Protein AF-A0A8J6CBW8-F1 (afdb_monomer_lite)

InterPro domains:
  IPR011989 Armadillo-like helical [G3DSA:1.25.10.10] (82-266)
  IPR011989 Armadillo-like helical [G3DSA:1.25.10.10] (419-549)
  IPR016024 Armadillo-type fold [SSF48371] (90-242)
  IPR016024 Armadillo-type fold [SSF48371] (313-541)

Organism: Diacronema lutheri (NCBI:txid2081491)

Foldseek 3Di:
DVLLVVQVDPPDDPPPDPDDDDPVVVVVVVVPDDPVSVVSSVVSVVVVPDPDDDDPQPDDDPPQDLVNLLVSLVVPVDDLVNLVVLLVVVVVPDVSSLVSSLQNCLVQVLSLQQHPRSLVVSLCSLQPPDDPVSNVSSLLNCLVCVLVLLLHQRSLVSLLSCLPRPDLVSSQVSLLSNQVSCLVCVLPLQLRLSSLSNLLSSCVSHLPNNLLSRLQSCLVCVLVLLQRLSSLSSLLSSLVSQDPPDDPVSNVSSLVSCLVCVLVLVCSLQVVCPVCVPPPDPDDCQSSSQSSLSSLLSSLLSCLVPQVSLQSSLVSCLVCLQVLQLGHSSLSNLLSSLVRHPLVSNQSSLQSLLVCLLVLQQRQRNLSNLLSSLVSCVSHVPSVQSNLLSLLVLLVVLLVQQVVQQDQPPPRGGHGDFSCVSGPQSSLLSNLSSLQPPDDDSNVVSLVSLLVCLLVLQLHSSSLSNLLSSLNHPPQDPVSLLSSLLSLLVNLVVLLLGPRSLVSLLSNVVSCPDDPSCLSSLVVLVVCVVVCVVRPRSVVSVVSCPPVNSVVNVVVNVVVVD

Secondary structure (DSSP, 8-state):
-HHHHHHTT--SPPPTT-----HHHHHHHHTTS-HHHHHHHHHHHHHHHS---PPPPPP--TT--HHHHHHHHHHSTT-HHHHHHHHHHHTTT-HHHHHHHHHHHHHSHHHHTTSTTHHHHHHHHHHHTS-HHHHHHHHHHHHHTHHHHHTSTTHHHHHHHHHHHS-HHHHHHHHHHHHHHHHTTHHHHHTSHHHHHHHHHHHHHSHHHHHHHHHHHHHHHHHHHHTSHHHHHHHHHHHH-PPTT---HHHHHHHHHHHHHHHHHHHHHHHHHHTTTT-----SSHHHHHHHHHHHHHHHHHHTT-HHHHHHHHHHHGGGHHHHHTSTTHHHHHHHHHHHS-HHHHHHHHHHHHTTHHHHHHSTTTHHHHHHHHHTTTT-HHHHHHHHHHHHHHHHHHHHHHHH--EEPTTS-EEPPPHHHHS-HHHHHHHHHHHTT--HHHHHHHHHHHHHTHHHHTTSHHHHHHHHHHHT-TT--HHHHHHHHHHHHTTHHHHHHSTTHHHHHHHHHHH-SS-GGGHHHHHHHHHTHHHHTTSHHHHHHHHHHHHHHHHHHHHHHHHH--

Structure (mmCIF, N/CA/C/O backbone):
data_AF-A0A8J6CBW8-F1
#
_entry.id   AF-A0A8J6CBW8-F1
#
loop_
_atom_site.group_PDB
_atom_site.id
_atom_site.type_symbol
_atom_site.label_atom_id
_atom_site.label_alt_id
_atom_site.label_comp_id
_atom_site.label_asym_id
_atom_site.label_entity_id
_atom_site.label_seq_id
_atom_site.pdbx_PDB_ins_code
_atom_site.Cartn_x
_atom_site.Cartn_y
_atom_site.Cartn_z
_atom_site.occupancy
_atom_site.B_iso_or_equiv
_atom_site.auth_seq_id
_atom_site.auth_comp_id
_atom_site.auth_asym_id
_atom_site.auth_atom_id
_atom_site.pdbx_PDB_model_num
ATOM 1 N N . MET A 1 1 ? 0.964 29.247 -41.256 1.00 51.69 1 MET A N 1
ATOM 2 C CA . MET A 1 1 ? 0.707 30.708 -41.201 1.00 51.69 1 MET A CA 1
ATOM 3 C C . MET A 1 1 ? -0.013 31.214 -42.440 1.00 51.69 1 MET A C 1
ATOM 5 O O . MET A 1 1 ? -1.122 31.681 -42.267 1.00 51.69 1 MET A O 1
ATOM 9 N N . LEU A 1 2 ? 0.513 31.042 -43.663 1.00 44.28 2 LEU A N 1
ATOM 10 C CA . LEU A 1 2 ? -0.270 31.247 -44.903 1.00 44.28 2 LEU A CA 1
ATOM 11 C C . LEU A 1 2 ? -1.581 30.437 -44.898 1.00 44.28 2 LEU A C 1
ATOM 13 O O . LEU A 1 2 ? -2.643 30.966 -45.197 1.00 44.28 2 LEU A O 1
ATOM 17 N N . LEU A 1 3 ? -1.516 29.188 -44.426 1.00 47.94 3 LEU A N 1
ATOM 18 C CA . LEU A 1 3 ? -2.691 28.339 -44.188 1.00 47.94 3 LEU A CA 1
ATOM 19 C C . LEU A 1 3 ? -3.608 28.841 -43.053 1.00 47.94 3 LEU A C 1
ATOM 21 O O . LEU A 1 3 ? -4.810 28.629 -43.110 1.00 47.94 3 LEU A O 1
ATOM 25 N N . LEU A 1 4 ? -3.057 29.530 -42.045 1.00 50.59 4 LEU A N 1
ATOM 26 C CA . LEU A 1 4 ? -3.823 30.093 -40.922 1.00 50.59 4 LEU A CA 1
ATOM 27 C C . LEU A 1 4 ? -4.565 31.371 -41.360 1.00 50.59 4 LEU A C 1
ATOM 29 O O . LEU A 1 4 ? -5.709 31.569 -40.985 1.00 50.59 4 LEU A O 1
ATOM 33 N N . ALA A 1 5 ? -3.926 32.202 -42.194 1.00 51.84 5 ALA A N 1
ATOM 34 C CA . ALA A 1 5 ? -4.519 33.390 -42.807 1.00 51.84 5 ALA A CA 1
ATOM 35 C C . ALA A 1 5 ? -5.626 33.022 -43.811 1.00 51.84 5 ALA A C 1
ATOM 37 O O . ALA A 1 5 ? -6.705 33.601 -43.764 1.00 51.84 5 ALA A O 1
ATOM 38 N N . ARG A 1 6 ? -5.407 31.985 -44.637 1.00 52.19 6 ARG A N 1
ATOM 39 C CA . ARG A 1 6 ? -6.453 31.406 -45.502 1.00 52.19 6 ARG A CA 1
ATOM 40 C C . ARG A 1 6 ? -7.634 30.843 -44.706 1.00 52.19 6 ARG A C 1
ATOM 42 O O . ARG A 1 6 ? -8.773 31.061 -45.091 1.00 52.19 6 ARG A O 1
ATOM 49 N N . ALA A 1 7 ? -7.378 30.146 -43.597 1.00 49.59 7 ALA A N 1
ATOM 50 C CA . ALA A 1 7 ? -8.429 29.545 -42.770 1.00 49.59 7 ALA A CA 1
ATOM 51 C C . ALA A 1 7 ? -9.280 30.565 -41.984 1.00 49.59 7 ALA A C 1
ATOM 53 O O . ALA A 1 7 ? -10.374 30.219 -41.549 1.00 49.59 7 ALA A O 1
ATOM 54 N N . LEU A 1 8 ? -8.791 31.797 -41.792 1.00 51.81 8 LEU A N 1
ATOM 55 C CA . LEU A 1 8 ? -9.489 32.877 -41.080 1.00 51.81 8 LEU A CA 1
ATOM 56 C C . LEU A 1 8 ? -10.251 33.841 -42.014 1.00 51.81 8 LEU A C 1
ATOM 58 O O . LEU A 1 8 ? -10.758 34.854 -41.544 1.00 51.81 8 LEU A O 1
ATOM 62 N N . GLY A 1 9 ? -10.363 33.530 -43.312 1.00 48.28 9 GLY A N 1
ATOM 63 C CA . GLY A 1 9 ? -11.300 34.209 -44.215 1.00 48.28 9 GLY A CA 1
ATOM 64 C C . GLY A 1 9 ? -10.848 35.555 -44.786 1.00 48.28 9 GLY A C 1
ATOM 65 O O . GLY A 1 9 ? -11.695 36.340 -45.196 1.00 48.28 9 GLY A O 1
ATOM 66 N N . SER A 1 10 ? -9.543 35.852 -44.869 1.00 46.41 10 SER A N 1
ATOM 67 C CA . SER A 1 10 ? -9.103 36.959 -45.731 1.00 46.41 10 SER A CA 1
ATOM 68 C C . SER A 1 10 ? -9.163 36.507 -47.197 1.00 46.41 10 SER A C 1
ATOM 70 O O . SER A 1 10 ? -8.179 35.989 -47.732 1.00 46.41 10 SER A O 1
ATOM 72 N N . GLU A 1 11 ? -10.324 36.649 -47.838 1.00 40.47 11 GLU A N 1
ATOM 73 C CA . GLU A 1 11 ? -10.510 36.453 -49.283 1.00 40.47 11 GLU A CA 1
ATOM 74 C C . GLU A 1 11 ? -9.840 37.585 -50.078 1.00 40.47 11 GLU A C 1
ATOM 76 O O . GLU A 1 11 ? -10.471 38.446 -50.678 1.00 40.47 11 GLU A O 1
ATOM 81 N N . GLY A 1 12 ? -8.514 37.600 -50.060 1.00 44.62 12 GLY A N 1
ATOM 82 C CA . GLY A 1 12 ? -7.697 38.414 -50.942 1.00 44.62 12 GLY A CA 1
ATOM 83 C C . GLY A 1 12 ? -6.477 37.601 -51.334 1.00 44.62 12 GLY A C 1
ATOM 84 O O . GLY A 1 12 ? -5.819 37.011 -50.471 1.00 44.62 12 GLY A O 1
ATOM 85 N N . ALA A 1 13 ? -6.184 37.534 -52.634 1.00 44.16 13 ALA A N 1
ATOM 86 C CA . ALA A 1 13 ? -4.918 36.992 -53.108 1.00 44.16 13 ALA A CA 1
ATOM 87 C C . ALA A 1 13 ? -3.770 37.667 -52.332 1.00 44.16 13 ALA A C 1
ATOM 89 O O . ALA A 1 13 ? -3.828 38.879 -52.103 1.00 44.16 13 ALA A O 1
ATOM 90 N N . PRO A 1 14 ? -2.748 36.916 -51.879 1.00 41.78 14 PRO A N 1
ATOM 91 C CA . PRO A 1 14 ? -1.650 37.527 -51.148 1.00 41.78 14 PRO A CA 1
ATOM 92 C C . PRO A 1 14 ? -1.020 38.602 -52.046 1.00 41.78 14 PRO A C 1
ATOM 94 O O . PRO A 1 14 ? -0.744 38.299 -53.211 1.00 41.78 14 PRO A O 1
ATOM 97 N N . PRO A 1 15 ? -0.789 39.838 -51.560 1.00 40.56 15 PRO A N 1
ATOM 98 C CA . PRO A 1 15 ? -0.080 40.826 -52.358 1.00 40.56 15 PRO A CA 1
ATOM 99 C C . PRO A 1 15 ? 1.275 40.229 -52.741 1.00 40.56 15 PRO A C 1
ATOM 101 O O . PRO A 1 15 ? 1.970 39.653 -51.893 1.00 40.56 15 PRO A O 1
ATOM 104 N N . ALA A 1 16 ? 1.615 40.307 -54.028 1.00 39.16 16 ALA A N 1
ATOM 105 C CA . ALA A 1 16 ? 2.895 39.854 -54.552 1.00 39.16 16 ALA A CA 1
ATOM 106 C C . ALA A 1 16 ? 4.013 40.561 -53.766 1.00 39.16 16 ALA A C 1
ATOM 108 O O . ALA A 1 16 ? 4.245 41.753 -53.940 1.00 39.16 16 ALA A O 1
ATOM 109 N N . GLY A 1 17 ? 4.633 39.846 -52.821 1.00 45.66 17 GLY A N 1
ATOM 110 C CA . GLY A 1 17 ? 5.591 40.423 -51.872 1.00 45.66 17 GLY A CA 1
ATOM 111 C C . GLY A 1 17 ? 5.309 40.193 -50.382 1.00 45.66 17 GLY A C 1
ATOM 112 O O . GLY A 1 17 ? 5.864 40.922 -49.560 1.00 45.66 17 GLY A O 1
ATOM 113 N N . ALA A 1 18 ? 4.496 39.202 -49.991 1.00 41.69 18 ALA A N 1
ATOM 114 C CA . ALA A 1 18 ? 4.315 38.823 -48.585 1.00 41.69 18 ALA A CA 1
ATOM 115 C C . ALA A 1 18 ? 5.642 38.366 -47.933 1.00 41.69 18 ALA A C 1
ATOM 117 O O . ALA A 1 18 ? 5.977 37.180 -47.905 1.00 41.69 18 ALA A O 1
ATOM 118 N N . ARG A 1 19 ? 6.414 39.323 -47.401 1.00 50.22 19 ARG A N 1
ATOM 119 C CA . ARG A 1 19 ? 7.607 39.067 -46.586 1.00 50.22 19 ARG A CA 1
ATOM 120 C C . ARG A 1 19 ? 7.228 38.194 -45.392 1.00 50.22 19 ARG A C 1
ATOM 122 O O . ARG A 1 19 ? 6.188 38.397 -44.763 1.00 50.22 19 ARG A O 1
ATOM 129 N N . ALA A 1 20 ? 8.096 37.235 -45.076 1.00 48.75 20 ALA A N 1
ATOM 130 C CA . ALA A 1 20 ? 7.951 36.348 -43.932 1.00 48.75 20 ALA A CA 1
ATOM 131 C C . ALA A 1 20 ? 7.636 37.153 -42.658 1.00 48.75 20 ALA A C 1
ATOM 133 O O . ALA A 1 20 ? 8.449 37.950 -42.190 1.00 48.75 20 ALA A O 1
ATOM 134 N N . LEU A 1 21 ? 6.441 36.948 -42.096 1.00 50.91 21 LEU A N 1
ATOM 135 C CA . LEU A 1 21 ? 6.080 37.486 -40.787 1.00 50.91 21 LEU A CA 1
ATOM 136 C C . LEU A 1 21 ? 7.110 37.012 -39.758 1.00 50.91 21 LEU A C 1
ATOM 138 O O . LEU A 1 21 ? 7.364 35.811 -39.636 1.00 50.91 21 LEU A O 1
ATOM 142 N N . SER A 1 22 ? 7.682 37.945 -38.995 1.00 62.44 22 SER A N 1
ATOM 143 C CA . SER A 1 22 ? 8.637 37.589 -37.949 1.00 62.44 22 SER A CA 1
ATOM 144 C C . SER A 1 22 ? 7.984 36.658 -36.916 1.00 62.44 22 SER A C 1
ATOM 146 O O . SER A 1 22 ? 6.791 36.754 -36.597 1.00 62.44 22 SER A O 1
ATOM 148 N N . LYS A 1 23 ? 8.784 35.745 -36.352 1.00 52.91 23 LYS A N 1
ATOM 149 C CA . LYS A 1 23 ? 8.356 34.764 -35.335 1.00 52.91 23 LYS A CA 1
ATOM 150 C C . LYS A 1 23 ? 7.653 35.427 -34.136 1.00 52.91 23 LYS A C 1
ATOM 152 O O . LYS A 1 23 ? 6.771 34.823 -33.525 1.00 52.91 23 LYS A O 1
ATOM 157 N N . ALA A 1 24 ? 8.014 36.672 -33.819 1.00 56.12 24 ALA A N 1
ATOM 158 C CA . ALA A 1 24 ? 7.413 37.465 -32.749 1.00 56.12 24 ALA A CA 1
ATOM 159 C C . ALA A 1 24 ? 5.966 37.883 -33.066 1.00 56.12 24 ALA A C 1
ATOM 161 O O . ALA A 1 24 ? 5.076 37.711 -32.230 1.00 56.12 24 ALA A O 1
ATOM 162 N N . THR A 1 25 ? 5.703 38.350 -34.288 1.00 54.62 25 THR A N 1
ATOM 163 C CA . THR A 1 25 ? 4.357 38.745 -34.726 1.00 54.62 25 THR A CA 1
ATOM 164 C C . THR A 1 25 ? 3.419 37.538 -34.786 1.00 54.62 25 THR A C 1
ATOM 166 O O . THR A 1 25 ? 2.286 37.613 -34.313 1.00 54.62 25 THR A O 1
ATOM 169 N N . ALA A 1 26 ? 3.914 36.382 -35.243 1.00 54.25 26 ALA A N 1
ATOM 170 C CA . ALA A 1 26 ? 3.143 35.137 -35.265 1.00 54.25 26 ALA A CA 1
ATOM 171 C C . ALA A 1 26 ? 2.704 34.684 -33.859 1.00 54.25 26 ALA A C 1
ATOM 173 O O . ALA A 1 26 ? 1.547 34.317 -33.654 1.00 54.25 26 ALA A O 1
ATOM 174 N N . ARG A 1 27 ? 3.592 34.777 -32.858 1.00 57.50 27 ARG A N 1
ATOM 175 C CA . ARG A 1 27 ? 3.255 34.461 -31.457 1.00 57.50 27 ARG A CA 1
ATOM 176 C C . ARG A 1 27 ? 2.186 35.398 -30.892 1.00 57.50 27 ARG A C 1
ATOM 178 O O . ARG A 1 27 ? 1.332 34.950 -30.131 1.00 57.50 27 ARG A O 1
ATOM 185 N N . ARG A 1 28 ? 2.211 36.680 -31.269 1.00 60.03 28 ARG A N 1
ATOM 186 C CA . ARG A 1 28 ? 1.231 37.678 -30.812 1.00 60.03 28 ARG A CA 1
ATOM 187 C C . ARG A 1 28 ? -0.164 37.428 -31.403 1.00 60.03 28 ARG A C 1
ATOM 189 O O . ARG A 1 28 ? -1.143 37.606 -30.690 1.00 60.03 28 ARG A O 1
ATOM 196 N N . VAL A 1 29 ? -0.253 36.957 -32.651 1.00 58.78 29 VAL A N 1
ATOM 197 C CA . VAL A 1 29 ? -1.525 36.569 -33.295 1.00 58.78 29 VAL A CA 1
ATOM 198 C C . VAL A 1 29 ? -2.096 35.291 -32.677 1.00 58.78 29 VAL A C 1
ATOM 200 O O . VAL A 1 29 ? -3.265 35.267 -32.311 1.00 58.78 29 VAL A O 1
ATOM 203 N N . VAL A 1 30 ? -1.271 34.258 -32.466 1.00 60.34 30 VAL A N 1
ATOM 204 C CA . VAL A 1 30 ? -1.723 32.994 -31.848 1.00 60.34 30 VAL A CA 1
ATOM 205 C C . VAL A 1 30 ? -2.237 33.204 -30.420 1.00 60.34 30 VAL A C 1
ATOM 207 O O . VAL A 1 30 ? -3.216 32.576 -30.036 1.00 60.34 30 VAL A O 1
ATOM 210 N N . ARG A 1 31 ? -1.639 34.126 -29.651 1.00 66.50 31 ARG A N 1
ATOM 211 C CA . ARG A 1 31 ? -2.105 34.478 -28.295 1.00 66.50 31 ARG A CA 1
ATOM 212 C C . ARG A 1 31 ? -3.460 35.192 -28.256 1.00 66.50 31 ARG A C 1
ATOM 214 O O . ARG A 1 31 ? -4.075 35.216 -27.199 1.00 66.50 31 ARG A O 1
ATOM 221 N N . LYS A 1 32 ? -3.901 35.793 -29.366 1.00 65.38 32 LYS A N 1
ATOM 222 C CA . LYS A 1 32 ? -5.194 36.490 -29.462 1.00 65.38 32 LYS A CA 1
ATOM 223 C C . LYS A 1 32 ? -6.323 35.601 -29.992 1.00 65.38 32 LYS A C 1
ATOM 225 O O . LYS A 1 32 ? -7.470 36.033 -29.984 1.00 65.38 32 LYS A O 1
ATOM 230 N N . LEU A 1 33 ? -6.020 34.385 -30.452 1.00 68.06 33 LEU A N 1
ATOM 231 C CA . LEU A 1 33 ? -7.045 33.437 -30.881 1.00 68.06 33 LEU A CA 1
ATOM 232 C C . LEU A 1 33 ? -7.742 32.844 -29.657 1.00 68.06 33 LEU A C 1
ATOM 234 O O . LEU A 1 33 ? -7.088 32.324 -28.752 1.00 68.06 33 LEU A O 1
ATOM 238 N N . ASN A 1 34 ? -9.073 32.874 -29.652 1.00 74.69 34 ASN A N 1
ATOM 239 C CA . ASN A 1 34 ? -9.832 32.075 -28.701 1.00 74.69 34 ASN A CA 1
ATOM 240 C C . ASN A 1 34 ? -9.659 30.574 -29.025 1.00 74.69 34 ASN A C 1
ATOM 242 O O . ASN A 1 34 ? -9.217 30.172 -30.109 1.00 74.69 34 ASN A O 1
ATOM 246 N N . LYS A 1 35 ? -10.021 29.725 -28.060 1.00 62.72 35 LYS A N 1
ATOM 247 C CA . LYS A 1 35 ? -9.842 28.270 -28.147 1.00 62.72 35 LYS A CA 1
ATOM 248 C C . LYS A 1 35 ? -10.531 27.668 -29.381 1.00 62.72 35 LYS A C 1
ATOM 250 O O . LYS A 1 35 ? -9.958 26.788 -30.019 1.00 62.72 35 LYS A O 1
ATOM 255 N N . ALA A 1 36 ? -11.723 28.145 -29.740 1.00 64.62 36 ALA A N 1
ATOM 256 C CA . ALA A 1 36 ? -12.502 27.612 -30.858 1.00 64.62 36 ALA A CA 1
ATOM 257 C C . ALA A 1 36 ? -11.844 27.899 -32.218 1.00 64.62 36 ALA A C 1
ATOM 259 O O . ALA A 1 36 ? -11.761 27.014 -33.074 1.00 64.62 36 ALA A O 1
ATOM 260 N N . ASP A 1 37 ? -11.314 29.106 -32.398 1.00 62.84 37 ASP A N 1
ATOM 261 C CA . ASP A 1 37 ? -10.686 29.525 -33.652 1.00 62.84 37 ASP A CA 1
ATOM 262 C C . ASP A 1 37 ? -9.305 28.896 -33.835 1.00 62.84 37 ASP A C 1
ATOM 264 O O . ASP A 1 37 ? -8.935 28.517 -34.949 1.00 62.84 37 ASP A O 1
ATOM 268 N N . TRP A 1 38 ? -8.586 28.649 -32.735 1.00 69.81 38 TRP A N 1
ATOM 269 C CA . TRP A 1 38 ? -7.370 27.838 -32.767 1.00 69.81 38 TRP A CA 1
ATOM 270 C C . TRP A 1 38 ? -7.648 26.408 -33.254 1.00 69.81 38 TRP A C 1
ATOM 272 O O . TRP A 1 38 ? -6.939 25.905 -34.128 1.00 69.81 38 TRP A O 1
ATOM 282 N N . TYR A 1 39 ? -8.708 25.760 -32.751 1.00 63.59 39 TYR A N 1
ATOM 283 C CA . TYR A 1 39 ? -9.079 24.408 -33.187 1.00 63.59 39 TYR A CA 1
ATOM 284 C C . TYR A 1 39 ? -9.528 24.359 -34.651 1.00 63.59 39 TYR A C 1
ATOM 286 O O . TYR A 1 39 ? -9.166 23.417 -35.361 1.00 63.59 39 TYR A O 1
ATOM 294 N N . ARG A 1 40 ? -10.274 25.363 -35.128 1.00 66.50 40 ARG A N 1
ATOM 295 C CA . ARG A 1 40 ? -10.669 25.455 -36.543 1.00 66.50 40 ARG A CA 1
ATOM 296 C C . ARG A 1 40 ? -9.460 25.624 -37.458 1.00 66.50 40 ARG A C 1
ATOM 298 O O . ARG A 1 40 ? -9.316 24.868 -38.419 1.00 66.50 40 ARG A O 1
ATOM 305 N N . ALA A 1 41 ? -8.558 26.543 -37.122 1.00 59.06 41 ALA A N 1
ATOM 306 C CA . ALA A 1 41 ? -7.359 26.786 -37.912 1.00 59.06 41 ALA A CA 1
ATOM 307 C C . ALA A 1 41 ? -6.412 25.572 -37.917 1.00 59.06 41 ALA A C 1
ATOM 309 O O . ALA A 1 41 ? -5.841 25.23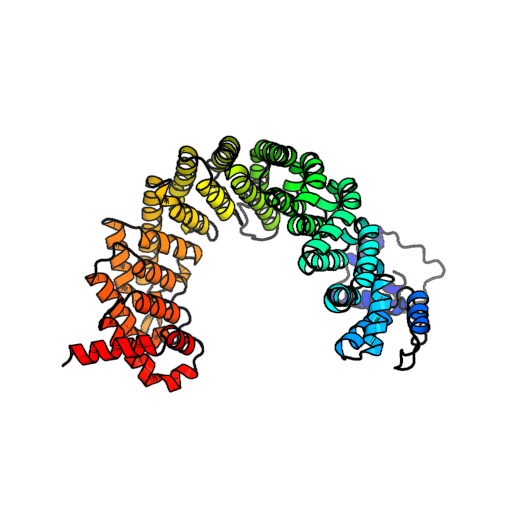5 -38.954 1.00 59.06 41 ALA A O 1
ATOM 310 N N . ARG A 1 42 ? -6.297 24.864 -36.786 1.00 65.62 42 ARG A N 1
ATOM 311 C CA . ARG A 1 42 ? -5.541 23.612 -36.690 1.00 65.62 42 ARG A CA 1
ATOM 312 C C . ARG A 1 42 ? -6.112 22.520 -37.599 1.00 65.62 42 ARG A C 1
ATOM 314 O O . ARG A 1 42 ? -5.350 21.957 -38.374 1.00 65.62 42 ARG A O 1
ATOM 321 N N . ARG A 1 43 ? -7.429 22.271 -37.575 1.00 64.06 43 ARG A N 1
ATOM 322 C CA . ARG A 1 43 ? -8.058 21.261 -38.452 1.00 64.06 43 ARG A CA 1
ATOM 323 C C . ARG A 1 43 ? -7.926 21.602 -39.935 1.00 64.06 43 ARG A C 1
ATOM 325 O O . ARG A 1 43 ? -7.751 20.707 -40.751 1.00 64.06 43 ARG A O 1
ATOM 332 N N . ALA A 1 44 ? -8.017 22.882 -40.294 1.00 61.09 44 ALA A N 1
ATOM 333 C CA . ALA A 1 44 ? -7.838 23.320 -41.676 1.00 61.09 44 ALA A CA 1
ATOM 334 C C . ALA A 1 44 ? -6.396 23.103 -42.162 1.00 61.09 44 ALA A C 1
ATOM 336 O O . ALA A 1 44 ? -6.189 22.659 -43.288 1.00 61.09 44 ALA A O 1
ATOM 337 N N . ILE A 1 45 ? -5.405 23.363 -41.300 1.00 60.28 45 ILE A N 1
ATOM 338 C CA . ILE A 1 45 ? -4.001 23.045 -41.580 1.00 60.28 45 ILE A CA 1
ATOM 339 C C . ILE A 1 45 ? -3.812 21.534 -41.699 1.00 60.28 45 ILE A C 1
ATOM 341 O O . ILE A 1 45 ? -3.186 21.105 -42.657 1.00 60.28 45 ILE A O 1
ATOM 345 N N . GLU A 1 46 ? -4.363 20.739 -40.780 1.00 59.84 46 GLU A N 1
ATOM 346 C CA . GLU A 1 46 ? -4.268 19.273 -40.815 1.00 59.84 46 GLU A CA 1
ATOM 347 C C . GLU A 1 46 ? -4.821 18.721 -42.142 1.00 59.84 46 GLU A C 1
ATOM 349 O O . GLU A 1 46 ? -4.087 18.036 -42.844 1.00 59.84 46 GLU A O 1
ATOM 354 N N . ARG A 1 47 ? -6.018 19.144 -42.578 1.00 63.56 47 ARG A N 1
ATOM 355 C CA . ARG A 1 47 ? -6.599 18.745 -43.878 1.00 63.56 47 ARG A CA 1
ATOM 356 C C . ARG A 1 47 ? -5.805 19.225 -45.091 1.00 63.56 47 ARG A C 1
ATOM 358 O O . ARG A 1 47 ? -5.694 18.512 -46.075 1.00 63.56 47 ARG A O 1
ATOM 365 N N . ALA A 1 48 ? -5.263 20.442 -45.052 1.00 56.41 48 ALA A N 1
ATOM 366 C CA . ALA A 1 48 ? -4.453 20.970 -46.153 1.00 56.41 48 ALA A CA 1
ATOM 367 C C . ALA A 1 48 ? -3.047 20.345 -46.216 1.00 56.41 48 ALA A C 1
ATOM 369 O O . ALA A 1 48 ? -2.359 20.490 -47.223 1.00 56.41 48 ALA A O 1
ATOM 370 N N . SER A 1 49 ? -2.615 19.696 -45.131 1.00 51.03 49 SER A N 1
ATOM 371 C CA . SER A 1 49 ? -1.336 18.985 -45.026 1.00 51.03 49 SER A CA 1
ATOM 372 C C . SER A 1 49 ? -1.489 17.482 -45.263 1.00 51.03 49 SER A C 1
ATOM 374 O O . SER A 1 49 ? -0.477 16.783 -45.314 1.00 51.03 49 SER A O 1
ATOM 376 N N . GLU A 1 50 ? -2.722 16.976 -45.381 1.00 46.50 50 GLU A N 1
ATOM 377 C CA . GLU A 1 50 ? -2.976 15.589 -45.752 1.00 46.50 50 GLU A CA 1
ATOM 378 C C . GLU A 1 50 ? -2.476 15.375 -47.190 1.00 46.50 50 GLU A C 1
ATOM 380 O O . GLU A 1 50 ? -2.919 16.067 -48.112 1.00 46.50 50 GLU A O 1
ATOM 385 N N . PRO A 1 51 ? -1.513 14.460 -47.411 1.00 45.09 51 PRO A N 1
ATOM 386 C CA . PRO A 1 51 ? -1.107 14.107 -48.761 1.00 45.09 51 PRO A CA 1
ATOM 387 C C . PRO A 1 51 ? -2.315 13.539 -49.514 1.00 45.09 51 PRO A C 1
ATOM 389 O O . PRO A 1 51 ? -3.167 12.884 -48.910 1.00 45.09 51 PRO A O 1
ATOM 392 N N . ALA A 1 52 ? -2.376 13.780 -50.829 1.00 45.94 52 ALA A N 1
ATOM 393 C CA . ALA A 1 52 ? -3.421 13.235 -51.693 1.00 45.94 52 ALA A CA 1
ATOM 394 C C . ALA A 1 52 ? -3.653 11.742 -51.386 1.00 45.94 52 ALA A C 1
ATOM 396 O O . ALA A 1 52 ? -2.669 11.030 -51.138 1.00 45.94 52 ALA A O 1
ATOM 397 N N . PRO A 1 53 ? -4.916 11.269 -51.376 1.00 43.59 53 PRO A N 1
ATOM 398 C CA . PRO A 1 53 ? -5.235 9.902 -51.001 1.00 43.59 53 PRO A CA 1
ATOM 399 C C . PRO A 1 53 ? -4.426 8.956 -51.879 1.00 43.59 53 PRO A C 1
ATOM 401 O O . PRO A 1 53 ? -4.609 8.893 -53.096 1.00 43.59 53 PRO A O 1
ATOM 404 N N . ARG A 1 54 ? -3.478 8.253 -51.253 1.00 47.00 54 ARG A N 1
ATOM 405 C CA . ARG A 1 54 ? -2.782 7.161 -51.921 1.00 47.00 54 ARG A CA 1
ATOM 406 C C . ARG A 1 54 ? -3.826 6.101 -52.271 1.00 47.00 54 ARG A C 1
ATOM 408 O O . ARG A 1 54 ? -4.770 5.921 -51.494 1.00 47.00 54 ARG A O 1
ATOM 415 N N . PRO A 1 55 ? -3.680 5.417 -53.418 1.00 44.34 55 PRO A N 1
ATOM 416 C CA . PRO A 1 55 ? -4.533 4.279 -53.727 1.00 44.34 55 PRO A CA 1
ATOM 417 C C . PRO A 1 55 ? -4.539 3.322 -52.525 1.00 44.34 55 PRO A C 1
ATOM 419 O O . PRO A 1 55 ? -3.498 3.175 -51.874 1.00 44.34 55 PRO A O 1
ATOM 422 N N . PRO A 1 56 ? -5.697 2.732 -52.176 1.00 44.69 56 PRO A N 1
ATOM 423 C CA . PRO A 1 56 ? -5.773 1.823 -51.044 1.00 44.69 56 PRO A CA 1
ATOM 424 C C . PRO A 1 56 ? -4.728 0.717 -51.230 1.00 44.69 56 PRO A C 1
ATOM 426 O O . PRO A 1 56 ? -4.599 0.200 -52.346 1.00 44.69 56 PRO A O 1
ATOM 429 N N . PRO A 1 57 ? -3.964 0.363 -50.179 1.00 49.19 57 PRO A N 1
ATOM 430 C CA . PRO A 1 57 ? -3.040 -0.752 -50.277 1.00 49.19 57 PRO A CA 1
ATOM 431 C C . PRO A 1 57 ? -3.830 -2.007 -50.679 1.00 49.19 57 PRO A C 1
ATOM 433 O O . PRO A 1 57 ? -5.001 -2.135 -50.294 1.00 49.19 57 PRO A O 1
ATOM 436 N N . PRO A 1 58 ? -3.231 -2.918 -51.463 1.00 52.22 58 PRO A N 1
ATOM 437 C CA . PRO A 1 58 ? -3.898 -4.145 -51.872 1.00 52.22 58 PRO A CA 1
ATOM 438 C C . PRO A 1 58 ? -4.448 -4.869 -50.638 1.00 52.22 58 PRO A C 1
ATOM 440 O O . PRO A 1 58 ? -3.754 -5.040 -49.633 1.00 52.22 58 PRO A O 1
ATOM 443 N N . LEU A 1 59 ? -5.728 -5.244 -50.698 1.00 50.34 59 LEU A N 1
ATOM 444 C CA . LEU A 1 59 ? -6.389 -5.983 -49.628 1.00 50.34 59 LEU A CA 1
ATOM 445 C C . LEU A 1 59 ? -5.668 -7.321 -49.440 1.00 50.34 59 LEU A C 1
ATOM 447 O O . LEU A 1 59 ? -5.584 -8.116 -50.374 1.00 50.34 59 LEU A O 1
ATOM 451 N N . ILE A 1 60 ? -5.171 -7.571 -48.225 1.00 52.94 60 ILE A N 1
ATOM 452 C CA . ILE A 1 60 ? -4.698 -8.901 -47.832 1.00 52.94 60 ILE A CA 1
ATOM 453 C C . ILE A 1 60 ? -5.922 -9.817 -47.858 1.00 52.94 60 ILE A C 1
ATOM 455 O O . ILE A 1 60 ? -6.879 -9.615 -47.107 1.00 52.94 60 ILE A O 1
ATOM 459 N N . THR A 1 61 ? -5.906 -10.790 -48.758 1.00 56.59 61 THR A N 1
ATOM 460 C CA . THR A 1 61 ? -6.963 -11.795 -48.906 1.00 56.59 61 THR A CA 1
ATOM 461 C C . THR A 1 61 ? -6.473 -13.122 -48.336 1.00 56.59 61 THR A C 1
ATOM 463 O O . THR A 1 61 ? -5.288 -13.287 -48.051 1.00 56.59 61 THR A O 1
ATOM 466 N N . SER A 1 62 ? -7.366 -14.098 -48.174 1.00 45.22 62 SER A N 1
ATOM 467 C CA . SER A 1 62 ? -7.001 -15.448 -47.718 1.00 45.22 62 SER A CA 1
ATOM 468 C C . SER A 1 62 ? -6.037 -16.189 -48.658 1.00 45.22 62 SER A C 1
ATOM 470 O O . SER A 1 62 ? -5.568 -17.263 -48.301 1.00 45.22 62 SER A O 1
ATOM 472 N N . SER A 1 63 ? -5.747 -15.638 -49.842 1.00 54.03 63 SER A N 1
ATOM 473 C CA . SER A 1 63 ? -4.809 -16.175 -50.833 1.00 54.03 63 SER A CA 1
ATOM 474 C C . SER A 1 63 ? -3.478 -15.416 -50.918 1.00 54.03 63 SER A C 1
ATOM 476 O O . SER A 1 63 ? -2.649 -15.762 -51.753 1.00 54.03 63 SER A O 1
ATOM 478 N N . SER A 1 64 ? -3.262 -14.370 -50.114 1.00 58.28 64 SER A N 1
ATOM 479 C CA . SER A 1 64 ? -1.989 -13.634 -50.099 1.00 58.28 64 SER A CA 1
ATOM 480 C C . SER A 1 64 ? -0.874 -14.490 -49.486 1.00 58.28 64 SER A C 1
ATOM 482 O O . SER A 1 64 ? -1.048 -15.029 -48.392 1.00 58.28 64 SER A O 1
ATOM 484 N N . SER A 1 65 ? 0.272 -14.613 -50.167 1.00 60.88 65 SER A N 1
ATOM 485 C CA . SER A 1 65 ? 1.401 -15.405 -49.666 1.00 60.88 65 SER A CA 1
ATOM 486 C C . SER A 1 65 ? 2.161 -14.689 -48.538 1.00 60.88 65 SER A C 1
ATOM 488 O O . SER A 1 65 ? 2.052 -13.472 -48.353 1.00 60.88 65 SER A O 1
ATOM 490 N N . ALA A 1 66 ? 2.973 -15.439 -47.784 1.00 50.81 66 ALA A N 1
ATOM 491 C CA . ALA A 1 66 ? 3.854 -14.870 -46.760 1.00 50.81 66 ALA A CA 1
ATOM 492 C C . ALA A 1 66 ? 4.864 -13.871 -47.328 1.00 50.81 66 ALA A C 1
ATOM 494 O O . ALA A 1 66 ? 5.131 -12.842 -46.704 1.00 50.81 66 ALA A O 1
ATOM 495 N N . GLU A 1 67 ? 5.357 -14.123 -48.540 1.00 51.69 67 GLU A N 1
ATOM 496 C CA . GLU A 1 67 ? 6.236 -13.192 -49.236 1.00 51.69 67 GLU A CA 1
ATOM 497 C C . GLU A 1 67 ? 5.509 -11.916 -49.659 1.00 51.69 67 GLU A C 1
ATOM 499 O O . GLU A 1 67 ? 6.089 -10.845 -49.501 1.00 51.69 67 GLU A O 1
ATOM 504 N N . ASP A 1 68 ? 4.242 -11.987 -50.082 1.00 56.38 68 ASP A N 1
ATOM 505 C CA . ASP A 1 68 ? 3.455 -10.809 -50.478 1.00 56.38 68 ASP A CA 1
ATOM 506 C C . ASP A 1 68 ? 3.170 -9.886 -49.292 1.00 56.38 68 ASP A C 1
ATOM 508 O O . ASP A 1 68 ? 3.302 -8.667 -49.396 1.00 56.38 68 ASP A O 1
ATOM 512 N N . VAL A 1 69 ? 2.825 -10.453 -48.132 1.00 55.06 69 VAL A N 1
ATOM 513 C CA . VAL A 1 69 ? 2.574 -9.674 -46.910 1.00 55.06 69 VAL A CA 1
ATOM 514 C C . VAL A 1 69 ? 3.878 -9.114 -46.345 1.00 55.06 69 VAL A C 1
ATOM 516 O O . VAL A 1 69 ? 3.921 -7.948 -45.948 1.00 55.06 69 VAL A O 1
ATOM 519 N N . ALA A 1 70 ? 4.966 -9.891 -46.359 1.00 53.09 70 ALA A N 1
ATOM 520 C CA . ALA A 1 70 ? 6.283 -9.410 -45.954 1.00 53.09 70 ALA A CA 1
ATOM 521 C C . ALA A 1 70 ? 6.820 -8.339 -46.917 1.00 53.09 70 ALA A C 1
ATOM 523 O O . ALA A 1 70 ? 7.469 -7.390 -46.479 1.00 53.09 70 ALA A O 1
ATOM 524 N N . ALA A 1 71 ? 6.572 -8.463 -48.222 1.00 60.00 71 ALA A N 1
ATOM 525 C CA . ALA A 1 71 ? 6.920 -7.462 -49.225 1.00 60.00 71 ALA A CA 1
ATOM 526 C C . ALA A 1 71 ? 6.068 -6.199 -49.059 1.00 60.00 71 ALA A C 1
ATOM 528 O O . ALA A 1 71 ? 6.622 -5.104 -49.080 1.00 60.00 71 ALA A O 1
ATOM 529 N N . LEU A 1 72 ? 4.765 -6.331 -48.787 1.00 58.78 72 LEU A N 1
ATOM 530 C CA . LEU A 1 72 ? 3.870 -5.211 -48.496 1.00 58.78 72 LEU A CA 1
ATOM 531 C C . LEU A 1 72 ? 4.279 -4.485 -47.207 1.00 58.78 72 LEU A C 1
ATOM 533 O O . LEU A 1 72 ? 4.379 -3.264 -47.206 1.00 58.78 72 LEU A O 1
ATOM 537 N N . ALA A 1 73 ? 4.610 -5.207 -46.133 1.00 53.81 73 ALA A N 1
ATOM 538 C CA . ALA A 1 73 ? 5.112 -4.625 -44.884 1.00 53.81 73 ALA A CA 1
ATOM 539 C C . ALA A 1 73 ? 6.478 -3.928 -45.061 1.00 53.81 73 ALA A C 1
ATOM 541 O O . ALA A 1 73 ? 6.736 -2.886 -44.445 1.00 53.81 73 ALA A O 1
ATOM 542 N N . ARG A 1 74 ? 7.346 -4.472 -45.930 1.00 57.81 74 ARG A N 1
ATOM 543 C CA . ARG A 1 74 ? 8.639 -3.871 -46.310 1.00 57.81 74 ARG A CA 1
ATOM 544 C C . ARG A 1 74 ? 8.476 -2.642 -47.218 1.00 57.81 74 ARG A C 1
ATOM 546 O O . ARG A 1 74 ? 9.238 -1.682 -47.066 1.00 57.81 74 ARG A O 1
ATOM 553 N N . ALA A 1 75 ? 7.500 -2.656 -48.128 1.00 55.88 75 ALA A N 1
ATOM 554 C CA . ALA A 1 75 ? 7.221 -1.602 -49.105 1.00 55.88 75 ALA A CA 1
ATOM 555 C C . ALA A 1 75 ? 6.432 -0.427 -48.499 1.00 55.88 75 ALA A C 1
ATOM 557 O O . ALA A 1 75 ? 6.782 0.736 -48.706 1.00 55.88 75 ALA A O 1
ATOM 558 N N . GLU A 1 76 ? 5.425 -0.705 -47.671 1.00 56.50 76 GLU A N 1
ATOM 559 C CA . GLU A 1 76 ? 4.602 0.282 -46.962 1.00 56.50 76 GLU A CA 1
ATOM 560 C C . GLU A 1 76 ? 5.298 0.734 -45.670 1.00 56.50 76 GLU A C 1
ATOM 562 O O . GLU A 1 76 ? 4.825 0.522 -44.546 1.00 56.50 76 GLU A O 1
ATOM 567 N N . ARG A 1 77 ? 6.466 1.378 -45.800 1.00 46.97 77 ARG A N 1
ATOM 568 C CA . ARG A 1 77 ? 7.186 1.943 -44.651 1.00 46.97 77 ARG A CA 1
ATOM 569 C C . ARG A 1 77 ? 6.356 3.053 -43.975 1.00 46.97 77 ARG A C 1
ATOM 571 O O . ARG A 1 77 ? 6.569 4.226 -44.242 1.00 46.97 77 ARG A O 1
ATOM 578 N N . GLY A 1 78 ? 5.470 2.683 -43.042 1.00 51.53 78 GLY A N 1
ATOM 579 C CA . GLY A 1 78 ? 4.814 3.614 -42.109 1.00 51.53 78 GLY A CA 1
ATOM 580 C C . GLY A 1 78 ? 3.309 3.853 -42.288 1.00 51.53 78 GLY A C 1
ATOM 581 O O . GLY A 1 78 ? 2.820 4.868 -41.806 1.00 51.53 78 GLY A O 1
ATOM 582 N N . SER A 1 79 ? 2.565 2.965 -42.951 1.00 56.19 79 SER A N 1
ATOM 583 C CA . SER A 1 79 ? 1.115 3.144 -43.109 1.00 56.19 79 SER A CA 1
ATOM 584 C C . SER A 1 79 ? 0.344 2.671 -41.868 1.00 56.19 79 SER A C 1
ATOM 586 O O . SER A 1 79 ? 0.207 1.473 -41.616 1.00 56.19 79 SER A O 1
ATOM 588 N N . GLU A 1 80 ? -0.192 3.623 -41.098 1.00 54.47 80 GLU A N 1
ATOM 589 C CA . GLU A 1 80 ? -1.097 3.404 -39.952 1.00 54.47 80 GLU A CA 1
ATOM 590 C C . GLU A 1 80 ? -2.292 2.495 -40.323 1.00 54.47 80 GLU A C 1
ATOM 592 O O . GLU A 1 80 ? -2.792 1.729 -39.496 1.00 54.47 80 GLU A O 1
ATOM 597 N N . ALA A 1 81 ? -2.694 2.503 -41.601 1.00 57.28 81 ALA A N 1
ATOM 598 C CA . ALA A 1 81 ? -3.753 1.661 -42.147 1.00 57.28 81 ALA A CA 1
ATOM 599 C C . ALA A 1 81 ? -3.398 0.164 -42.157 1.00 57.28 81 ALA A C 1
ATOM 601 O O . ALA A 1 81 ? -4.272 -0.666 -41.894 1.00 57.28 81 ALA A O 1
ATOM 602 N N . VAL A 1 82 ? -2.133 -0.194 -42.400 1.00 60.25 82 VAL A N 1
ATOM 603 C CA . VAL A 1 82 ? -1.669 -1.591 -42.368 1.00 60.25 82 VAL A CA 1
ATOM 604 C C . VAL A 1 82 ? -1.672 -2.096 -40.924 1.00 60.25 82 VAL A C 1
ATOM 606 O O . VAL A 1 82 ? -2.299 -3.112 -40.642 1.00 60.25 82 VAL A O 1
ATOM 609 N N . CYS A 1 83 ? -1.110 -1.340 -39.975 1.00 56.06 83 CYS A N 1
ATOM 610 C CA . CYS A 1 83 ? -1.127 -1.688 -38.546 1.00 56.06 83 CYS A CA 1
ATOM 611 C C . CYS A 1 83 ? -2.555 -1.838 -37.985 1.00 56.06 83 CYS A C 1
ATOM 613 O O . CYS A 1 83 ? -2.841 -2.790 -37.257 1.00 56.06 83 CYS A O 1
ATOM 615 N N . ALA A 1 84 ? -3.476 -0.939 -38.352 1.00 58.66 84 ALA A N 1
ATOM 616 C CA . ALA A 1 84 ? -4.879 -1.020 -37.942 1.00 58.66 84 ALA A CA 1
ATOM 617 C C . ALA A 1 84 ? -5.615 -2.219 -38.568 1.00 58.66 84 ALA A C 1
ATOM 619 O O . ALA A 1 84 ? -6.495 -2.812 -37.942 1.00 58.66 84 ALA A O 1
ATOM 620 N N . THR A 1 85 ? -5.264 -2.590 -39.800 1.00 63.62 85 THR A N 1
ATOM 621 C CA . THR A 1 85 ? -5.848 -3.747 -40.492 1.00 63.62 85 THR A CA 1
ATOM 622 C C . THR A 1 85 ? -5.337 -5.061 -39.906 1.00 63.62 85 THR A C 1
ATOM 624 O O . THR A 1 85 ? -6.150 -5.941 -39.632 1.00 63.62 85 THR A O 1
ATOM 627 N N . LEU A 1 86 ? -4.043 -5.153 -39.583 1.00 60.88 86 LEU A N 1
ATOM 628 C CA . LEU A 1 86 ? -3.456 -6.306 -38.891 1.00 60.88 86 LEU A CA 1
ATOM 629 C C . LEU A 1 86 ? -4.037 -6.461 -37.471 1.00 60.88 86 LEU A C 1
ATOM 631 O O . LEU A 1 86 ? -4.443 -7.555 -37.087 1.00 60.88 86 LEU A O 1
ATOM 635 N N . GLY A 1 87 ? -4.199 -5.364 -36.719 1.00 60.53 87 GLY A N 1
ATOM 636 C CA . GLY A 1 87 ? -4.826 -5.409 -35.391 1.00 60.53 87 GLY A CA 1
ATOM 637 C C . GLY A 1 87 ? -6.289 -5.875 -35.406 1.00 60.53 87 GLY A C 1
ATOM 638 O O . GLY A 1 87 ? -6.708 -6.609 -34.516 1.00 60.53 87 GLY A O 1
ATOM 639 N N . ARG A 1 88 ? -7.063 -5.509 -36.438 1.00 62.91 88 ARG A N 1
ATOM 640 C CA . ARG A 1 88 ? -8.445 -5.995 -36.634 1.00 62.91 88 ARG A CA 1
ATOM 641 C C . ARG A 1 88 ? -8.522 -7.440 -37.122 1.00 62.91 88 ARG A C 1
ATOM 643 O O . ARG A 1 88 ? -9.534 -8.094 -36.895 1.00 62.91 88 ARG A O 1
ATOM 650 N N . ALA A 1 89 ? -7.506 -7.924 -37.827 1.00 61.62 89 ALA A N 1
ATOM 651 C CA . ALA A 1 89 ? -7.468 -9.303 -38.295 1.00 61.62 89 ALA A CA 1
ATOM 652 C C . ALA A 1 89 ? -7.181 -10.288 -37.149 1.00 61.62 89 ALA A C 1
ATOM 654 O O . ALA A 1 89 ? -7.780 -11.361 -37.104 1.00 61.62 89 ALA A O 1
ATOM 655 N N . LEU A 1 90 ? -6.356 -9.892 -36.173 1.00 56.47 90 LEU A N 1
ATOM 656 C CA . LEU A 1 90 ? -6.053 -10.707 -34.990 1.00 56.47 90 LEU A CA 1
ATOM 657 C C . LEU A 1 90 ? -7.252 -10.956 -34.075 1.00 56.47 90 LEU A C 1
ATOM 659 O O . LEU A 1 90 ? -7.329 -12.009 -33.453 1.00 56.47 90 LEU A O 1
ATOM 663 N N . THR A 1 91 ? -8.211 -10.031 -34.007 1.00 58.47 91 THR A N 1
ATOM 664 C CA . THR A 1 91 ? -9.426 -10.231 -33.202 1.00 58.47 91 THR A CA 1
ATOM 665 C C . THR A 1 91 ? -10.437 -11.172 -33.858 1.00 58.47 91 THR A C 1
ATOM 667 O O . THR A 1 91 ? -11.383 -11.592 -33.198 1.00 58.47 91 THR A O 1
ATOM 670 N N . LYS A 1 92 ? -10.260 -11.519 -35.142 1.00 60.12 92 LYS A N 1
ATOM 671 C CA . LYS A 1 92 ? -11.225 -12.305 -35.928 1.00 60.12 92 LYS A CA 1
ATOM 672 C C . LYS A 1 92 ? -10.881 -13.796 -36.080 1.00 60.12 92 LYS A C 1
ATOM 674 O O . LYS A 1 92 ? -11.522 -14.459 -36.885 1.00 60.12 92 LYS A O 1
ATOM 679 N N . ASN A 1 93 ? -9.930 -14.335 -35.309 1.00 58.31 93 ASN A N 1
ATOM 680 C CA . ASN A 1 93 ? -9.621 -15.778 -35.251 1.00 58.31 93 ASN A CA 1
ATOM 681 C C . ASN A 1 93 ? -9.384 -16.446 -36.631 1.00 58.31 93 ASN A C 1
ATOM 683 O O . ASN A 1 93 ? -9.799 -17.576 -36.875 1.00 58.31 93 ASN A O 1
ATOM 687 N N . ASN A 1 94 ? -8.725 -15.743 -37.558 1.00 69.44 94 ASN A N 1
ATOM 688 C CA . ASN A 1 94 ? -8.356 -16.288 -38.867 1.00 69.44 94 ASN A CA 1
ATOM 689 C C . ASN A 1 94 ? -6.906 -16.804 -38.821 1.00 69.44 94 ASN A C 1
ATOM 691 O O . ASN A 1 94 ? -5.966 -16.011 -38.861 1.00 69.44 94 ASN A O 1
ATOM 695 N N . GLU A 1 95 ? -6.738 -18.122 -38.699 1.00 65.69 95 GLU A N 1
ATOM 696 C CA . GLU A 1 95 ? -5.451 -18.771 -38.401 1.00 65.69 95 GLU A CA 1
ATOM 697 C C . GLU A 1 95 ? -4.344 -18.521 -39.458 1.00 65.69 95 GLU A C 1
ATOM 699 O O . GLU A 1 95 ? -3.239 -18.134 -39.068 1.00 65.69 95 GLU A O 1
ATOM 704 N N . PRO A 1 96 ? -4.607 -18.598 -40.782 1.00 68.25 96 PRO A N 1
ATOM 705 C CA . PRO A 1 96 ? -3.628 -18.205 -41.805 1.00 68.25 96 PRO A CA 1
ATOM 706 C C . PRO A 1 96 ? -3.156 -16.752 -41.679 1.00 68.25 96 PRO A C 1
ATOM 708 O O . PRO A 1 96 ? -1.965 -16.455 -41.760 1.00 68.25 96 PRO A O 1
ATOM 711 N N . VAL A 1 97 ? -4.090 -15.828 -41.434 1.00 64.94 97 VAL A N 1
ATOM 712 C CA . VAL A 1 97 ? -3.775 -14.401 -41.291 1.00 64.94 97 VAL A CA 1
ATOM 713 C C . VAL A 1 97 ? -3.015 -14.145 -39.988 1.00 64.94 97 VAL A C 1
ATOM 715 O O . VAL A 1 97 ? -2.122 -13.302 -39.947 1.00 64.94 97 VAL A O 1
ATOM 718 N N . ARG A 1 98 ? -3.311 -14.908 -38.933 1.00 65.81 98 ARG A N 1
ATOM 719 C CA . ARG A 1 98 ? -2.588 -14.860 -37.662 1.00 65.81 98 ARG A CA 1
ATOM 720 C C . ARG A 1 98 ? -1.132 -15.288 -37.828 1.00 65.81 98 ARG A C 1
ATOM 722 O O . ARG A 1 98 ? -0.263 -14.555 -37.371 1.00 65.81 98 ARG A O 1
ATOM 729 N N . SER A 1 99 ? -0.861 -16.397 -38.517 1.00 69.62 99 SER A N 1
ATOM 730 C CA . SER A 1 99 ? 0.509 -16.859 -38.799 1.00 69.62 99 SER A CA 1
ATOM 731 C C . SER A 1 99 ? 1.323 -15.811 -39.575 1.00 69.62 99 SER A C 1
ATOM 733 O O . SER A 1 99 ? 2.447 -15.483 -39.196 1.00 69.62 99 SER A O 1
ATOM 735 N N . LEU A 1 100 ? 0.716 -15.178 -40.584 1.00 67.31 100 LEU A N 1
ATOM 736 C CA . LEU A 1 100 ? 1.332 -14.088 -41.352 1.00 67.31 100 LEU A CA 1
ATOM 737 C C . LEU A 1 100 ? 1.639 -12.850 -40.497 1.00 67.31 100 LEU A C 1
ATOM 739 O O . LEU A 1 100 ? 2.687 -12.221 -40.649 1.00 67.31 100 LEU A O 1
ATOM 743 N N . ILE A 1 101 ? 0.732 -12.501 -39.583 1.00 68.44 101 ILE A N 1
ATOM 744 C CA . ILE A 1 101 ? 0.911 -11.374 -38.664 1.00 68.44 101 ILE A CA 1
ATOM 745 C C . ILE A 1 101 ? 2.004 -11.664 -37.638 1.00 68.44 101 ILE A C 1
ATOM 747 O O . ILE A 1 101 ? 2.794 -10.768 -37.354 1.00 68.44 101 ILE A O 1
ATOM 751 N N . VAL A 1 102 ? 2.071 -12.890 -37.112 1.00 72.88 102 VAL A N 1
ATOM 752 C CA . VAL A 1 102 ? 3.143 -13.329 -36.205 1.00 72.88 102 VAL A CA 1
ATOM 753 C C . VAL A 1 102 ? 4.492 -13.164 -36.900 1.00 72.88 102 VAL A C 1
ATOM 755 O O . VAL A 1 102 ? 5.359 -12.465 -36.380 1.00 72.88 102 VAL A O 1
ATOM 758 N N . HIS A 1 103 ? 4.627 -13.682 -38.123 1.00 74.31 103 HIS A N 1
ATOM 759 C CA . HIS A 1 103 ? 5.866 -13.578 -38.889 1.00 74.31 103 HIS A CA 1
ATOM 760 C C . HIS A 1 103 ? 6.269 -12.117 -39.165 1.00 74.31 103 HIS A C 1
ATOM 762 O O . HIS A 1 103 ? 7.408 -11.722 -38.919 1.00 74.31 103 HIS A O 1
ATOM 768 N N . ALA A 1 104 ? 5.327 -11.274 -39.604 1.00 70.44 104 ALA A N 1
ATOM 769 C CA . ALA A 1 104 ? 5.592 -9.858 -39.870 1.00 70.44 104 ALA A CA 1
ATOM 770 C C . ALA A 1 104 ? 5.935 -9.060 -38.597 1.00 70.44 104 ALA A C 1
ATOM 772 O O . ALA A 1 104 ? 6.820 -8.203 -38.623 1.00 70.44 104 ALA A O 1
ATOM 773 N N . ALA A 1 105 ? 5.252 -9.336 -37.482 1.00 70.56 105 ALA A N 1
ATOM 774 C CA . ALA A 1 105 ? 5.494 -8.682 -36.199 1.00 70.56 105 ALA A CA 1
ATOM 775 C C . ALA A 1 105 ? 6.855 -9.070 -35.602 1.00 70.56 105 ALA A C 1
ATOM 777 O O . ALA A 1 105 ? 7.530 -8.207 -35.042 1.00 70.56 105 ALA A O 1
ATOM 778 N N . CYS A 1 106 ? 7.273 -10.330 -35.766 1.00 74.25 106 CYS A N 1
ATOM 779 C CA . CYS A 1 106 ? 8.577 -10.834 -35.333 1.00 74.25 106 CYS A CA 1
ATOM 780 C C . CYS A 1 106 ? 9.740 -10.379 -36.229 1.00 74.25 106 CYS A C 1
ATOM 782 O O . CYS A 1 106 ? 10.869 -10.347 -35.754 1.00 74.25 106 CYS A O 1
ATOM 784 N N . ALA A 1 107 ? 9.481 -9.991 -37.483 1.00 72.94 107 ALA A N 1
ATOM 785 C CA . ALA A 1 107 ? 10.518 -9.550 -38.419 1.00 72.94 107 ALA A CA 1
ATOM 786 C C . ALA A 1 107 ? 10.949 -8.079 -38.260 1.00 72.94 107 ALA A C 1
ATOM 788 O O . ALA A 1 107 ? 12.009 -7.713 -38.762 1.00 72.94 107 ALA A O 1
ATOM 789 N N . ILE A 1 108 ? 10.104 -7.215 -37.671 1.00 79.06 108 ILE A N 1
ATOM 790 C CA . ILE A 1 108 ? 10.432 -5.794 -37.417 1.00 79.06 108 ILE A CA 1
ATOM 791 C C . ILE A 1 108 ? 9.820 -5.275 -36.085 1.00 79.06 108 ILE A C 1
ATOM 793 O O . ILE A 1 108 ? 9.169 -4.213 -36.058 1.00 79.06 108 ILE A O 1
ATOM 797 N N . PRO A 1 109 ? 9.948 -6.003 -34.958 1.00 77.31 109 PRO A N 1
ATOM 798 C CA . PRO A 1 109 ? 9.309 -5.674 -33.685 1.00 77.31 109 PRO A CA 1
ATOM 799 C C . PRO A 1 109 ? 9.660 -4.275 -33.169 1.00 77.31 109 PRO A C 1
ATOM 801 O O . PRO A 1 109 ? 8.795 -3.601 -32.607 1.00 77.31 109 PRO A O 1
ATOM 804 N N . ALA A 1 110 ? 10.875 -3.767 -33.411 1.00 81.00 110 ALA A N 1
ATOM 805 C CA . ALA A 1 110 ? 11.275 -2.447 -32.916 1.00 81.00 110 ALA A CA 1
ATOM 806 C C . ALA A 1 110 ? 10.444 -1.304 -33.530 1.00 81.00 110 ALA A C 1
ATOM 808 O O . ALA A 1 110 ? 10.188 -0.287 -32.881 1.00 81.00 110 ALA A O 1
ATOM 809 N N . LYS A 1 111 ? 9.996 -1.458 -34.781 1.00 81.56 111 LYS A N 1
ATOM 810 C CA . LYS A 1 111 ? 9.140 -0.471 -35.451 1.00 81.56 111 LYS A CA 1
ATOM 811 C C . LYS A 1 111 ? 7.704 -0.555 -34.942 1.00 81.56 111 LYS A C 1
ATOM 813 O O . LYS A 1 111 ? 7.099 0.475 -34.643 1.00 81.56 111 LYS A O 1
ATOM 818 N N . TYR A 1 112 ? 7.174 -1.770 -34.813 1.00 82.25 112 TYR A N 1
ATOM 819 C CA . TYR A 1 112 ? 5.811 -1.995 -34.336 1.00 82.25 112 TYR A CA 1
ATOM 820 C C . TYR A 1 112 ? 5.630 -1.629 -32.858 1.00 82.25 112 TYR A C 1
ATOM 822 O O . TYR A 1 112 ? 4.568 -1.136 -32.482 1.00 82.25 112 TYR A O 1
ATOM 830 N N . ALA A 1 113 ? 6.674 -1.753 -32.035 1.00 85.56 113 ALA A N 1
ATOM 831 C CA . ALA A 1 113 ? 6.644 -1.344 -30.632 1.00 85.56 113 ALA A CA 1
ATOM 832 C C . ALA A 1 113 ? 6.370 0.163 -30.443 1.00 85.56 113 ALA A C 1
ATOM 834 O O . ALA A 1 113 ? 5.797 0.576 -29.432 1.00 85.56 113 ALA A O 1
ATOM 835 N N . CYS A 1 114 ? 6.744 1.001 -31.414 1.00 87.31 114 CYS A N 1
ATOM 836 C CA . CYS A 1 114 ? 6.491 2.444 -31.373 1.00 87.31 114 CYS A CA 1
ATOM 837 C C . CYS A 1 114 ? 5.096 2.839 -31.898 1.00 87.31 114 CYS A C 1
ATOM 839 O O . CYS A 1 114 ? 4.612 3.944 -31.627 1.00 87.31 114 CYS A O 1
ATOM 841 N N . ASP A 1 115 ? 4.425 1.953 -32.630 1.00 88.19 115 ASP A N 1
ATOM 842 C CA . ASP A 1 115 ? 3.122 2.229 -33.232 1.00 88.19 115 ASP A CA 1
ATOM 843 C C . ASP A 1 115 ? 1.992 2.260 -32.186 1.00 88.19 115 ASP A C 1
ATOM 845 O O . ASP A 1 115 ? 2.081 1.651 -31.125 1.00 88.19 115 ASP A O 1
ATOM 849 N N . ARG A 1 116 ? 0.903 2.994 -32.449 1.00 82.44 116 ARG A N 1
ATOM 850 C CA . ARG A 1 116 ? -0.227 3.099 -31.504 1.00 82.44 116 ARG A CA 1
ATOM 851 C C . ARG A 1 116 ? -0.996 1.797 -31.345 1.00 82.44 116 ARG A C 1
ATOM 853 O O . ARG A 1 116 ? -1.480 1.501 -30.252 1.00 82.44 116 ARG A O 1
ATOM 860 N N . PHE A 1 117 ? -1.194 1.112 -32.457 1.00 77.88 117 PHE A N 1
ATOM 861 C CA . PHE A 1 117 ? -2.071 -0.038 -32.565 1.00 77.88 117 PHE A CA 1
ATOM 862 C C . PHE A 1 117 ? -1.247 -1.315 -32.537 1.00 77.88 117 PHE A C 1
ATOM 864 O O . PHE A 1 117 ? -1.577 -2.234 -31.787 1.00 77.88 117 PHE A O 1
ATOM 871 N N . ALA A 1 118 ? -0.132 -1.335 -33.269 1.00 79.25 118 ALA A N 1
ATOM 872 C CA . ALA A 1 118 ? 0.712 -2.512 -33.335 1.00 79.25 118 ALA A CA 1
ATOM 873 C C . ALA A 1 118 ? 1.433 -2.795 -32.013 1.00 79.25 118 ALA A C 1
ATOM 875 O O . ALA A 1 118 ? 1.659 -3.959 -31.727 1.00 79.25 118 ALA A O 1
ATOM 876 N N . SER A 1 119 ? 1.715 -1.804 -31.155 1.00 83.88 119 SER A N 1
ATOM 877 C CA . SER A 1 119 ? 2.386 -2.072 -29.873 1.00 83.88 119 SER A CA 1
ATOM 878 C C . SER A 1 119 ? 1.554 -2.960 -28.939 1.00 83.88 119 SER A C 1
ATOM 880 O O . SER A 1 119 ? 2.105 -3.784 -28.220 1.00 83.88 119 SER A O 1
ATOM 882 N N . ARG A 1 120 ? 0.221 -2.807 -28.946 1.00 79.31 120 ARG A N 1
ATOM 883 C CA . ARG A 1 120 ? -0.690 -3.631 -28.128 1.00 79.31 120 ARG A CA 1
ATOM 884 C C . ARG A 1 120 ? -0.717 -5.069 -28.625 1.00 79.31 120 ARG A C 1
ATOM 886 O O . ARG A 1 120 ? -0.594 -6.003 -27.851 1.00 79.31 120 ARG A O 1
ATOM 893 N N . VAL A 1 121 ? -0.826 -5.197 -29.940 1.00 78.81 121 VAL A N 1
ATOM 894 C CA . VAL A 1 121 ? -0.814 -6.465 -30.661 1.00 78.81 121 VAL A CA 1
ATOM 895 C C . VAL A 1 121 ? 0.518 -7.195 -30.502 1.00 78.81 121 VAL A C 1
ATOM 897 O O . VAL A 1 121 ? 0.533 -8.404 -30.310 1.00 78.81 121 VAL A O 1
ATOM 900 N N . LEU A 1 122 ? 1.631 -6.467 -30.585 1.00 80.00 122 LEU A N 1
ATOM 901 C CA . LEU A 1 122 ? 2.973 -7.031 -30.580 1.00 80.00 122 LEU A CA 1
ATOM 902 C C . LEU A 1 122 ? 3.256 -7.771 -29.272 1.00 80.00 122 LEU A C 1
ATOM 904 O O . LEU A 1 122 ? 3.782 -8.875 -29.321 1.00 80.00 122 LEU A O 1
ATOM 908 N N . ALA A 1 123 ? 2.865 -7.207 -28.124 1.00 78.12 123 ALA A N 1
ATOM 909 C CA . ALA A 1 123 ? 3.015 -7.886 -26.839 1.00 78.12 123 ALA A CA 1
ATOM 910 C C . ALA A 1 123 ? 2.241 -9.216 -26.820 1.00 78.12 123 ALA A C 1
ATOM 912 O O . ALA A 1 123 ? 2.834 -10.263 -26.581 1.00 78.12 123 ALA A O 1
ATOM 913 N N . ASP A 1 124 ? 0.952 -9.205 -27.173 1.00 79.69 124 ASP A N 1
ATOM 914 C CA . ASP A 1 124 ? 0.124 -10.419 -27.182 1.00 79.69 124 ASP A CA 1
ATOM 915 C C . ASP A 1 124 ? 0.642 -11.483 -28.162 1.00 79.69 124 ASP A C 1
ATOM 917 O O . ASP A 1 124 ? 0.653 -12.675 -27.846 1.00 79.69 124 ASP A O 1
ATOM 921 N N . VAL A 1 125 ? 1.097 -11.061 -29.344 1.00 76.69 125 VAL A N 1
ATOM 922 C CA . VAL A 1 125 ? 1.666 -11.945 -30.369 1.00 76.69 125 VAL A CA 1
ATOM 923 C C . VAL A 1 125 ? 2.950 -12.605 -29.867 1.00 76.69 125 VAL A C 1
ATOM 925 O O . VAL A 1 125 ? 3.055 -13.831 -29.917 1.00 76.69 125 VAL A O 1
ATOM 928 N N . LEU A 1 126 ? 3.895 -11.824 -29.336 1.00 75.88 126 LEU A N 1
ATOM 929 C CA . LEU A 1 126 ? 5.170 -12.340 -28.827 1.00 75.88 126 LEU A CA 1
ATOM 930 C C . LEU A 1 126 ? 4.978 -13.282 -27.637 1.00 75.88 126 LEU A C 1
ATOM 932 O O . LEU A 1 126 ? 5.642 -14.317 -27.543 1.00 75.88 126 LEU A O 1
ATOM 936 N N . LEU A 1 127 ? 4.052 -12.945 -26.740 1.00 76.69 127 LEU A N 1
ATOM 937 C CA . LEU A 1 127 ? 3.802 -13.713 -25.527 1.00 76.69 127 LEU A CA 1
ATOM 938 C C . LEU A 1 127 ? 3.047 -15.011 -25.822 1.00 76.69 127 LEU A C 1
ATOM 940 O O . LEU A 1 127 ? 3.452 -16.072 -25.355 1.00 76.69 127 LEU A O 1
ATOM 944 N N . ARG A 1 128 ? 1.975 -14.955 -26.622 1.00 79.06 128 ARG A N 1
ATOM 945 C CA . ARG A 1 128 ? 0.990 -16.050 -26.703 1.00 79.06 128 ARG A CA 1
ATOM 946 C C . ARG A 1 128 ? 0.956 -16.803 -28.028 1.00 79.06 128 ARG A C 1
ATOM 948 O O . ARG A 1 128 ? 0.400 -17.895 -28.061 1.00 79.06 128 ARG A O 1
ATOM 955 N N . ALA A 1 129 ? 1.465 -16.226 -29.116 1.00 79.75 129 ALA A N 1
ATOM 956 C CA . ALA A 1 129 ? 1.299 -16.788 -30.460 1.00 79.75 129 ALA A CA 1
ATOM 957 C C . ALA A 1 129 ? 2.620 -17.175 -31.140 1.00 79.75 129 ALA A C 1
ATOM 959 O O . ALA A 1 129 ? 2.624 -18.096 -31.949 1.00 79.75 129 ALA A O 1
ATOM 960 N N . ALA A 1 130 ? 3.724 -16.497 -30.820 1.00 83.62 130 ALA A N 1
ATOM 961 C CA . ALA A 1 130 ? 5.028 -16.779 -31.409 1.00 83.62 130 ALA A CA 1
ATOM 962 C C . ALA A 1 130 ? 5.606 -18.121 -30.929 1.00 83.62 130 ALA A C 1
ATOM 964 O O . ALA A 1 130 ? 5.543 -18.463 -29.738 1.00 83.62 130 ALA A O 1
ATOM 965 N N . THR A 1 131 ? 6.232 -18.851 -31.854 1.00 86.62 131 THR A N 1
ATOM 966 C CA . THR A 1 131 ? 7.067 -20.011 -31.513 1.00 86.62 131 THR A CA 1
ATOM 967 C C . THR A 1 131 ? 8.277 -19.572 -30.672 1.00 86.62 131 THR A C 1
ATOM 969 O O . THR A 1 131 ? 8.662 -18.399 -30.710 1.00 86.62 131 THR A O 1
ATOM 972 N N . PRO A 1 132 ? 8.925 -20.474 -29.908 1.00 87.50 132 PRO A N 1
ATOM 973 C CA . PRO A 1 132 ? 10.106 -20.119 -29.116 1.00 87.50 132 PRO A CA 1
ATOM 974 C C . PRO A 1 132 ? 11.227 -19.463 -29.939 1.00 87.50 132 PRO A C 1
ATOM 976 O O . PRO A 1 132 ? 11.840 -18.499 -29.482 1.00 87.50 132 PRO A O 1
ATOM 979 N N . THR A 1 133 ? 11.453 -19.932 -31.170 1.00 87.94 133 THR A N 1
ATOM 980 C CA . THR A 1 133 ? 12.478 -19.397 -32.077 1.00 87.94 133 THR A CA 1
ATOM 981 C C . THR A 1 133 ? 12.134 -17.992 -32.571 1.00 87.94 133 THR A C 1
ATOM 983 O O . THR A 1 133 ? 12.966 -17.092 -32.472 1.00 87.94 133 THR A O 1
ATOM 986 N N . GLU A 1 134 ? 10.903 -17.773 -33.047 1.00 86.44 134 GLU A N 1
ATOM 987 C CA . GLU A 1 134 ? 10.433 -16.449 -33.492 1.00 86.44 134 GLU A CA 1
ATOM 988 C C . GLU A 1 134 ? 10.429 -15.441 -32.345 1.00 86.44 134 GLU A C 1
ATOM 990 O O . GLU A 1 134 ? 10.819 -14.286 -32.517 1.00 86.44 134 GLU A O 1
ATOM 995 N N . ARG A 1 135 ? 10.019 -15.891 -31.154 1.00 90.69 135 ARG A N 1
ATOM 996 C CA . ARG A 1 135 ? 10.054 -15.085 -29.940 1.00 90.69 135 ARG A CA 1
ATOM 997 C C . ARG A 1 135 ? 11.486 -14.685 -29.603 1.00 90.69 135 ARG A C 1
ATOM 999 O O . ARG A 1 135 ? 11.716 -13.504 -29.378 1.00 90.69 135 ARG A O 1
ATOM 1006 N N . SER A 1 136 ? 12.441 -15.620 -29.595 1.00 89.38 136 SER A N 1
ATOM 1007 C CA . SER A 1 136 ? 13.843 -15.290 -29.304 1.00 89.38 136 SER A CA 1
ATOM 1008 C C . SER A 1 136 ? 14.402 -14.280 -30.304 1.00 89.38 136 SER A C 1
ATOM 1010 O O . SER A 1 136 ? 14.960 -13.277 -29.875 1.00 89.38 136 SER A O 1
ATOM 1012 N N . ALA A 1 137 ? 14.187 -14.489 -31.608 1.00 88.50 137 ALA A N 1
ATOM 1013 C CA . ALA A 1 137 ? 14.652 -13.564 -32.644 1.00 88.50 137 ALA A CA 1
ATOM 1014 C C . ALA A 1 137 ? 14.041 -12.160 -32.488 1.00 88.50 137 ALA A C 1
ATOM 1016 O O . ALA A 1 137 ? 14.730 -11.148 -32.617 1.00 88.50 137 ALA A O 1
ATOM 1017 N N . ALA A 1 138 ? 12.753 -12.084 -32.145 1.00 88.88 138 ALA A N 1
ATOM 1018 C CA . ALA A 1 138 ? 12.100 -10.809 -31.894 1.00 88.88 138 ALA A CA 1
ATOM 1019 C C . ALA A 1 138 ? 12.616 -10.121 -30.617 1.00 88.88 138 ALA A C 1
ATOM 1021 O O . ALA A 1 138 ? 12.767 -8.898 -30.598 1.00 88.88 138 ALA A O 1
ATOM 1022 N N . LEU A 1 139 ? 12.907 -10.885 -29.558 1.00 93.38 139 LEU A N 1
ATOM 1023 C CA . LEU A 1 139 ? 13.530 -10.364 -28.338 1.00 93.38 139 LEU A CA 1
ATOM 1024 C C . LEU A 1 139 ? 14.957 -9.867 -28.605 1.00 93.38 139 LEU A C 1
ATOM 1026 O O . LEU A 1 139 ? 15.321 -8.822 -28.073 1.00 93.38 139 LEU A O 1
ATOM 1030 N N . ASP A 1 140 ? 15.727 -10.533 -29.469 1.00 92.31 140 ASP A N 1
ATOM 1031 C CA . ASP A 1 140 ? 17.050 -10.063 -29.903 1.00 92.31 140 ASP A CA 1
ATOM 1032 C C . ASP A 1 140 ? 16.967 -8.706 -30.605 1.00 92.31 140 ASP A C 1
ATOM 1034 O O . ASP A 1 140 ? 17.697 -7.773 -30.262 1.00 92.31 140 ASP A O 1
ATOM 1038 N N . GLU A 1 141 ? 16.025 -8.542 -31.538 1.00 92.00 141 GLU A N 1
ATOM 1039 C CA . GLU A 1 141 ? 15.845 -7.258 -32.215 1.00 92.00 141 GLU A CA 1
ATOM 1040 C C . GLU A 1 141 ? 15.366 -6.157 -31.253 1.00 92.00 141 GLU A C 1
ATOM 1042 O O . GLU A 1 141 ? 15.844 -5.017 -31.323 1.00 92.00 141 GLU A O 1
ATOM 1047 N N . LEU A 1 142 ? 14.441 -6.472 -30.337 1.00 93.88 142 LEU A N 1
ATOM 1048 C CA . LEU A 1 142 ? 13.990 -5.530 -29.309 1.00 93.88 142 LEU A CA 1
ATOM 1049 C C . LEU A 1 142 ? 15.134 -5.128 -28.372 1.00 93.88 142 LEU A C 1
ATOM 1051 O O . LEU A 1 142 ? 15.257 -3.943 -28.053 1.00 93.88 142 LEU A O 1
ATOM 1055 N N . ALA A 1 143 ? 15.979 -6.077 -27.963 1.00 93.50 143 ALA A N 1
ATOM 1056 C CA . ALA A 1 143 ? 17.141 -5.829 -27.117 1.00 93.50 143 ALA A CA 1
ATOM 1057 C C . ALA A 1 143 ? 18.161 -4.926 -27.826 1.00 93.50 143 ALA A C 1
ATOM 1059 O O . ALA A 1 143 ? 18.559 -3.907 -27.258 1.00 93.50 143 ALA A O 1
ATOM 1060 N N . ALA A 1 144 ? 18.472 -5.201 -29.097 1.00 92.25 144 ALA A N 1
ATOM 1061 C CA . ALA A 1 144 ? 19.387 -4.395 -29.910 1.00 92.25 144 ALA A CA 1
ATOM 1062 C C . ALA A 1 144 ? 18.934 -2.929 -30.071 1.00 92.25 144 ALA A C 1
ATOM 1064 O O . ALA A 1 144 ? 19.753 -2.025 -30.236 1.00 92.25 144 ALA A O 1
ATOM 1065 N N . HIS A 1 145 ? 17.624 -2.669 -29.994 1.00 93.62 145 HIS A N 1
ATOM 1066 C CA . HIS A 1 145 ? 17.043 -1.324 -30.075 1.00 93.62 145 HIS A CA 1
ATOM 1067 C C . HIS A 1 145 ? 16.584 -0.766 -28.720 1.00 93.62 145 HIS A C 1
ATOM 1069 O O . HIS A 1 145 ? 16.000 0.324 -28.672 1.00 93.62 145 HIS A O 1
ATOM 1075 N N . SER A 1 146 ? 16.840 -1.483 -27.625 1.00 93.50 146 SER A N 1
ATOM 1076 C CA . SER A 1 146 ? 16.255 -1.227 -26.304 1.00 93.50 146 SER A CA 1
ATOM 1077 C C . SER A 1 146 ? 16.514 0.190 -25.806 1.00 93.50 146 SER A C 1
ATOM 1079 O O . SER A 1 146 ? 15.563 0.855 -25.398 1.00 93.50 146 SER A O 1
ATOM 1081 N N . ALA A 1 147 ? 17.742 0.703 -25.953 1.00 90.00 147 ALA A N 1
ATOM 1082 C CA . ALA A 1 147 ? 18.091 2.069 -25.570 1.00 90.00 147 ALA A CA 1
ATOM 1083 C C . ALA A 1 147 ? 17.112 3.087 -26.167 1.00 90.00 147 ALA A C 1
ATOM 1085 O O . ALA A 1 147 ? 16.533 3.865 -25.424 1.00 90.00 147 ALA A O 1
ATOM 1086 N N . ARG A 1 148 ? 16.835 3.035 -27.480 1.00 93.62 148 ARG A N 1
ATOM 1087 C CA . ARG A 1 148 ? 15.880 3.939 -28.152 1.00 93.62 148 ARG A CA 1
ATOM 1088 C C . ARG A 1 148 ? 14.438 3.685 -27.709 1.00 93.62 148 ARG A C 1
ATOM 1090 O O . ARG A 1 148 ? 13.682 4.635 -27.508 1.00 93.62 148 ARG A O 1
ATOM 1097 N N . LEU A 1 149 ? 14.047 2.417 -27.598 1.00 94.38 149 LEU A N 1
ATOM 1098 C CA . LEU A 1 149 ? 12.676 2.020 -27.270 1.00 94.38 149 LEU A CA 1
ATOM 1099 C C . LEU A 1 149 ? 12.279 2.428 -25.843 1.00 94.38 149 LEU A C 1
ATOM 1101 O O . LEU A 1 149 ? 11.132 2.807 -25.616 1.00 94.38 149 LEU A O 1
ATOM 1105 N N . MET A 1 150 ? 13.226 2.440 -24.905 1.00 94.81 150 MET A N 1
ATOM 1106 C CA . MET A 1 150 ? 13.005 2.875 -23.525 1.00 94.81 150 MET A CA 1
ATOM 1107 C C . MET A 1 150 ? 12.588 4.341 -23.399 1.00 94.81 150 MET A C 1
ATOM 1109 O O . MET A 1 150 ? 11.853 4.677 -22.478 1.00 94.81 150 MET A O 1
ATOM 1113 N N . TRP A 1 151 ? 12.976 5.212 -24.334 1.00 93.81 151 TRP A N 1
ATOM 1114 C CA . TRP A 1 151 ? 12.538 6.615 -24.344 1.00 93.81 151 TRP A CA 1
ATOM 1115 C C . TRP A 1 151 ? 11.112 6.798 -24.871 1.00 93.81 151 TRP A C 1
ATOM 1117 O O . TRP A 1 151 ? 10.535 7.883 -24.747 1.00 93.81 151 TRP A O 1
ATOM 1127 N N . HIS A 1 152 ? 10.534 5.762 -25.481 1.00 94.50 152 HIS A N 1
ATOM 1128 C CA . HIS A 1 152 ? 9.263 5.846 -26.178 1.00 94.50 152 HIS A CA 1
ATOM 1129 C C . HIS A 1 152 ? 8.129 5.251 -25.341 1.00 94.50 152 HIS A C 1
ATOM 1131 O O . HIS A 1 152 ? 8.096 4.052 -25.079 1.00 94.50 152 HIS A O 1
ATOM 1137 N N . GLY A 1 153 ? 7.128 6.069 -25.006 1.00 92.06 153 GLY A N 1
ATOM 1138 C CA . GLY A 1 153 ? 6.102 5.691 -24.028 1.00 92.06 153 GLY A CA 1
ATOM 1139 C C . GLY A 1 153 ? 5.251 4.462 -24.358 1.00 92.06 153 GLY A C 1
ATOM 1140 O O . GLY A 1 153 ? 4.698 3.863 -23.445 1.00 92.06 153 GLY A O 1
ATOM 1141 N N . ARG A 1 154 ? 5.137 4.067 -25.635 1.00 92.38 154 ARG A N 1
ATOM 1142 C CA . ARG A 1 154 ? 4.462 2.809 -26.022 1.00 92.38 154 ARG A CA 1
ATOM 1143 C C . ARG A 1 154 ? 5.413 1.627 -26.109 1.00 92.38 154 ARG A C 1
ATOM 1145 O O . ARG A 1 154 ? 5.040 0.523 -25.730 1.00 92.38 154 ARG A O 1
ATOM 1152 N N . ALA A 1 155 ? 6.638 1.862 -26.574 1.00 93.88 155 ALA A N 1
ATOM 1153 C CA . ALA A 1 155 ? 7.592 0.778 -26.756 1.00 93.88 155 ALA A CA 1
ATOM 1154 C C . ALA A 1 155 ? 8.097 0.294 -25.395 1.00 93.88 155 ALA A C 1
ATOM 1156 O O . ALA A 1 155 ? 8.204 -0.906 -25.178 1.00 93.88 155 ALA A O 1
ATOM 1157 N N . SER A 1 156 ? 8.259 1.208 -24.432 1.00 95.00 156 SER A N 1
ATOM 1158 C CA . SER A 1 156 ? 8.500 0.862 -23.032 1.00 95.00 156 SER A CA 1
ATOM 1159 C C . SER A 1 156 ? 7.417 -0.047 -22.449 1.00 95.00 156 SER A C 1
ATOM 1161 O O . SER A 1 156 ? 7.721 -0.908 -21.632 1.00 95.00 156 SER A O 1
ATOM 1163 N N . THR A 1 157 ? 6.152 0.112 -22.857 1.00 93.50 157 THR A N 1
ATOM 1164 C CA . THR A 1 157 ? 5.066 -0.780 -22.422 1.00 93.50 157 THR A CA 1
ATOM 1165 C C . THR A 1 157 ? 5.236 -2.180 -22.998 1.00 93.50 157 THR A C 1
ATOM 1167 O O . THR A 1 157 ? 5.036 -3.140 -22.267 1.00 93.50 157 THR A O 1
ATOM 1170 N N . VAL A 1 158 ? 5.653 -2.304 -24.263 1.00 93.69 158 VAL A N 1
ATOM 1171 C CA . VAL A 1 158 ? 5.948 -3.611 -24.878 1.00 93.69 158 VAL A CA 1
ATOM 1172 C C . VAL A 1 158 ? 7.101 -4.300 -24.155 1.00 93.69 158 VAL A C 1
ATOM 1174 O O . VAL A 1 158 ? 6.967 -5.460 -23.782 1.00 93.69 158 VAL A O 1
ATOM 1177 N N . LEU A 1 159 ? 8.197 -3.580 -23.891 1.00 95.31 159 LEU A N 1
ATOM 1178 C CA . LEU A 1 159 ? 9.341 -4.124 -23.152 1.00 95.31 159 LEU A CA 1
ATOM 1179 C C . LEU A 1 159 ? 8.930 -4.601 -21.751 1.00 95.31 159 LEU A C 1
ATOM 1181 O O . LEU A 1 159 ? 9.283 -5.704 -21.349 1.00 95.31 159 LEU A O 1
ATOM 1185 N N . ARG A 1 160 ? 8.132 -3.803 -21.029 1.00 95.00 160 ARG A N 1
ATOM 1186 C CA . ARG A 1 160 ? 7.612 -4.174 -19.705 1.00 95.00 160 ARG A CA 1
ATOM 1187 C C . ARG A 1 160 ? 6.668 -5.373 -19.745 1.00 95.00 160 ARG A C 1
ATOM 1189 O O . ARG A 1 160 ? 6.745 -6.196 -18.846 1.00 95.00 160 ARG A O 1
ATOM 1196 N N . ALA A 1 161 ? 5.800 -5.468 -20.752 1.00 92.12 161 ALA A N 1
ATOM 1197 C CA . ALA A 1 161 ? 4.922 -6.623 -20.928 1.00 92.12 161 ALA A CA 1
ATOM 1198 C C . ALA A 1 161 ? 5.741 -7.894 -21.190 1.00 92.12 161 ALA A C 1
ATOM 1200 O O . ALA A 1 161 ? 5.497 -8.915 -20.566 1.00 92.12 161 ALA A O 1
ATOM 1201 N N . CYS A 1 162 ? 6.787 -7.807 -22.021 1.00 92.75 162 CYS A N 1
ATOM 1202 C CA . CYS A 1 162 ? 7.711 -8.925 -22.217 1.00 92.75 162 CYS A CA 1
ATOM 1203 C C . CYS A 1 162 ? 8.356 -9.347 -20.886 1.00 92.75 162 CYS A C 1
ATOM 1205 O O . CYS A 1 162 ? 8.336 -10.517 -20.543 1.00 92.75 162 CYS A O 1
ATOM 1207 N N . LEU A 1 163 ? 8.871 -8.406 -20.093 1.00 93.69 163 LEU A N 1
ATOM 1208 C CA . LEU A 1 163 ? 9.510 -8.729 -18.808 1.00 93.69 163 LEU A CA 1
ATOM 1209 C C . LEU A 1 163 ? 8.540 -9.296 -17.755 1.00 93.69 163 LEU A C 1
ATOM 1211 O O . LEU A 1 163 ? 8.973 -10.055 -16.898 1.00 93.69 163 LEU A O 1
ATOM 1215 N N . ALA A 1 164 ? 7.260 -8.914 -17.796 1.00 92.62 164 ALA A N 1
ATOM 1216 C CA . ALA A 1 164 ? 6.258 -9.355 -16.827 1.00 92.62 164 ALA A CA 1
ATOM 1217 C C . ALA A 1 164 ? 5.609 -10.700 -17.187 1.00 92.62 164 ALA A C 1
ATOM 1219 O O . ALA A 1 164 ? 5.312 -11.486 -16.293 1.00 92.62 164 ALA A O 1
ATOM 1220 N N . ASP A 1 165 ? 5.381 -10.950 -18.478 1.00 91.25 165 ASP A N 1
ATOM 1221 C CA . ASP A 1 165 ? 4.539 -12.058 -18.943 1.00 91.25 165 ASP A CA 1
ATOM 1222 C C . ASP A 1 165 ? 5.340 -13.211 -19.582 1.00 91.25 165 ASP A C 1
ATOM 1224 O O . ASP A 1 165 ? 4.774 -14.265 -19.884 1.00 91.25 165 ASP A O 1
ATOM 1228 N N . LEU A 1 166 ? 6.646 -13.038 -19.824 1.00 90.88 166 LEU A N 1
ATOM 1229 C CA . LEU A 1 166 ? 7.514 -14.139 -20.250 1.00 90.88 166 LEU A CA 1
ATOM 1230 C C . LEU A 1 166 ? 7.754 -15.131 -19.096 1.00 90.88 166 LEU A C 1
ATOM 1232 O O . LEU A 1 166 ? 7.773 -14.732 -17.931 1.00 90.88 166 LEU A O 1
ATOM 1236 N N . PRO A 1 167 ? 8.019 -16.419 -19.398 1.00 91.19 167 PRO A N 1
ATOM 1237 C CA . PRO A 1 167 ? 8.564 -17.349 -18.410 1.00 91.19 167 PRO A CA 1
ATOM 1238 C C . PRO A 1 167 ? 9.819 -16.770 -17.744 1.00 91.19 167 PRO A C 1
ATOM 1240 O O . PRO A 1 167 ? 10.613 -16.123 -18.427 1.00 91.19 167 PRO A O 1
ATOM 1243 N N . ALA A 1 168 ? 10.020 -17.030 -16.447 1.00 89.69 168 ALA A N 1
ATOM 1244 C CA . ALA A 1 168 ? 11.083 -16.409 -15.645 1.00 89.69 168 ALA A CA 1
ATOM 1245 C C . ALA A 1 168 ? 12.476 -16.495 -16.300 1.00 89.69 168 ALA A C 1
ATOM 1247 O O . ALA A 1 168 ? 13.170 -15.485 -16.392 1.00 89.69 168 ALA A O 1
ATOM 1248 N N . ASP A 1 169 ? 12.843 -17.656 -16.852 1.00 90.25 169 ASP A N 1
ATOM 1249 C CA . ASP A 1 169 ? 14.130 -17.847 -17.536 1.00 90.25 169 ASP A CA 1
ATOM 1250 C C . ASP A 1 169 ? 14.265 -16.963 -18.786 1.00 90.25 169 ASP A C 1
ATOM 1252 O O . ASP A 1 169 ? 15.307 -16.351 -19.017 1.00 90.25 169 ASP A O 1
ATOM 1256 N N . ALA A 1 170 ? 13.190 -16.833 -19.571 1.00 90.75 170 ALA A N 1
ATOM 1257 C CA . ALA A 1 170 ? 13.165 -16.006 -20.776 1.00 90.75 170 ALA A CA 1
ATOM 1258 C C . ALA A 1 170 ? 13.132 -14.505 -20.448 1.00 90.75 170 ALA A C 1
ATOM 1260 O O . ALA A 1 170 ? 13.748 -13.706 -21.153 1.00 90.75 170 ALA A O 1
ATOM 1261 N N . ALA A 1 171 ? 12.437 -14.113 -19.377 1.00 92.31 171 ALA A N 1
ATOM 1262 C CA . ALA A 1 171 ? 12.454 -12.743 -18.878 1.00 92.31 171 ALA A CA 1
ATOM 1263 C C . ALA A 1 171 ? 13.854 -12.365 -18.366 1.00 92.31 171 ALA A C 1
ATOM 1265 O O . ALA A 1 171 ? 14.343 -11.272 -18.658 1.00 92.31 171 ALA A O 1
ATOM 1266 N N . SER A 1 172 ? 14.520 -13.292 -17.668 1.00 91.38 172 SER A N 1
ATOM 1267 C CA . SER A 1 172 ? 15.890 -13.126 -17.184 1.00 91.38 172 SER A CA 1
ATOM 1268 C C . SER A 1 172 ? 16.903 -12.997 -18.318 1.00 91.38 172 SER A C 1
ATOM 1270 O O . SER A 1 172 ? 17.717 -12.073 -18.315 1.00 91.38 172 SER A O 1
ATOM 1272 N N . ASP A 1 173 ? 16.826 -13.872 -19.319 1.00 92.06 173 ASP A N 1
ATOM 1273 C CA . ASP A 1 173 ? 17.656 -13.793 -20.522 1.00 92.06 173 ASP A CA 1
ATOM 1274 C C . ASP A 1 173 ? 17.419 -12.475 -21.280 1.00 92.06 173 ASP A C 1
ATOM 1276 O O . ASP A 1 173 ? 18.358 -11.746 -21.600 1.00 92.06 173 ASP A O 1
ATOM 1280 N N . PHE A 1 174 ? 16.160 -12.069 -21.465 1.00 94.25 174 PHE A N 1
ATOM 1281 C CA . PHE A 1 174 ? 15.848 -10.794 -22.111 1.00 94.25 174 PHE A CA 1
ATOM 1282 C C . PHE A 1 174 ? 16.394 -9.581 -21.340 1.00 94.25 174 PHE A C 1
ATOM 1284 O O . PHE A 1 174 ? 16.955 -8.664 -21.948 1.00 94.25 174 PHE A O 1
ATOM 1291 N N . ALA A 1 175 ? 16.291 -9.579 -20.008 1.00 93.75 175 ALA A N 1
ATOM 1292 C CA . ALA A 1 175 ? 16.890 -8.544 -19.169 1.00 93.75 175 ALA A CA 1
ATOM 1293 C C . ALA A 1 175 ? 18.420 -8.499 -19.335 1.00 93.75 175 ALA A C 1
ATOM 1295 O O . ALA A 1 175 ? 18.984 -7.410 -19.472 1.00 93.75 175 ALA A O 1
ATOM 1296 N N . ALA A 1 176 ? 19.085 -9.657 -19.402 1.00 91.00 176 ALA A N 1
ATOM 1297 C CA . ALA A 1 176 ? 20.525 -9.747 -19.637 1.00 91.00 176 ALA A CA 1
ATOM 1298 C C . ALA A 1 176 ? 20.934 -9.190 -21.014 1.00 91.00 176 ALA A C 1
ATOM 1300 O O . ALA A 1 176 ? 21.914 -8.453 -21.101 1.00 91.00 176 ALA A O 1
ATOM 1301 N N . ARG A 1 177 ? 20.154 -9.451 -22.074 1.00 91.88 177 ARG A N 1
ATOM 1302 C CA . ARG A 1 177 ? 20.387 -8.889 -23.422 1.00 91.88 177 ARG A CA 1
ATOM 1303 C C . ARG A 1 177 ? 20.237 -7.363 -23.458 1.00 91.88 177 ARG A C 1
ATOM 1305 O O . ARG A 1 177 ? 20.916 -6.682 -24.221 1.00 91.88 177 ARG A O 1
ATOM 1312 N N . ILE A 1 178 ? 19.351 -6.810 -22.629 1.00 93.06 178 ILE A N 1
ATOM 1313 C CA . ILE A 1 178 ? 19.117 -5.365 -22.522 1.00 93.06 178 ILE A CA 1
ATOM 1314 C C . ILE A 1 178 ? 20.216 -4.659 -21.705 1.00 93.06 178 ILE A C 1
ATOM 1316 O O . ILE A 1 178 ? 20.549 -3.507 -22.000 1.00 93.06 178 ILE A O 1
ATOM 1320 N N . ALA A 1 179 ? 20.782 -5.319 -20.689 1.00 91.00 179 ALA A N 1
ATOM 1321 C CA . ALA A 1 179 ? 21.669 -4.701 -19.699 1.00 91.00 179 ALA A CA 1
ATOM 1322 C C . ALA A 1 179 ? 22.827 -3.866 -20.291 1.00 91.00 179 ALA A C 1
ATOM 1324 O O . ALA A 1 179 ? 22.958 -2.705 -19.889 1.00 91.00 179 ALA A O 1
ATOM 1325 N N . PRO A 1 180 ? 23.600 -4.335 -21.297 1.00 90.00 180 PRO A N 1
ATOM 1326 C CA . PRO A 1 180 ? 24.727 -3.571 -21.846 1.00 90.00 180 PRO A CA 1
ATOM 1327 C C . PRO A 1 180 ? 24.320 -2.204 -22.417 1.00 90.00 180 PRO A C 1
ATOM 1329 O O . PRO A 1 180 ? 25.055 -1.219 -22.315 1.00 90.00 180 PRO A O 1
ATOM 1332 N N . HIS A 1 181 ? 23.119 -2.125 -22.995 1.00 88.75 181 HIS A N 1
ATOM 1333 C CA . HIS A 1 181 ? 22.575 -0.893 -23.562 1.00 88.75 181 HIS A CA 1
ATOM 1334 C C . HIS A 1 181 ? 22.082 0.080 -22.488 1.00 88.75 181 HIS A C 1
ATOM 1336 O O . HIS A 1 181 ? 22.088 1.291 -22.706 1.00 88.75 181 HIS A O 1
ATOM 1342 N N . VAL A 1 182 ? 21.664 -0.440 -21.332 1.00 88.69 182 VAL A N 1
ATOM 1343 C CA . VAL A 1 182 ? 21.171 0.369 -20.216 1.00 88.69 182 VAL A CA 1
ATOM 1344 C C . VAL A 1 182 ? 22.325 0.909 -19.383 1.00 88.69 182 VAL A C 1
ATOM 1346 O O . VAL A 1 182 ? 22.321 2.100 -19.090 1.00 88.69 182 VAL A O 1
ATOM 1349 N N . VAL A 1 183 ? 23.316 0.079 -19.034 1.00 86.75 183 VAL A N 1
ATOM 1350 C CA . VAL A 1 183 ? 24.446 0.452 -18.156 1.00 86.75 183 VAL A CA 1
ATOM 1351 C C . VAL A 1 183 ? 25.111 1.751 -18.615 1.00 86.75 183 VAL A C 1
ATOM 1353 O O . VAL A 1 183 ? 25.308 2.669 -17.823 1.00 86.75 183 VAL A O 1
ATOM 1356 N N . THR A 1 184 ? 25.392 1.867 -19.914 1.00 85.06 184 THR A N 1
ATOM 1357 C CA . THR A 1 184 ? 26.101 3.022 -20.493 1.00 85.06 184 THR A CA 1
ATOM 1358 C C . THR A 1 184 ? 25.293 4.323 -20.491 1.00 85.06 184 THR A C 1
ATOM 1360 O O . THR A 1 184 ? 25.865 5.402 -20.618 1.00 85.06 184 THR A O 1
ATOM 1363 N N . GLN A 1 185 ? 23.967 4.245 -20.351 1.00 89.31 185 GLN A N 1
ATOM 1364 C CA . GLN A 1 185 ? 23.050 5.389 -20.433 1.00 89.31 185 GLN A CA 1
ATOM 1365 C C . GLN A 1 185 ? 22.162 5.525 -19.195 1.00 89.31 185 GLN A C 1
ATOM 1367 O O . GLN A 1 185 ? 21.212 6.313 -19.194 1.00 89.31 185 GLN A O 1
ATOM 1372 N N . LEU A 1 186 ? 22.457 4.775 -18.136 1.00 88.56 186 LEU A N 1
ATOM 1373 C CA . LEU A 1 186 ? 21.600 4.644 -16.968 1.00 88.56 186 LEU A CA 1
ATOM 1374 C C . LEU A 1 186 ? 21.224 5.984 -16.317 1.00 88.56 186 LEU A C 1
ATOM 1376 O O . LEU A 1 186 ? 20.044 6.155 -16.011 1.00 88.56 186 LEU A O 1
ATOM 1380 N N . PRO A 1 187 ? 22.121 6.981 -16.188 1.00 87.94 187 PRO A N 1
ATOM 1381 C CA . PRO A 1 187 ? 21.749 8.265 -15.588 1.00 87.94 187 PRO A CA 1
ATOM 1382 C C . PRO A 1 187 ? 20.725 9.040 -16.427 1.00 87.94 187 PRO A C 1
ATOM 1384 O O . PRO A 1 187 ? 19.915 9.802 -15.899 1.00 87.94 187 PRO A O 1
ATOM 1387 N N . ALA A 1 188 ? 20.745 8.862 -17.749 1.00 90.88 188 ALA A N 1
ATOM 1388 C CA . ALA A 1 188 ? 19.795 9.490 -18.660 1.00 90.88 188 ALA A CA 1
ATOM 1389 C C . ALA A 1 188 ? 18.476 8.699 -18.709 1.00 90.88 188 ALA A C 1
ATOM 1391 O O . ALA A 1 188 ? 17.400 9.278 -18.553 1.00 90.88 188 ALA A O 1
ATOM 1392 N N . ILE A 1 189 ? 18.559 7.373 -18.862 1.00 92.25 189 ILE A N 1
ATOM 1393 C CA . ILE A 1 189 ? 17.405 6.463 -18.911 1.00 92.25 189 ILE A CA 1
ATOM 1394 C C . ILE A 1 189 ? 16.638 6.479 -17.581 1.00 92.25 189 ILE A C 1
ATOM 1396 O O . ILE A 1 189 ? 15.410 6.512 -17.587 1.00 92.25 189 ILE A O 1
ATOM 1400 N N . GLY A 1 190 ? 17.340 6.519 -16.448 1.00 89.81 190 GLY A N 1
ATOM 1401 C CA . GLY A 1 190 ? 16.757 6.536 -15.106 1.00 89.81 190 GLY A CA 1
ATOM 1402 C C . GLY A 1 190 ? 15.992 7.818 -14.775 1.00 89.81 190 GLY A C 1
ATOM 1403 O O . GLY A 1 190 ? 15.038 7.775 -14.007 1.00 89.81 190 GLY A O 1
ATOM 1404 N N . ARG A 1 191 ? 16.332 8.950 -15.405 1.00 91.12 191 ARG A N 1
ATOM 1405 C CA . ARG A 1 191 ? 15.563 10.208 -15.295 1.00 91.12 191 ARG A CA 1
ATOM 1406 C C . ARG A 1 191 ? 14.370 10.255 -16.257 1.00 91.12 191 ARG A C 1
ATOM 1408 O O . ARG A 1 191 ? 13.516 11.136 -16.174 1.00 91.12 191 ARG A O 1
ATOM 1415 N N . ASN A 1 192 ? 14.279 9.311 -17.193 1.00 93.31 192 ASN A N 1
ATOM 1416 C CA . ASN A 1 192 ? 13.135 9.176 -18.080 1.00 93.31 192 ASN A CA 1
ATOM 1417 C C . ASN A 1 192 ? 12.091 8.238 -17.457 1.00 93.31 192 ASN A C 1
ATOM 1419 O O . ASN A 1 192 ? 12.363 7.063 -17.253 1.00 93.31 192 ASN A O 1
ATOM 1423 N N . ARG A 1 193 ? 10.858 8.712 -17.239 1.00 93.19 193 ARG A N 1
ATOM 1424 C CA . ARG A 1 193 ? 9.772 7.900 -16.646 1.00 93.19 193 ARG A CA 1
ATOM 1425 C C . ARG A 1 193 ? 9.518 6.549 -17.324 1.00 93.19 193 ARG A C 1
ATOM 1427 O O . ARG A 1 193 ? 9.061 5.615 -16.676 1.00 93.19 193 ARG A O 1
ATOM 1434 N N . PHE A 1 194 ? 9.746 6.457 -18.632 1.00 94.69 194 PHE A N 1
ATOM 1435 C CA . PHE A 1 194 ? 9.537 5.234 -19.399 1.00 94.69 194 PHE A CA 1
ATOM 1436 C C . PHE A 1 194 ? 10.743 4.310 -19.259 1.00 94.69 194 PHE A C 1
ATOM 1438 O O . PHE A 1 194 ? 10.570 3.132 -18.957 1.00 94.69 194 PHE A O 1
ATOM 1445 N N . GLY A 1 195 ? 11.947 4.871 -19.391 1.00 94.94 195 GLY A N 1
ATOM 1446 C CA . GLY A 1 195 ? 13.206 4.165 -19.189 1.00 94.94 195 GLY A CA 1
ATOM 1447 C C . GLY A 1 195 ? 13.328 3.594 -17.781 1.00 94.94 195 GLY A C 1
ATOM 1448 O O . GLY A 1 195 ? 13.458 2.384 -17.629 1.00 94.94 195 GLY A O 1
ATOM 1449 N N . ALA A 1 196 ? 13.163 4.431 -16.757 1.00 93.62 196 ALA A N 1
ATOM 1450 C CA . ALA A 1 196 ? 13.157 4.035 -15.351 1.00 93.62 196 ALA A CA 1
ATOM 1451 C C . ALA A 1 196 ? 12.192 2.874 -15.070 1.00 93.62 196 ALA A C 1
ATOM 1453 O O . ALA A 1 196 ? 12.555 1.919 -14.388 1.00 93.62 196 ALA A O 1
ATOM 1454 N N . ALA A 1 197 ? 10.985 2.910 -15.647 1.00 93.38 197 ALA A N 1
ATOM 1455 C CA . ALA A 1 197 ? 9.999 1.847 -15.477 1.00 93.38 197 ALA A CA 1
ATOM 1456 C C . ALA A 1 197 ? 10.396 0.528 -16.164 1.00 93.38 197 ALA A C 1
ATOM 1458 O O . ALA A 1 197 ? 10.026 -0.537 -15.676 1.00 93.38 197 ALA A O 1
ATOM 1459 N N . VAL A 1 198 ? 11.118 0.578 -17.289 1.00 95.25 198 VAL A N 1
ATOM 1460 C CA . VAL A 1 198 ? 11.653 -0.629 -17.942 1.00 95.25 198 VAL A CA 1
ATOM 1461 C C . VAL A 1 198 ? 12.811 -1.201 -17.128 1.00 95.25 198 VAL A C 1
ATOM 1463 O O . VAL A 1 198 ? 12.813 -2.394 -16.858 1.00 95.25 198 VAL A O 1
ATOM 1466 N N . VAL A 1 199 ? 13.747 -0.366 -16.665 1.00 94.25 199 VAL A N 1
ATOM 1467 C CA . VAL A 1 199 ? 14.879 -0.822 -15.839 1.00 94.25 199 VAL A CA 1
ATOM 1468 C C . VAL A 1 199 ? 14.396 -1.414 -14.511 1.00 94.25 199 VAL A C 1
ATOM 1470 O O . VAL A 1 199 ? 14.877 -2.466 -14.100 1.00 94.25 199 VAL A O 1
ATOM 1473 N N . ALA A 1 200 ? 13.390 -0.804 -13.877 1.00 92.62 200 ALA A N 1
ATOM 1474 C CA . ALA A 1 200 ? 12.740 -1.366 -12.694 1.00 92.62 200 ALA A CA 1
ATOM 1475 C C . ALA A 1 200 ? 12.084 -2.731 -12.977 1.00 92.62 200 ALA A C 1
ATOM 1477 O O . ALA A 1 200 ? 12.155 -3.627 -12.141 1.00 92.62 200 ALA A O 1
ATOM 1478 N N . ALA A 1 201 ? 11.482 -2.916 -14.158 1.00 92.69 201 ALA A N 1
ATOM 1479 C CA . ALA A 1 201 ? 10.937 -4.210 -14.566 1.00 92.69 201 ALA A CA 1
ATOM 1480 C C . ALA A 1 201 ? 12.041 -5.253 -14.812 1.00 92.69 201 ALA A C 1
ATOM 1482 O O . ALA A 1 201 ? 11.869 -6.403 -14.424 1.00 92.69 201 ALA A O 1
ATOM 1483 N N . CYS A 1 202 ? 13.188 -4.861 -15.380 1.00 92.94 202 CYS A N 1
ATOM 1484 C CA . CYS A 1 202 ? 14.341 -5.755 -15.516 1.00 92.94 202 CYS A CA 1
ATOM 1485 C C . CYS A 1 202 ? 14.868 -6.210 -14.144 1.00 92.94 202 CYS A C 1
ATOM 1487 O O . CYS A 1 202 ? 15.132 -7.394 -13.956 1.00 92.94 202 CYS A O 1
ATOM 1489 N N . LEU A 1 203 ? 14.969 -5.291 -13.175 1.00 90.62 203 LEU A N 1
ATOM 1490 C CA . LEU A 1 203 ? 15.366 -5.607 -11.796 1.00 90.62 203 LEU A CA 1
ATOM 1491 C C . LEU A 1 203 ? 14.382 -6.568 -11.110 1.00 90.62 203 LEU A C 1
ATOM 1493 O O . LEU A 1 203 ? 14.809 -7.419 -10.340 1.00 90.62 203 LEU A O 1
ATOM 1497 N N . ALA A 1 204 ? 13.083 -6.461 -11.398 1.00 89.44 204 ALA A N 1
ATOM 1498 C CA . ALA A 1 204 ? 12.076 -7.376 -10.861 1.00 89.44 204 ALA A CA 1
ATOM 1499 C C . ALA A 1 204 ? 12.116 -8.766 -11.525 1.00 89.44 204 ALA A C 1
ATOM 1501 O O . ALA A 1 204 ? 11.937 -9.770 -10.843 1.00 89.44 204 ALA A O 1
ATOM 1502 N N . ALA A 1 205 ? 12.352 -8.827 -12.839 1.00 88.38 205 ALA A N 1
ATOM 1503 C CA . ALA A 1 205 ? 12.380 -10.076 -13.600 1.00 88.38 205 ALA A CA 1
ATOM 1504 C C . ALA A 1 205 ? 13.665 -10.894 -13.384 1.00 88.38 205 ALA A C 1
ATOM 1506 O O . ALA A 1 205 ? 13.633 -12.120 -13.439 1.00 88.38 205 ALA A O 1
ATOM 1507 N N . ALA A 1 206 ? 14.797 -10.222 -13.158 1.00 83.81 206 ALA A N 1
ATOM 1508 C CA . ALA A 1 206 ? 16.123 -10.837 -13.136 1.00 83.81 206 ALA A CA 1
ATOM 1509 C C . ALA A 1 206 ? 17.002 -10.271 -12.005 1.00 83.81 206 ALA A C 1
ATOM 1511 O O . ALA A 1 206 ? 18.096 -9.763 -12.276 1.00 83.81 206 ALA A O 1
ATOM 1512 N N . PRO A 1 207 ? 16.549 -10.323 -10.738 1.00 79.00 207 PRO A N 1
ATOM 1513 C CA . PRO A 1 207 ? 17.126 -9.536 -9.652 1.00 79.00 207 PRO A CA 1
ATOM 1514 C C . PRO A 1 207 ? 18.626 -9.760 -9.502 1.00 79.00 207 PRO A C 1
ATOM 1516 O O . PRO A 1 207 ? 19.371 -8.796 -9.462 1.00 79.00 207 PRO A O 1
ATOM 1519 N N . ARG A 1 208 ? 19.109 -11.006 -9.533 1.00 80.56 208 ARG A N 1
ATOM 1520 C CA . ARG A 1 208 ? 20.539 -11.290 -9.346 1.00 80.56 208 ARG A CA 1
ATOM 1521 C C . ARG A 1 208 ? 21.407 -10.855 -10.531 1.00 80.56 208 ARG A C 1
ATOM 1523 O O . ARG A 1 208 ? 22.266 -9.992 -10.378 1.00 80.56 208 ARG A O 1
ATOM 1530 N N . ALA A 1 209 ? 21.169 -11.432 -11.710 1.00 75.38 209 ALA A N 1
ATOM 1531 C CA . ALA A 1 209 ? 22.017 -11.225 -12.888 1.00 75.38 209 ALA A CA 1
ATOM 1532 C C . ALA A 1 209 ? 22.006 -9.767 -13.373 1.00 75.38 209 ALA A C 1
ATOM 1534 O O . ALA A 1 209 ? 23.025 -9.243 -13.823 1.00 75.38 209 ALA A O 1
ATOM 1535 N N . PHE A 1 210 ? 20.853 -9.102 -13.266 1.00 81.50 210 PHE A N 1
ATOM 1536 C CA . PHE A 1 210 ? 20.713 -7.712 -13.674 1.00 81.50 210 PHE A CA 1
ATOM 1537 C C . PHE A 1 210 ? 21.230 -6.753 -12.593 1.00 81.50 210 PHE A C 1
ATOM 1539 O O . PHE A 1 210 ? 21.918 -5.792 -12.932 1.00 81.50 210 PHE A O 1
ATOM 1546 N N . ALA A 1 211 ? 20.990 -7.005 -11.297 1.00 79.12 211 ALA A N 1
ATOM 1547 C CA . ALA A 1 211 ? 21.508 -6.126 -10.242 1.00 79.12 211 ALA A CA 1
ATOM 1548 C C . ALA A 1 211 ? 23.041 -6.097 -10.198 1.00 79.12 211 ALA A C 1
ATOM 1550 O O . ALA A 1 211 ? 23.608 -5.022 -10.012 1.00 79.12 211 ALA A O 1
ATOM 1551 N N . GLU A 1 212 ? 23.718 -7.226 -10.428 1.00 81.50 212 GLU A N 1
ATOM 1552 C CA . GLU A 1 212 ? 25.188 -7.284 -10.458 1.00 81.50 212 GLU A CA 1
ATOM 1553 C C . GLU A 1 212 ? 25.794 -6.299 -11.474 1.00 81.50 212 GLU A C 1
ATOM 1555 O O . GLU A 1 212 ? 26.801 -5.655 -11.186 1.00 81.50 212 GLU A O 1
ATOM 1560 N N . GLN A 1 213 ? 25.148 -6.115 -12.628 1.00 82.94 213 GLN A N 1
ATOM 1561 C CA . GLN A 1 213 ? 25.614 -5.203 -13.679 1.00 82.94 213 GLN A CA 1
ATOM 1562 C C . GLN A 1 213 ? 25.134 -3.760 -13.479 1.00 82.94 213 GLN A C 1
ATOM 1564 O O . GLN A 1 213 ? 25.784 -2.816 -13.928 1.00 82.94 213 GLN A O 1
ATOM 1569 N N . MET A 1 214 ? 23.985 -3.580 -12.827 1.00 83.25 214 MET A N 1
ATOM 1570 C CA . MET A 1 214 ? 23.267 -2.305 -12.801 1.00 83.25 214 MET A CA 1
ATOM 1571 C C . MET A 1 214 ? 23.440 -1.515 -11.510 1.00 83.25 214 MET A C 1
ATOM 1573 O O . MET A 1 214 ? 23.396 -0.288 -11.552 1.00 83.25 214 MET A O 1
ATOM 1577 N N . VAL A 1 215 ? 23.637 -2.178 -10.367 1.00 80.69 215 VAL A N 1
ATOM 1578 C CA . VAL A 1 215 ? 23.680 -1.490 -9.071 1.00 80.69 215 VAL A CA 1
ATOM 1579 C C . VAL A 1 215 ? 24.914 -0.601 -8.965 1.00 80.69 215 VAL A C 1
ATOM 1581 O O . VAL A 1 215 ? 24.767 0.549 -8.576 1.00 80.69 215 VAL A O 1
ATOM 1584 N N . ALA A 1 216 ? 26.098 -1.059 -9.382 1.00 82.50 216 ALA A N 1
ATOM 1585 C CA . ALA A 1 216 ? 27.312 -0.236 -9.316 1.00 82.50 216 ALA A CA 1
ATOM 1586 C C . ALA A 1 216 ? 27.189 1.088 -10.114 1.00 82.50 216 ALA A C 1
ATOM 1588 O O . ALA A 1 216 ? 27.438 2.148 -9.540 1.00 82.50 216 ALA A O 1
ATOM 1589 N N . PRO A 1 217 ? 26.709 1.091 -11.375 1.00 85.06 217 PRO A N 1
ATOM 1590 C CA . PRO A 1 217 ? 26.375 2.332 -12.076 1.00 85.06 217 PRO A CA 1
ATOM 1591 C C . PRO A 1 217 ? 25.303 3.184 -11.379 1.00 85.06 217 PRO A C 1
ATOM 1593 O O . PRO A 1 217 ? 25.373 4.410 -11.442 1.00 85.06 217 PRO A O 1
ATOM 1596 N N . LEU A 1 218 ? 24.313 2.568 -10.712 1.00 85.31 218 LEU A N 1
ATOM 1597 C CA . LEU A 1 218 ? 23.305 3.313 -9.948 1.00 85.31 218 LEU A CA 1
ATOM 1598 C C . LEU A 1 218 ? 23.906 4.034 -8.748 1.00 85.31 218 LEU A C 1
ATOM 1600 O O . LEU A 1 218 ? 23.456 5.140 -8.473 1.00 85.31 218 LEU A O 1
ATOM 1604 N N . VAL A 1 219 ? 24.894 3.455 -8.055 1.00 86.69 219 VAL A N 1
ATOM 1605 C CA . VAL A 1 219 ? 25.536 4.084 -6.884 1.00 86.69 219 VAL A CA 1
ATOM 1606 C C . VAL A 1 219 ? 26.058 5.479 -7.231 1.00 86.69 219 VAL A C 1
ATOM 1608 O O . VAL A 1 219 ? 25.786 6.433 -6.501 1.00 86.69 219 VAL A O 1
ATOM 1611 N N . LEU A 1 220 ? 26.735 5.614 -8.377 1.00 86.50 220 LEU A N 1
ATOM 1612 C CA . LEU A 1 220 ? 27.363 6.868 -8.816 1.00 86.50 220 LEU A CA 1
ATOM 1613 C C . LEU A 1 220 ? 26.362 8.025 -8.962 1.00 86.50 220 LEU A C 1
ATOM 1615 O O . LEU A 1 220 ? 26.700 9.176 -8.696 1.00 86.50 220 LEU A O 1
ATOM 1619 N N . ASP A 1 221 ? 25.121 7.716 -9.344 1.00 88.62 221 ASP A N 1
ATOM 1620 C CA . ASP A 1 221 ? 24.051 8.689 -9.572 1.00 88.62 221 ASP A CA 1
ATOM 1621 C C . ASP A 1 221 ? 22.888 8.554 -8.572 1.00 88.62 221 ASP A C 1
ATOM 1623 O O . ASP A 1 221 ? 21.867 9.231 -8.720 1.00 88.62 221 ASP A O 1
ATOM 1627 N N . ALA A 1 222 ? 23.019 7.720 -7.534 1.00 88.94 222 ALA A N 1
ATOM 1628 C CA . ALA A 1 222 ? 21.913 7.295 -6.673 1.00 88.94 222 ALA A CA 1
ATOM 1629 C C . ALA A 1 222 ? 21.183 8.477 -6.039 1.00 88.94 222 ALA A C 1
ATOM 1631 O O . ALA A 1 222 ? 19.955 8.546 -6.062 1.00 88.94 222 ALA A O 1
ATOM 1632 N N . ARG A 1 223 ? 21.946 9.453 -5.537 1.00 91.38 223 ARG A N 1
ATOM 1633 C CA . ARG A 1 223 ? 21.411 10.697 -4.970 1.00 91.38 223 ARG A CA 1
ATOM 1634 C C . ARG A 1 223 ? 20.635 11.506 -6.010 1.00 91.38 223 ARG A C 1
ATOM 1636 O O . ARG A 1 223 ? 19.504 11.910 -5.756 1.00 91.38 223 ARG A O 1
ATOM 1643 N N . ALA A 1 224 ? 21.226 11.737 -7.181 1.00 90.31 224 ALA A N 1
ATOM 1644 C CA . ALA A 1 224 ? 20.603 12.533 -8.237 1.00 90.31 224 ALA A CA 1
ATOM 1645 C C . ALA A 1 224 ? 19.348 11.852 -8.806 1.00 90.31 224 ALA A C 1
ATOM 1647 O O . ALA A 1 224 ? 18.389 12.532 -9.163 1.00 90.31 224 ALA A O 1
ATOM 1648 N N . LEU A 1 225 ? 19.348 10.520 -8.883 1.00 90.56 225 LEU A N 1
ATOM 1649 C CA . LEU A 1 225 ? 18.192 9.726 -9.287 1.00 90.56 225 LEU A CA 1
ATOM 1650 C C . LEU A 1 225 ? 17.110 9.721 -8.207 1.00 90.56 225 LEU A C 1
ATOM 1652 O O . LEU A 1 225 ? 15.948 9.893 -8.549 1.00 90.56 225 LEU A O 1
ATOM 1656 N N . ALA A 1 226 ? 17.461 9.594 -6.926 1.00 89.75 226 ALA A N 1
ATOM 1657 C CA . ALA A 1 226 ? 16.496 9.643 -5.828 1.00 89.75 226 ALA A CA 1
ATOM 1658 C C . ALA A 1 226 ? 15.763 10.994 -5.761 1.00 89.75 226 ALA A C 1
ATOM 1660 O O . ALA A 1 226 ? 14.565 11.027 -5.499 1.00 89.75 226 ALA A O 1
ATOM 1661 N N . LEU A 1 227 ? 16.460 12.098 -6.054 1.00 88.00 227 LEU A N 1
ATOM 1662 C CA . LEU A 1 227 ? 15.876 13.443 -6.147 1.00 88.00 227 LEU A CA 1
ATOM 1663 C C . LEU A 1 227 ? 15.000 13.657 -7.395 1.00 88.00 227 LEU A C 1
ATOM 1665 O O . LEU A 1 227 ? 14.218 14.610 -7.443 1.00 88.00 227 LEU A O 1
ATOM 1669 N N . ASP A 1 228 ? 15.101 12.784 -8.398 1.00 89.56 228 ASP A N 1
ATOM 1670 C CA . ASP A 1 228 ? 14.258 12.811 -9.588 1.00 89.56 228 ASP A CA 1
ATOM 1671 C C . ASP A 1 228 ? 13.006 11.940 -9.398 1.00 89.56 228 ASP A C 1
ATOM 1673 O O . ASP A 1 228 ? 13.073 10.799 -8.954 1.00 89.56 228 ASP A O 1
ATOM 1677 N N . GLY A 1 229 ? 11.831 12.446 -9.786 1.00 83.81 229 GLY A N 1
ATOM 1678 C CA . GLY A 1 229 ? 10.572 11.719 -9.582 1.00 83.81 229 GLY A CA 1
ATOM 1679 C C . GLY A 1 229 ? 10.500 10.366 -10.307 1.00 83.81 229 GLY A C 1
ATOM 1680 O O . GLY A 1 229 ? 9.842 9.454 -9.808 1.00 83.81 229 GLY A O 1
ATOM 1681 N N . SER A 1 230 ? 11.172 10.223 -11.457 1.00 87.12 230 SER A N 1
ATOM 1682 C CA . SER A 1 230 ? 11.263 8.954 -12.196 1.00 87.12 230 SER A CA 1
ATOM 1683 C C . SER A 1 230 ? 12.393 8.080 -11.658 1.00 87.12 230 SER A C 1
ATOM 1685 O O . SER A 1 230 ? 12.209 6.872 -11.493 1.00 87.12 230 SER A O 1
ATOM 1687 N N . GLY A 1 231 ? 13.537 8.697 -11.351 1.00 90.19 231 GLY A N 1
ATOM 1688 C CA . GLY A 1 231 ? 14.707 8.015 -10.801 1.00 90.19 231 GLY A CA 1
ATOM 1689 C C . GLY A 1 231 ? 14.449 7.401 -9.424 1.00 90.19 231 GLY A C 1
ATOM 1690 O O . GLY A 1 231 ? 14.922 6.301 -9.157 1.00 90.19 231 GLY A O 1
ATOM 1691 N N . ALA A 1 232 ? 13.619 8.027 -8.590 1.00 90.19 232 ALA A N 1
ATOM 1692 C CA . ALA A 1 232 ? 13.228 7.514 -7.281 1.00 90.19 232 ALA A CA 1
ATOM 1693 C C . ALA A 1 232 ? 12.603 6.112 -7.361 1.00 90.19 232 ALA A C 1
ATOM 1695 O O . ALA A 1 232 ? 12.981 5.220 -6.607 1.00 90.19 232 ALA A O 1
ATOM 1696 N N . ALA A 1 233 ? 11.706 5.872 -8.325 1.00 88.69 233 ALA A N 1
ATOM 1697 C CA . ALA A 1 233 ? 11.092 4.556 -8.514 1.00 88.69 233 ALA A CA 1
ATOM 1698 C C . ALA A 1 233 ? 12.122 3.482 -8.912 1.00 88.69 233 ALA A C 1
ATOM 1700 O O . ALA A 1 233 ? 12.013 2.330 -8.490 1.00 88.69 233 ALA A O 1
ATOM 1701 N N . LEU A 1 234 ? 13.131 3.868 -9.698 1.00 91.12 234 LEU A N 1
ATOM 1702 C CA . LEU A 1 234 ? 14.249 3.003 -10.063 1.00 91.12 234 LEU A CA 1
ATOM 1703 C C . LEU A 1 234 ? 15.146 2.703 -8.855 1.00 91.12 234 LEU A C 1
ATOM 1705 O O . LEU A 1 234 ? 15.499 1.546 -8.644 1.00 91.12 234 LEU A O 1
ATOM 1709 N N . VAL A 1 235 ? 15.460 3.707 -8.032 1.00 91.94 235 VAL A N 1
ATOM 1710 C CA . VAL A 1 235 ? 16.210 3.519 -6.780 1.00 91.94 235 VAL A CA 1
ATOM 1711 C C . VAL A 1 235 ? 15.460 2.569 -5.841 1.00 91.94 235 VAL A C 1
ATOM 1713 O O . VAL A 1 235 ? 16.059 1.621 -5.340 1.00 91.94 235 VAL A O 1
ATOM 1716 N N . CYS A 1 236 ? 14.143 2.735 -5.676 1.00 91.00 236 CYS A N 1
ATOM 1717 C CA . CYS A 1 236 ? 13.308 1.798 -4.918 1.00 91.00 236 CYS A CA 1
ATOM 1718 C C . CYS A 1 236 ? 13.395 0.367 -5.467 1.00 91.00 236 CYS A C 1
ATOM 1720 O O . CYS A 1 236 ? 13.557 -0.581 -4.706 1.00 91.00 236 CYS A O 1
ATOM 1722 N N . ALA A 1 237 ? 13.298 0.189 -6.788 1.00 89.69 237 ALA A N 1
ATOM 1723 C CA . ALA A 1 237 ? 13.413 -1.133 -7.402 1.00 89.69 237 ALA A CA 1
ATOM 1724 C C . ALA A 1 237 ? 14.796 -1.761 -7.162 1.00 89.69 237 ALA A C 1
ATOM 1726 O O . ALA A 1 237 ? 14.878 -2.951 -6.871 1.00 89.69 237 ALA A O 1
ATOM 1727 N N . ALA A 1 238 ? 15.865 -0.964 -7.224 1.00 89.56 238 ALA A N 1
ATOM 1728 C CA . ALA A 1 238 ? 17.224 -1.424 -6.955 1.00 89.56 238 ALA A CA 1
ATOM 1729 C C . ALA A 1 238 ? 17.421 -1.839 -5.489 1.00 89.56 238 ALA A C 1
ATOM 1731 O O . ALA A 1 238 ? 18.045 -2.864 -5.230 1.00 89.56 238 ALA A O 1
ATOM 1732 N N . LEU A 1 239 ? 16.834 -1.099 -4.540 1.00 88.50 239 LEU A N 1
ATOM 1733 C CA . LEU A 1 239 ? 16.840 -1.460 -3.118 1.00 88.50 239 LEU A CA 1
ATOM 1734 C C . LEU A 1 239 ? 16.085 -2.769 -2.839 1.00 88.50 239 LEU A C 1
ATOM 1736 O O . LEU A 1 239 ? 16.501 -3.526 -1.963 1.00 88.50 239 LEU A O 1
ATOM 1740 N N . ARG A 1 240 ? 15.009 -3.055 -3.587 1.00 86.81 240 ARG A N 1
ATOM 1741 C CA . ARG A 1 240 ? 14.224 -4.297 -3.454 1.00 86.81 240 ARG A CA 1
ATOM 1742 C C . ARG A 1 240 ? 14.866 -5.511 -4.116 1.00 86.81 240 ARG A C 1
ATOM 1744 O O . ARG A 1 240 ? 14.682 -6.617 -3.626 1.00 86.81 240 ARG A O 1
ATOM 1751 N N . ALA A 1 241 ? 15.604 -5.331 -5.212 1.00 84.25 241 ALA A N 1
ATOM 1752 C CA . ALA A 1 241 ? 16.151 -6.415 -6.039 1.00 84.25 241 ALA A CA 1
ATOM 1753 C C . ALA A 1 241 ? 17.324 -7.186 -5.395 1.00 84.25 241 ALA A C 1
ATOM 1755 O O . ALA A 1 241 ? 18.152 -7.762 -6.097 1.00 84.25 241 ALA A O 1
ATOM 1756 N N . ARG A 1 242 ? 17.418 -7.196 -4.063 1.00 71.38 242 ARG A N 1
ATOM 1757 C CA . ARG A 1 242 ? 18.501 -7.832 -3.314 1.00 71.38 242 ARG A CA 1
ATOM 1758 C C . ARG A 1 242 ? 18.542 -9.327 -3.615 1.00 71.38 242 ARG A C 1
ATOM 1760 O O . ARG A 1 242 ? 17.577 -10.017 -3.298 1.00 71.38 242 ARG A O 1
ATOM 1767 N N . PRO A 1 243 ? 19.636 -9.847 -4.191 1.00 62.50 243 PRO A N 1
ATOM 1768 C CA . PRO A 1 243 ? 19.790 -11.285 -4.300 1.00 62.50 243 PRO A CA 1
ATOM 1769 C C . PRO A 1 243 ? 19.955 -11.883 -2.899 1.00 62.50 243 PRO A C 1
ATOM 1771 O O . PRO A 1 243 ? 20.765 -11.408 -2.098 1.00 62.50 243 PRO A O 1
ATOM 1774 N N . ASP A 1 244 ? 19.189 -12.932 -2.608 1.00 60.81 244 ASP A N 1
ATOM 1775 C CA . ASP A 1 244 ? 19.317 -13.682 -1.363 1.00 60.81 244 ASP A CA 1
ATOM 1776 C C . ASP A 1 244 ? 20.740 -14.256 -1.223 1.00 60.81 244 ASP A C 1
ATOM 1778 O O . ASP A 1 244 ? 21.294 -14.845 -2.154 1.00 60.81 244 ASP A O 1
ATOM 1782 N N . GLY A 1 245 ? 21.339 -14.091 -0.040 1.00 54.31 245 GLY A N 1
ATOM 1783 C CA . GLY A 1 245 ? 22.556 -14.806 0.368 1.00 54.31 245 GLY A CA 1
ATOM 1784 C C . GLY A 1 245 ? 23.889 -14.061 0.230 1.00 54.31 245 GLY A C 1
ATOM 1785 O O . GLY A 1 245 ? 24.865 -14.483 0.845 1.00 54.31 245 GLY A O 1
ATOM 1786 N N . ALA A 1 246 ? 23.956 -12.929 -0.474 1.00 52.00 246 ALA A N 1
ATOM 1787 C CA . ALA A 1 246 ? 25.128 -12.053 -0.443 1.00 52.00 246 ALA A CA 1
ATOM 1788 C C . ALA A 1 246 ? 24.708 -10.604 -0.697 1.00 52.00 246 ALA A C 1
ATOM 1790 O O . ALA A 1 246 ? 24.195 -10.281 -1.768 1.00 52.00 246 ALA A O 1
ATOM 1791 N N . ARG A 1 247 ? 24.965 -9.705 0.265 1.00 59.72 247 ARG A N 1
ATOM 1792 C CA . ARG A 1 247 ? 24.960 -8.269 -0.035 1.00 59.72 247 ARG A CA 1
ATOM 1793 C C . ARG A 1 247 ? 26.036 -8.046 -1.086 1.00 59.72 247 ARG A C 1
ATOM 1795 O O . ARG A 1 247 ? 27.220 -8.054 -0.757 1.00 59.72 247 ARG A O 1
ATOM 1802 N N . LEU A 1 248 ? 25.634 -7.880 -2.344 1.00 69.12 248 LEU A N 1
ATOM 1803 C CA . LEU A 1 248 ? 26.527 -7.344 -3.363 1.00 69.12 248 LEU A CA 1
ATOM 1804 C C . LEU A 1 248 ? 27.153 -6.081 -2.766 1.00 69.12 248 LEU A C 1
ATOM 1806 O O . LEU A 1 248 ? 26.421 -5.237 -2.246 1.00 69.12 248 LEU A O 1
ATOM 1810 N N . ALA A 1 249 ? 28.481 -5.957 -2.793 1.00 79.12 249 ALA A N 1
ATOM 1811 C CA . ALA A 1 249 ? 29.171 -4.795 -2.226 1.00 79.12 249 ALA A CA 1
ATOM 1812 C C . ALA A 1 249 ? 28.563 -3.479 -2.747 1.00 79.12 249 ALA A C 1
ATOM 1814 O O . ALA A 1 249 ? 28.351 -2.550 -1.976 1.00 79.12 249 ALA A O 1
ATOM 1815 N N . ALA A 1 250 ? 28.144 -3.468 -4.017 1.00 80.12 250 ALA A N 1
ATOM 1816 C CA . ALA A 1 250 ? 27.440 -2.360 -4.650 1.00 80.12 250 ALA A CA 1
ATOM 1817 C C . ALA A 1 250 ? 26.066 -2.037 -4.022 1.00 80.12 250 ALA A C 1
ATOM 1819 O O . ALA A 1 250 ? 25.680 -0.877 -3.978 1.00 80.12 250 ALA A O 1
ATOM 1820 N N . ALA A 1 251 ? 25.316 -3.025 -3.521 1.00 81.94 251 ALA A N 1
ATOM 1821 C CA . ALA A 1 251 ? 24.048 -2.781 -2.825 1.00 81.94 251 ALA A CA 1
ATOM 1822 C C . ALA A 1 251 ? 24.284 -2.143 -1.448 1.00 81.94 251 ALA A C 1
ATOM 1824 O O . ALA A 1 251 ? 23.610 -1.181 -1.090 1.00 81.94 251 ALA A O 1
ATOM 1825 N N . ALA A 1 252 ? 25.297 -2.619 -0.716 1.00 85.50 252 ALA A N 1
ATOM 1826 C CA . ALA A 1 252 ? 25.712 -1.996 0.539 1.00 85.50 252 ALA A CA 1
ATOM 1827 C C . ALA A 1 252 ? 26.242 -0.567 0.318 1.00 85.50 252 ALA A C 1
ATOM 1829 O O . ALA A 1 252 ? 25.961 0.327 1.114 1.00 85.50 252 ALA A O 1
ATOM 1830 N N . GLU A 1 253 ? 26.970 -0.338 -0.776 1.00 88.94 253 GLU A N 1
ATOM 1831 C CA . GLU A 1 253 ? 27.433 0.990 -1.177 1.00 88.94 253 GLU A CA 1
ATOM 1832 C C . GLU A 1 253 ? 26.257 1.904 -1.549 1.00 88.94 253 GLU A C 1
ATOM 1834 O O . GLU A 1 253 ? 26.186 3.022 -1.049 1.00 88.94 253 GLU A O 1
ATOM 1839 N N . LEU A 1 254 ? 25.278 1.409 -2.319 1.00 88.88 254 LEU A N 1
ATOM 1840 C CA . LEU A 1 254 ? 24.042 2.135 -2.635 1.00 88.88 254 LEU A CA 1
ATOM 1841 C C . LEU A 1 254 ? 23.314 2.578 -1.360 1.00 88.88 254 LEU A C 1
ATOM 1843 O O . LEU A 1 254 ? 22.925 3.740 -1.238 1.00 88.88 254 LEU A O 1
ATOM 1847 N N . GLU A 1 255 ? 23.146 1.667 -0.401 1.00 90.94 255 GLU A N 1
ATOM 1848 C CA . GLU A 1 255 ? 22.551 1.971 0.902 1.00 90.94 255 GLU A CA 1
ATOM 1849 C C . GLU A 1 255 ? 23.346 3.043 1.642 1.00 90.94 255 GLU A C 1
ATOM 1851 O O . GLU A 1 255 ? 22.762 4.026 2.092 1.00 90.94 255 GLU A O 1
ATOM 1856 N N . ALA A 1 256 ? 24.669 2.894 1.734 1.00 90.69 256 ALA A N 1
ATOM 1857 C CA . ALA A 1 256 ? 25.531 3.858 2.406 1.00 90.69 256 ALA A CA 1
ATOM 1858 C C . ALA A 1 256 ? 25.445 5.251 1.759 1.00 90.69 256 ALA A C 1
ATOM 1860 O O . ALA A 1 256 ? 25.297 6.250 2.466 1.00 90.69 256 ALA A O 1
ATOM 1861 N N . THR A 1 257 ? 25.458 5.330 0.424 1.00 92.94 257 THR A N 1
ATOM 1862 C CA . THR A 1 257 ? 25.296 6.580 -0.332 1.00 92.94 257 THR A CA 1
ATOM 1863 C C . THR A 1 257 ? 23.945 7.239 -0.052 1.00 92.94 257 THR A C 1
ATOM 1865 O O . THR A 1 257 ? 23.878 8.456 0.154 1.00 92.94 257 THR A O 1
ATOM 1868 N N . LEU A 1 258 ? 22.860 6.461 -0.020 1.00 93.12 258 LEU A N 1
ATOM 1869 C CA . LEU A 1 258 ? 21.516 6.979 0.245 1.00 93.12 258 LEU A CA 1
ATOM 1870 C C . LEU A 1 258 ? 21.334 7.396 1.708 1.00 93.12 258 LEU A C 1
ATOM 1872 O O . LEU A 1 258 ? 20.756 8.452 1.959 1.00 93.12 258 LEU A O 1
ATOM 1876 N N . VAL A 1 259 ? 21.875 6.634 2.663 1.00 93.12 259 VAL A N 1
ATOM 1877 C CA . VAL A 1 259 ? 21.889 6.994 4.090 1.00 93.12 259 VAL A CA 1
ATOM 1878 C C . VAL A 1 259 ? 22.660 8.297 4.305 1.00 93.12 259 VAL A C 1
ATOM 1880 O O . VAL A 1 259 ? 22.158 9.196 4.978 1.00 93.12 259 VAL A O 1
ATOM 1883 N N . ALA A 1 260 ? 23.831 8.457 3.679 1.00 93.50 260 ALA A N 1
ATOM 1884 C CA . ALA A 1 260 ? 24.602 9.700 3.743 1.00 93.50 260 ALA A CA 1
ATOM 1885 C C . ALA A 1 260 ? 23.850 10.897 3.127 1.00 93.50 260 ALA A C 1
ATOM 1887 O O . ALA A 1 260 ? 23.997 12.030 3.584 1.00 93.50 260 ALA A O 1
ATOM 1888 N N . SER A 1 261 ? 23.006 10.645 2.122 1.00 93.06 261 SER A N 1
ATOM 1889 C CA . SER A 1 261 ? 22.185 11.665 1.452 1.00 93.06 261 SER A CA 1
ATOM 1890 C C . SER A 1 261 ? 20.836 11.920 2.142 1.00 93.06 261 SER A C 1
ATOM 1892 O O . SER A 1 261 ? 20.096 12.819 1.738 1.00 93.06 261 SER A O 1
ATOM 1894 N N . LEU A 1 262 ? 20.485 11.160 3.182 1.00 92.75 262 LEU A N 1
ATOM 1895 C CA . LEU A 1 262 ? 19.153 11.181 3.788 1.00 92.75 262 LEU A CA 1
ATOM 1896 C C . LEU A 1 262 ? 18.710 12.561 4.311 1.00 92.75 262 LEU A C 1
ATOM 1898 O O . LEU A 1 262 ? 17.551 12.915 4.077 1.00 92.75 262 LEU A O 1
ATOM 1902 N N . PRO A 1 263 ? 19.565 13.380 4.963 1.00 93.06 263 PRO A N 1
ATOM 1903 C CA . PRO A 1 263 ? 19.166 14.721 5.392 1.00 93.06 263 PRO A CA 1
ATOM 1904 C C . PRO A 1 263 ? 18.679 15.598 4.235 1.00 93.06 263 PRO A C 1
ATOM 1906 O O . PRO A 1 263 ? 17.709 16.336 4.390 1.00 93.06 263 PRO A O 1
ATOM 1909 N N . GLU A 1 264 ? 19.318 15.486 3.071 1.00 90.88 264 GLU A N 1
ATOM 1910 C CA . GLU A 1 264 ? 18.951 16.228 1.868 1.00 90.88 264 GLU A CA 1
ATOM 1911 C C . GLU A 1 264 ? 17.701 15.661 1.201 1.00 90.88 264 GLU A C 1
ATOM 1913 O O . GLU A 1 264 ? 16.824 16.431 0.823 1.00 90.88 264 GLU A O 1
ATOM 1918 N N . LEU A 1 265 ? 17.572 14.332 1.106 1.00 90.00 265 LEU A N 1
ATOM 1919 C CA . LEU A 1 265 ? 16.358 13.693 0.584 1.00 90.00 265 LEU A CA 1
ATOM 1920 C C . LEU A 1 265 ? 15.129 14.097 1.410 1.00 90.00 265 LEU A C 1
ATOM 1922 O O . LEU A 1 265 ? 14.082 14.433 0.855 1.00 90.00 265 LEU A O 1
ATOM 1926 N N . LEU A 1 266 ? 15.269 14.126 2.740 1.00 90.31 266 LEU A N 1
ATOM 1927 C CA . LEU A 1 266 ? 14.221 14.590 3.644 1.00 90.31 266 LEU A CA 1
ATOM 1928 C C . LEU A 1 266 ? 13.971 16.092 3.502 1.00 90.31 266 LEU A C 1
ATOM 1930 O O . LEU A 1 266 ? 12.811 16.493 3.477 1.00 90.31 266 LEU A O 1
ATOM 1934 N N . ALA A 1 267 ? 15.011 16.922 3.387 1.00 89.88 267 ALA A N 1
ATOM 1935 C CA . ALA A 1 267 ? 14.841 18.353 3.137 1.00 89.88 267 ALA A CA 1
ATOM 1936 C C . ALA A 1 267 ? 14.067 18.596 1.832 1.00 89.88 267 ALA A C 1
ATOM 1938 O O . ALA A 1 267 ? 13.036 19.258 1.856 1.00 89.88 267 ALA A O 1
ATOM 1939 N N . ALA A 1 268 ? 14.456 17.949 0.731 1.00 87.75 268 ALA A N 1
ATOM 1940 C CA . ALA A 1 268 ? 13.772 18.041 -0.557 1.00 87.75 268 ALA A CA 1
ATOM 1941 C C . ALA A 1 268 ? 12.312 17.551 -0.494 1.00 87.75 268 ALA A C 1
ATOM 1943 O O . ALA A 1 268 ? 11.422 18.162 -1.087 1.00 87.75 268 ALA A O 1
ATOM 1944 N N . ALA A 1 269 ? 12.031 16.487 0.267 1.00 87.19 269 ALA A N 1
ATOM 1945 C CA . ALA A 1 269 ? 10.661 16.026 0.497 1.00 87.19 269 ALA A CA 1
ATOM 1946 C C . ALA A 1 269 ? 9.826 17.046 1.305 1.00 87.19 269 ALA A C 1
ATOM 1948 O O . ALA A 1 269 ? 8.594 17.102 1.181 1.00 87.19 269 ALA A O 1
ATOM 1949 N N . MET A 1 270 ? 10.474 17.859 2.146 1.00 86.62 270 MET A N 1
ATOM 1950 C CA . MET A 1 270 ? 9.826 18.850 3.010 1.00 86.62 270 MET A CA 1
ATOM 1951 C C . MET A 1 270 ? 9.762 20.265 2.411 1.00 86.62 270 MET A C 1
ATOM 1953 O O . MET A 1 270 ? 8.824 20.983 2.743 1.00 86.62 270 MET A O 1
ATOM 1957 N N . ASP A 1 271 ? 10.646 20.647 1.488 1.00 81.12 271 ASP A N 1
ATOM 1958 C CA . ASP A 1 271 ? 10.760 22.006 0.918 1.00 81.12 271 ASP A CA 1
ATOM 1959 C C . ASP A 1 271 ? 9.463 22.523 0.263 1.00 81.12 271 ASP A C 1
ATOM 1961 O O . ASP A 1 271 ? 9.184 23.721 0.253 1.00 81.12 271 ASP A O 1
ATOM 1965 N N . GLY A 1 272 ? 8.597 21.624 -0.217 1.00 64.06 272 GLY A N 1
ATOM 1966 C CA . GLY A 1 272 ? 7.267 21.987 -0.723 1.00 64.06 272 GLY A CA 1
ATOM 1967 C C . GLY A 1 272 ? 6.239 22.392 0.352 1.00 64.06 272 GLY A C 1
ATOM 1968 O O . GLY A 1 272 ? 5.116 2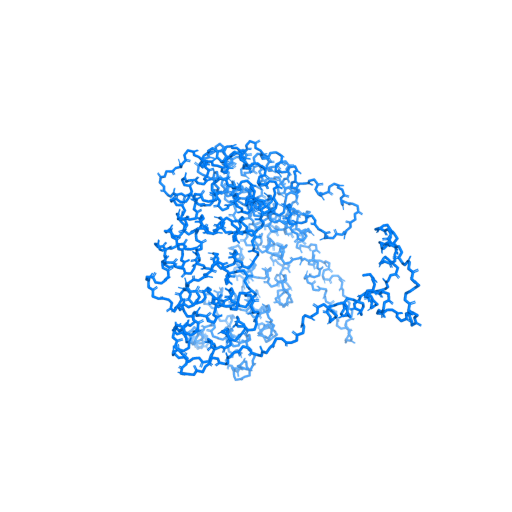2.733 -0.008 1.00 64.06 272 GLY A O 1
ATOM 1969 N N . VAL A 1 273 ? 6.544 22.291 1.660 1.00 58.38 273 VAL A N 1
ATOM 1970 C CA . VAL A 1 273 ? 5.640 22.755 2.742 1.00 58.38 273 VAL A CA 1
ATOM 1971 C C . VAL A 1 273 ? 5.711 24.272 2.886 1.00 58.38 273 VAL A C 1
ATOM 1973 O O . VAL A 1 273 ? 4.679 24.930 2.941 1.00 58.38 273 VAL A O 1
ATOM 1976 N N . GLU A 1 274 ? 6.919 24.830 2.974 1.00 54.81 274 GLU A N 1
ATOM 1977 C CA . GLU A 1 274 ? 7.114 26.195 3.483 1.00 54.81 274 GLU A CA 1
ATOM 1978 C C . GLU A 1 274 ? 6.647 27.263 2.493 1.00 54.81 274 GLU A C 1
ATOM 1980 O O . GLU A 1 274 ? 6.145 28.306 2.900 1.00 54.81 274 GLU A O 1
ATOM 1985 N N . LYS A 1 275 ? 6.719 26.976 1.189 1.00 54.12 275 LYS A N 1
ATOM 1986 C CA . LYS A 1 275 ? 6.249 27.901 0.146 1.00 54.12 275 LYS A CA 1
ATOM 1987 C C . LYS A 1 275 ? 4.729 27.916 -0.027 1.00 54.12 275 LYS A C 1
ATOM 1989 O O . LYS A 1 275 ? 4.201 28.909 -0.509 1.00 54.12 275 LYS A O 1
ATOM 1994 N N . ASN A 1 276 ? 4.038 26.854 0.396 1.00 48.44 276 ASN A N 1
ATOM 1995 C CA . ASN A 1 276 ? 2.602 26.662 0.158 1.00 48.44 276 ASN A CA 1
ATOM 1996 C C . ASN A 1 276 ? 1.767 26.655 1.451 1.00 48.44 276 ASN A C 1
ATOM 1998 O O . ASN A 1 276 ? 0.553 26.500 1.391 1.00 48.44 276 ASN A O 1
ATOM 2002 N N . ALA A 1 277 ? 2.380 26.851 2.624 1.00 50.44 277 ALA A N 1
ATOM 2003 C CA . ALA A 1 277 ? 1.678 26.869 3.912 1.00 50.44 277 ALA A CA 1
ATOM 2004 C C . ALA A 1 277 ? 0.625 27.996 4.041 1.00 50.44 277 ALA A C 1
ATOM 2006 O O . ALA A 1 277 ? -0.180 27.963 4.967 1.00 50.44 277 ALA A O 1
ATOM 2007 N N . GLY A 1 278 ? 0.612 28.969 3.119 1.00 51.00 278 GLY A N 1
ATOM 2008 C CA . GLY A 1 278 ? -0.381 30.047 3.057 1.00 51.00 278 GLY A CA 1
ATOM 2009 C C . GLY A 1 278 ? -1.559 29.817 2.102 1.00 51.00 278 GLY A C 1
ATOM 2010 O O . GLY A 1 278 ? -2.548 30.537 2.201 1.00 51.00 278 GLY A O 1
ATOM 2011 N N . GLU A 1 279 ? -1.504 28.831 1.199 1.00 47.44 279 GLU A N 1
ATOM 2012 C CA . GLU A 1 279 ? -2.556 28.603 0.200 1.00 47.44 279 GLU A CA 1
ATOM 2013 C C . GLU A 1 279 ? -2.974 27.130 0.184 1.00 47.44 279 GLU A C 1
ATOM 2015 O O . GLU A 1 279 ? -2.191 26.235 -0.124 1.00 47.44 279 GLU A O 1
ATOM 2020 N N . ALA A 1 280 ? -4.245 26.869 0.497 1.00 44.69 280 ALA A N 1
ATOM 2021 C CA . ALA A 1 280 ? -4.868 25.545 0.487 1.00 44.69 280 ALA A CA 1
ATOM 2022 C C . ALA A 1 280 ? -5.070 24.984 -0.942 1.00 44.69 280 ALA A C 1
ATOM 2024 O O . ALA A 1 280 ? -6.141 24.474 -1.268 1.00 44.69 280 ALA A O 1
ATOM 2025 N N . ALA A 1 281 ? -4.068 25.094 -1.818 1.00 42.09 281 ALA A N 1
ATOM 2026 C CA . ALA A 1 281 ? -4.095 24.566 -3.177 1.00 42.09 281 ALA A CA 1
ATOM 2027 C C . ALA A 1 281 ? -3.395 23.186 -3.230 1.00 42.09 281 ALA A C 1
ATOM 2029 O O . ALA A 1 281 ? -2.175 23.097 -3.094 1.00 42.09 281 ALA A O 1
ATOM 2030 N N . PRO A 1 282 ? -4.132 22.078 -3.437 1.00 47.16 282 PRO A N 1
ATOM 2031 C CA . PRO A 1 282 ? -3.607 20.716 -3.310 1.00 47.16 282 PRO A CA 1
ATOM 2032 C C . PRO A 1 282 ? -2.939 20.163 -4.587 1.00 47.16 282 PRO A C 1
ATOM 2034 O O . PRO A 1 282 ? -2.963 18.950 -4.806 1.00 47.16 282 PRO A O 1
ATOM 2037 N N . HIS A 1 283 ? -2.349 20.991 -5.454 1.00 49.88 283 HIS A N 1
ATOM 2038 C CA . HIS A 1 283 ? -1.987 20.551 -6.808 1.00 49.88 283 HIS A CA 1
ATOM 2039 C C . HIS A 1 283 ? -0.621 21.064 -7.284 1.00 49.88 283 HIS A C 1
ATOM 2041 O O . HIS A 1 283 ? -0.509 22.199 -7.720 1.00 49.88 283 HIS A O 1
ATOM 2047 N N . ASP A 1 284 ? 0.408 20.211 -7.145 1.00 49.66 284 ASP A N 1
ATOM 2048 C CA . ASP A 1 284 ? 1.374 19.815 -8.205 1.00 49.66 284 ASP A CA 1
ATOM 2049 C C . ASP A 1 284 ? 2.720 19.287 -7.656 1.00 49.66 284 ASP A C 1
ATOM 2051 O O . ASP A 1 284 ? 3.377 18.495 -8.329 1.00 49.66 284 ASP A O 1
ATOM 2055 N N . ASP A 1 285 ? 3.085 19.584 -6.401 1.00 54.19 285 ASP A N 1
ATOM 2056 C CA . ASP A 1 285 ? 4.338 19.091 -5.775 1.00 54.19 285 ASP A CA 1
ATOM 2057 C C . ASP A 1 285 ? 4.198 17.747 -5.023 1.00 54.19 285 ASP A C 1
ATOM 2059 O O . ASP A 1 285 ? 5.177 17.151 -4.553 1.00 54.19 285 ASP A O 1
ATOM 2063 N N . ALA A 1 286 ? 2.973 17.219 -4.936 1.00 61.28 286 ALA A N 1
ATOM 2064 C CA . ALA A 1 286 ? 2.676 15.934 -4.306 1.00 61.28 286 ALA A CA 1
ATOM 2065 C C . ALA A 1 286 ? 3.479 14.738 -4.868 1.00 61.28 286 ALA A C 1
ATOM 2067 O O . ALA A 1 286 ? 3.997 13.977 -4.056 1.00 61.28 286 ALA A O 1
ATOM 2068 N N . PRO A 1 287 ? 3.652 14.547 -6.195 1.00 71.25 287 PRO A N 1
ATOM 2069 C CA . PRO A 1 287 ? 4.287 13.334 -6.707 1.00 71.25 287 PRO A CA 1
ATOM 2070 C C . PRO A 1 287 ? 5.782 13.248 -6.374 1.00 71.25 287 PRO A C 1
ATOM 2072 O O . PRO A 1 287 ? 6.269 12.158 -6.104 1.00 71.25 287 PRO A O 1
ATOM 2075 N N . ARG A 1 288 ? 6.514 14.373 -6.331 1.00 80.06 288 ARG A N 1
ATOM 2076 C CA . ARG A 1 288 ? 7.952 14.362 -5.996 1.00 80.06 288 ARG A CA 1
ATOM 2077 C C . ARG A 1 288 ? 8.199 14.029 -4.527 1.00 80.06 288 ARG A C 1
ATOM 2079 O O . ARG A 1 288 ? 9.036 13.184 -4.227 1.00 80.06 288 ARG A O 1
ATOM 2086 N N . SER A 1 289 ? 7.452 14.667 -3.625 1.00 79.88 289 SER A N 1
ATOM 2087 C CA . SER A 1 289 ? 7.554 14.389 -2.186 1.00 79.88 289 SER A CA 1
ATOM 2088 C C . SER A 1 289 ? 7.147 12.949 -1.842 1.00 79.88 289 SER A C 1
ATOM 2090 O O . SER A 1 289 ? 7.842 12.309 -1.057 1.00 79.88 289 SER A O 1
ATOM 2092 N N . SER A 1 290 ? 6.097 12.421 -2.486 1.00 84.31 290 SER A N 1
ATOM 2093 C CA . SER A 1 290 ? 5.684 11.010 -2.383 1.00 84.31 290 SER A CA 1
ATOM 2094 C C . SER A 1 290 ? 6.815 10.065 -2.791 1.00 84.31 290 SER A C 1
ATOM 2096 O O . SER A 1 290 ? 7.227 9.213 -2.010 1.00 84.31 290 SER A O 1
ATOM 2098 N N . SER A 1 291 ? 7.386 10.271 -3.985 1.00 85.50 291 SER A N 1
ATOM 2099 C CA . SER A 1 291 ? 8.469 9.430 -4.502 1.00 85.50 291 SER A CA 1
ATOM 2100 C C . SER A 1 291 ? 9.697 9.419 -3.589 1.00 85.50 291 SER A C 1
ATOM 2102 O O . SER A 1 291 ? 10.285 8.364 -3.371 1.00 85.50 291 SER A O 1
ATOM 2104 N N . LEU A 1 292 ? 10.071 10.569 -3.019 1.00 89.06 292 LEU A N 1
ATOM 2105 C CA . LEU A 1 292 ? 11.190 10.659 -2.078 1.00 89.06 292 LEU A CA 1
ATOM 2106 C C . LEU A 1 292 ? 10.921 9.897 -0.779 1.00 89.06 292 LEU A C 1
ATOM 2108 O O . LEU A 1 292 ? 11.787 9.167 -0.305 1.00 89.06 292 LEU A O 1
ATOM 2112 N N . LEU A 1 293 ? 9.723 10.030 -0.208 1.00 89.75 293 LEU A N 1
ATOM 2113 C CA . LEU A 1 293 ? 9.358 9.295 1.004 1.00 89.75 293 LEU A CA 1
ATOM 2114 C C . LEU A 1 293 ? 9.218 7.794 0.743 1.00 89.75 293 LEU A C 1
ATOM 2116 O O . LEU A 1 293 ? 9.580 7.005 1.610 1.00 89.75 293 LEU A O 1
ATOM 2120 N N . ALA A 1 294 ? 8.805 7.391 -0.460 1.00 88.50 294 ALA A N 1
ATOM 2121 C CA . ALA A 1 294 ? 8.863 5.998 -0.883 1.00 88.50 294 ALA A CA 1
ATOM 2122 C C . ALA A 1 294 ? 10.311 5.476 -0.917 1.00 88.50 294 ALA A C 1
ATOM 2124 O O . ALA A 1 294 ? 10.560 4.382 -0.420 1.00 88.50 294 ALA A O 1
ATOM 2125 N N . VAL A 1 295 ? 11.281 6.261 -1.411 1.00 89.25 295 VAL A N 1
ATOM 2126 C CA . VAL A 1 295 ? 12.712 5.895 -1.336 1.00 89.25 295 VAL A CA 1
ATOM 2127 C C . VAL A 1 295 ? 13.159 5.740 0.114 1.00 89.25 295 VAL A C 1
ATOM 2129 O O . VAL A 1 295 ? 13.845 4.775 0.430 1.00 89.25 295 VAL A O 1
ATOM 2132 N N . VAL A 1 296 ? 12.749 6.638 1.015 1.00 90.31 296 VAL A N 1
ATOM 2133 C CA . VAL A 1 296 ? 13.077 6.525 2.447 1.00 90.31 296 VAL A CA 1
ATOM 2134 C C . VAL A 1 296 ? 12.454 5.273 3.072 1.00 90.31 296 VAL A C 1
ATOM 2136 O O . VAL A 1 296 ? 13.116 4.600 3.859 1.00 90.31 296 VAL A O 1
ATOM 2139 N N . ALA A 1 297 ? 11.216 4.929 2.709 1.00 90.00 297 ALA A N 1
ATOM 2140 C CA . ALA A 1 297 ? 10.558 3.709 3.170 1.00 90.00 297 ALA A CA 1
ATOM 2141 C C . ALA A 1 297 ? 11.317 2.456 2.714 1.00 90.00 297 ALA A C 1
ATOM 2143 O O . ALA A 1 297 ? 11.643 1.599 3.532 1.00 90.00 297 ALA A O 1
ATOM 2144 N N . GLU A 1 298 ? 11.666 2.380 1.430 1.00 89.94 298 GLU A N 1
ATOM 2145 C CA . GLU A 1 298 ? 12.456 1.272 0.892 1.00 89.94 298 GLU A CA 1
ATOM 2146 C C . GLU A 1 298 ? 13.861 1.230 1.488 1.00 89.94 298 GLU A C 1
ATOM 2148 O O . GLU A 1 298 ? 14.372 0.149 1.750 1.00 89.94 298 GLU A O 1
ATOM 2153 N N . LEU A 1 299 ? 14.472 2.382 1.777 1.00 89.38 299 LEU A N 1
ATOM 2154 C CA . LEU A 1 299 ? 15.762 2.444 2.458 1.00 89.38 299 LEU A CA 1
ATOM 2155 C C . LEU A 1 299 ? 15.667 1.920 3.897 1.00 89.38 299 LEU A C 1
ATOM 2157 O O . LEU A 1 299 ? 16.589 1.253 4.358 1.00 89.38 299 LEU A O 1
ATOM 2161 N N . ALA A 1 300 ? 14.563 2.171 4.605 1.00 86.31 300 ALA A N 1
ATOM 2162 C CA . ALA A 1 300 ? 14.325 1.610 5.934 1.00 86.31 300 ALA A CA 1
ATOM 2163 C C . ALA A 1 300 ? 14.190 0.079 5.878 1.00 86.31 300 ALA A C 1
ATOM 2165 O O . ALA A 1 300 ? 14.829 -0.624 6.657 1.00 86.31 300 ALA A O 1
ATOM 2166 N N . LEU A 1 301 ? 13.418 -0.441 4.915 1.00 86.81 301 LEU A N 1
ATOM 2167 C CA . LEU A 1 301 ? 13.274 -1.886 4.690 1.00 86.81 301 LEU A CA 1
ATOM 2168 C C . LEU A 1 301 ? 14.611 -2.522 4.302 1.00 86.81 301 LEU A C 1
ATOM 2170 O O . LEU A 1 301 ? 14.996 -3.575 4.807 1.00 86.81 301 LEU A O 1
ATOM 2174 N N . ALA A 1 302 ? 15.349 -1.855 3.420 1.00 83.69 302 ALA A N 1
ATOM 2175 C CA . ALA A 1 302 ? 16.655 -2.281 2.975 1.00 83.69 302 ALA A CA 1
ATOM 2176 C C . ALA A 1 302 ? 17.625 -2.336 4.175 1.00 83.69 302 ALA A C 1
ATOM 2178 O O . ALA A 1 302 ? 18.237 -3.361 4.494 1.00 83.69 302 ALA A O 1
ATOM 2179 N N . THR A 1 303 ? 17.732 -1.265 4.936 1.00 84.81 303 THR A N 1
ATOM 2180 C CA . THR A 1 303 ? 18.687 -1.217 6.043 1.00 84.81 303 THR A CA 1
ATOM 2181 C C . THR A 1 303 ? 18.269 -2.065 7.252 1.00 84.81 303 THR A C 1
ATOM 2183 O O . THR A 1 303 ? 19.057 -2.173 8.180 1.00 84.81 303 THR A O 1
ATOM 2186 N N . ALA A 1 304 ? 17.121 -2.760 7.229 1.00 83.88 304 ALA A N 1
ATOM 2187 C CA . ALA A 1 304 ? 16.629 -3.607 8.326 1.00 83.88 304 ALA A CA 1
ATOM 2188 C C . ALA A 1 304 ? 17.624 -4.672 8.820 1.00 83.88 304 ALA A C 1
ATOM 2190 O O . ALA A 1 304 ? 17.620 -5.026 9.992 1.00 83.88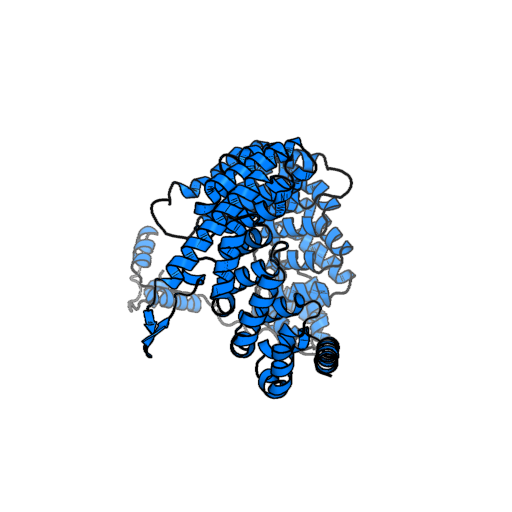 304 ALA A O 1
ATOM 2191 N N . ALA A 1 305 ? 18.490 -5.184 7.942 1.00 80.19 305 ALA A N 1
ATOM 2192 C CA . ALA A 1 305 ? 19.526 -6.148 8.319 1.00 80.19 305 ALA A CA 1
ATOM 2193 C C . ALA A 1 305 ? 20.842 -5.481 8.786 1.00 80.19 305 ALA A C 1
ATOM 2195 O O . ALA A 1 305 ? 21.823 -6.168 9.075 1.00 80.19 305 ALA A O 1
ATOM 2196 N N . SER A 1 306 ? 20.936 -4.150 8.756 1.00 82.88 306 SER A N 1
ATOM 2197 C CA . SER A 1 306 ? 22.095 -3.361 9.176 1.00 82.88 306 SER A CA 1
ATOM 2198 C C . SER A 1 306 ? 21.680 -2.371 10.259 1.00 82.88 306 SER A C 1
ATOM 2200 O O . SER A 1 306 ? 21.163 -1.296 9.957 1.00 82.88 306 SER A O 1
ATOM 2202 N N . ASP A 1 307 ? 21.993 -2.691 11.515 1.00 85.25 307 ASP A N 1
ATOM 2203 C CA . ASP A 1 307 ? 21.667 -1.840 12.667 1.00 85.25 307 ASP A CA 1
ATOM 2204 C C . ASP A 1 307 ? 22.095 -0.380 12.467 1.00 85.25 307 ASP A C 1
ATOM 2206 O O . ASP A 1 307 ? 21.353 0.541 12.803 1.00 85.25 307 ASP A O 1
ATOM 2210 N N . GLY A 1 308 ? 23.272 -0.152 11.871 1.00 89.12 308 GLY A N 1
ATOM 2211 C CA . GLY A 1 308 ? 23.787 1.189 11.588 1.00 89.12 308 GLY A CA 1
ATOM 2212 C C . GLY A 1 308 ? 22.935 1.973 10.586 1.00 89.12 308 GLY A C 1
ATOM 2213 O O . GLY A 1 308 ? 22.648 3.148 10.817 1.00 89.12 308 GLY A O 1
ATOM 2214 N N . GLY A 1 309 ? 22.495 1.329 9.501 1.00 87.94 309 GLY A N 1
ATOM 2215 C CA . GLY A 1 309 ? 21.631 1.956 8.501 1.00 87.94 309 GLY A CA 1
ATOM 2216 C C . GLY A 1 309 ? 20.230 2.234 9.049 1.00 87.94 309 GLY A C 1
ATOM 2217 O O . GLY A 1 309 ? 19.743 3.359 8.939 1.00 87.94 309 GLY A O 1
ATOM 2218 N N . ALA A 1 310 ? 19.621 1.248 9.715 1.00 90.06 310 ALA A N 1
ATOM 2219 C CA . ALA A 1 310 ? 18.282 1.387 10.282 1.00 90.06 310 ALA A CA 1
ATOM 2220 C C . ALA A 1 310 ? 18.233 2.472 11.375 1.00 90.06 310 ALA A C 1
ATOM 2222 O O . ALA A 1 310 ? 17.324 3.308 11.388 1.00 90.06 310 ALA A O 1
ATOM 2223 N N . ARG A 1 311 ? 19.264 2.531 12.235 1.00 93.94 311 ARG A N 1
ATOM 2224 C CA . ARG A 1 311 ? 19.471 3.617 13.206 1.00 93.94 311 ARG A CA 1
ATOM 2225 C C . ARG A 1 311 ? 19.542 4.976 12.519 1.00 93.94 311 ARG A C 1
ATOM 2227 O O . ARG A 1 311 ? 18.809 5.884 12.902 1.00 93.94 311 ARG A O 1
ATOM 2234 N N . ALA A 1 312 ? 20.386 5.121 11.495 1.00 92.00 312 ALA A N 1
ATOM 2235 C CA . ALA A 1 312 ? 20.558 6.391 10.792 1.00 92.00 312 ALA A CA 1
ATOM 2236 C C . ALA A 1 312 ? 19.244 6.889 10.166 1.00 92.00 312 ALA A C 1
ATOM 2238 O O . ALA A 1 312 ? 18.922 8.076 10.274 1.00 92.00 312 ALA A O 1
ATOM 2239 N N . VAL A 1 313 ? 18.453 5.983 9.577 1.00 93.44 313 VAL A N 1
ATOM 2240 C CA . VAL A 1 313 ? 17.141 6.318 9.008 1.00 93.44 313 VAL A CA 1
ATOM 2241 C C . VAL A 1 313 ? 16.177 6.819 10.083 1.00 93.44 313 VAL A C 1
ATOM 2243 O O . VAL A 1 313 ? 15.596 7.898 9.940 1.00 93.44 313 VAL A O 1
ATOM 2246 N N . ALA A 1 314 ? 16.040 6.085 11.187 1.00 93.56 314 ALA A N 1
ATOM 2247 C CA . ALA A 1 314 ? 15.138 6.464 12.269 1.00 93.56 314 ALA A CA 1
ATOM 2248 C C . ALA A 1 314 ? 15.557 7.770 12.962 1.00 93.56 314 ALA A C 1
ATOM 2250 O O . ALA A 1 314 ? 14.715 8.645 13.174 1.00 93.56 314 ALA A O 1
ATOM 2251 N N . SER A 1 315 ? 16.852 7.960 13.243 1.00 93.88 315 SER A N 1
ATOM 2252 C CA . SER A 1 315 ? 17.372 9.201 13.832 1.00 93.88 315 SER A CA 1
ATOM 2253 C C . SER A 1 315 ? 17.131 10.421 12.937 1.00 93.88 315 SER A C 1
ATOM 2255 O O . SER A 1 315 ? 16.819 11.500 13.440 1.00 93.88 315 SER A O 1
ATOM 2257 N N . ALA A 1 316 ? 17.228 10.272 11.613 1.00 93.94 316 ALA A N 1
ATOM 2258 C CA . ALA A 1 316 ? 16.958 11.365 10.679 1.00 93.94 316 ALA A CA 1
ATOM 2259 C C . ALA A 1 316 ? 15.461 11.719 10.579 1.00 93.94 316 ALA A C 1
ATOM 2261 O O . ALA A 1 316 ? 15.112 12.895 10.395 1.00 93.94 316 ALA A O 1
ATOM 2262 N N . LEU A 1 317 ? 14.584 10.714 10.710 1.00 94.81 317 LEU A N 1
ATOM 2263 C CA . LEU A 1 317 ? 13.128 10.866 10.666 1.00 94.81 317 LEU A CA 1
ATOM 2264 C C . LEU A 1 317 ? 12.541 11.429 11.965 1.00 94.81 317 LEU A C 1
ATOM 2266 O O . LEU A 1 317 ? 11.640 12.264 11.891 1.00 94.81 317 LEU A O 1
ATOM 2270 N N . ALA A 1 318 ? 13.055 11.032 13.133 1.00 94.56 318 ALA A N 1
ATOM 2271 C CA . ALA A 1 318 ? 12.521 11.405 14.448 1.00 94.56 318 ALA A CA 1
ATOM 2272 C C . ALA A 1 318 ? 12.222 12.913 14.626 1.00 94.56 318 ALA A C 1
ATOM 2274 O O . ALA A 1 318 ? 11.071 13.249 14.917 1.00 94.56 318 ALA A O 1
ATOM 2275 N N . PRO A 1 319 ? 13.150 13.858 14.357 1.00 94.81 319 PRO A N 1
ATOM 2276 C CA . PRO A 1 319 ? 12.883 15.295 14.526 1.00 94.81 319 PRO A CA 1
ATOM 2277 C C . PRO A 1 319 ? 11.873 15.867 13.516 1.00 94.81 319 PRO A C 1
ATOM 2279 O O . PRO A 1 319 ? 11.479 17.031 13.601 1.00 94.81 319 PRO A O 1
ATOM 2282 N N . ARG A 1 320 ? 11.475 15.084 12.508 1.00 94.56 320 ARG A N 1
ATOM 2283 C CA . ARG A 1 320 ? 10.553 15.486 11.439 1.00 94.56 320 ARG A CA 1
ATOM 2284 C C . ARG A 1 320 ? 9.306 14.603 11.387 1.00 94.56 320 ARG A C 1
ATOM 2286 O O . ARG A 1 320 ? 8.500 14.792 10.480 1.00 94.56 320 ARG A O 1
ATOM 2293 N N . ALA A 1 321 ? 9.119 13.692 12.345 1.00 94.31 321 ALA A N 1
ATOM 2294 C CA . ALA A 1 321 ? 8.136 12.614 12.267 1.00 94.31 321 ALA A CA 1
ATOM 2295 C C . ALA A 1 321 ? 6.712 13.122 11.995 1.00 94.31 321 ALA A C 1
ATOM 2297 O O . ALA A 1 321 ? 6.076 12.679 11.044 1.00 94.31 321 ALA A O 1
ATOM 2298 N N . ALA A 1 322 ? 6.249 14.132 12.737 1.00 92.69 322 ALA A N 1
ATOM 2299 C CA . ALA A 1 322 ? 4.923 14.718 12.532 1.00 92.69 322 ALA A CA 1
ATOM 2300 C C . ALA A 1 322 ? 4.757 15.368 11.145 1.00 92.69 322 ALA A C 1
ATOM 2302 O O . ALA A 1 322 ? 3.732 15.197 10.488 1.00 92.69 322 ALA A O 1
ATOM 2303 N N . ARG A 1 323 ? 5.786 16.071 10.649 1.00 91.81 323 ARG A N 1
ATOM 2304 C CA . ARG A 1 323 ? 5.760 16.673 9.304 1.00 91.81 323 ARG A CA 1
ATOM 2305 C C . ARG A 1 323 ? 5.745 15.608 8.214 1.00 91.81 323 ARG A C 1
ATOM 2307 O O . ARG A 1 323 ? 4.972 15.730 7.268 1.00 91.81 323 ARG A O 1
ATOM 2314 N N . VAL A 1 324 ? 6.558 14.563 8.367 1.00 93.31 324 VAL A N 1
ATOM 2315 C CA . VAL A 1 324 ? 6.603 13.421 7.447 1.00 93.31 324 VAL A CA 1
ATOM 2316 C C . VAL A 1 324 ? 5.258 12.697 7.434 1.00 93.31 324 VAL A C 1
ATOM 2318 O O . VAL A 1 324 ? 4.725 12.454 6.357 1.00 93.31 324 VAL A O 1
ATOM 2321 N N . ALA A 1 325 ? 4.648 12.448 8.596 1.00 92.62 325 ALA A N 1
ATOM 2322 C CA . ALA A 1 325 ? 3.348 11.783 8.712 1.00 92.62 325 ALA A CA 1
ATOM 2323 C C . ALA A 1 325 ? 2.229 12.506 7.943 1.00 92.62 325 ALA A C 1
ATOM 2325 O O . ALA A 1 325 ? 1.320 11.869 7.424 1.00 92.62 325 ALA A O 1
ATOM 2326 N N . ARG A 1 326 ? 2.303 13.836 7.808 1.00 90.88 326 ARG A N 1
ATOM 2327 C CA . ARG A 1 326 ? 1.321 14.629 7.048 1.00 90.88 326 ARG A CA 1
ATOM 2328 C C . ARG A 1 326 ? 1.484 14.536 5.523 1.00 90.88 326 ARG A C 1
ATOM 2330 O O . ARG A 1 326 ? 0.650 15.071 4.787 1.00 90.88 326 ARG A O 1
ATOM 2337 N N . ARG A 1 327 ? 2.527 13.874 5.013 1.00 89.00 327 ARG A N 1
ATOM 2338 C CA . ARG A 1 327 ? 2.789 13.727 3.572 1.00 89.00 327 ARG A CA 1
ATOM 2339 C C . ARG A 1 327 ? 2.202 12.442 2.990 1.00 89.00 327 ARG A C 1
ATOM 2341 O O . ARG A 1 327 ? 1.925 11.482 3.700 1.00 89.00 327 ARG A O 1
ATOM 2348 N N . ALA A 1 328 ? 2.033 12.433 1.666 1.00 81.06 328 ALA A N 1
ATOM 2349 C CA . ALA A 1 328 ? 1.783 11.191 0.937 1.00 81.06 328 ALA A CA 1
ATOM 2350 C C . ALA A 1 328 ? 3.006 10.267 1.090 1.00 81.06 328 ALA A C 1
ATOM 2352 O O . ALA A 1 328 ? 4.131 10.758 1.105 1.00 81.06 328 ALA A O 1
ATOM 2353 N N . ASP A 1 329 ? 2.776 8.971 1.298 1.00 86.12 329 ASP A N 1
ATOM 2354 C CA . ASP A 1 329 ? 3.786 7.932 1.585 1.00 86.12 329 ASP A CA 1
ATOM 2355 C C . ASP A 1 329 ? 4.624 8.110 2.867 1.00 86.12 329 ASP A C 1
ATOM 2357 O O . ASP A 1 329 ? 5.346 7.197 3.269 1.00 86.12 329 ASP A O 1
ATOM 2361 N N . GLY A 1 330 ? 4.479 9.223 3.593 1.00 90.88 330 GLY A N 1
ATOM 2362 C CA . GLY A 1 330 ? 5.193 9.451 4.850 1.00 90.88 330 GLY A CA 1
ATOM 2363 C C . GLY A 1 330 ? 4.822 8.458 5.948 1.00 90.88 330 GLY A C 1
ATOM 2364 O O . GLY A 1 330 ? 5.692 8.008 6.689 1.00 90.88 330 GLY A O 1
ATOM 2365 N N . ALA A 1 331 ? 3.553 8.044 6.007 1.00 90.50 331 ALA A N 1
ATOM 2366 C CA . ALA A 1 331 ? 3.106 6.984 6.909 1.00 90.50 331 ALA A CA 1
ATOM 2367 C C . ALA A 1 331 ? 3.819 5.648 6.639 1.00 90.50 331 ALA A C 1
ATOM 2369 O O . ALA A 1 331 ? 4.203 4.967 7.588 1.00 90.50 331 ALA A O 1
ATOM 2370 N N . ALA A 1 332 ? 4.047 5.294 5.369 1.00 90.00 332 ALA A N 1
ATOM 2371 C CA . ALA A 1 332 ? 4.766 4.075 5.002 1.00 90.00 332 ALA A CA 1
ATOM 2372 C C . ALA A 1 332 ? 6.245 4.163 5.405 1.00 90.00 332 ALA A C 1
ATOM 2374 O O . ALA A 1 332 ? 6.765 3.230 6.013 1.00 90.00 332 ALA A O 1
ATOM 2375 N N . ALA A 1 333 ? 6.891 5.310 5.159 1.00 93.19 333 ALA A N 1
ATOM 2376 C CA . ALA A 1 333 ? 8.273 5.551 5.573 1.00 93.19 333 ALA A CA 1
ATOM 2377 C C . ALA A 1 333 ? 8.459 5.446 7.093 1.00 93.19 333 ALA A C 1
ATOM 2379 O O . ALA A 1 333 ? 9.378 4.780 7.563 1.00 93.19 333 ALA A O 1
ATOM 2380 N N . LEU A 1 334 ? 7.559 6.061 7.864 1.00 94.69 334 LEU A N 1
ATOM 2381 C CA . LEU A 1 334 ? 7.585 6.005 9.325 1.00 94.69 334 LEU A CA 1
ATOM 2382 C C . LEU A 1 334 ? 7.297 4.597 9.846 1.00 94.69 334 LEU A C 1
ATOM 2384 O O . LEU A 1 334 ? 8.002 4.133 10.734 1.00 94.69 334 LEU A O 1
ATOM 2388 N N . SER A 1 335 ? 6.309 3.904 9.279 1.00 91.50 335 SER A N 1
ATOM 2389 C CA . SER A 1 335 ? 5.965 2.537 9.689 1.00 91.50 335 SER A CA 1
ATOM 2390 C C . SER A 1 335 ? 7.123 1.573 9.438 1.00 91.50 335 SER A C 1
ATOM 2392 O O . SER A 1 335 ? 7.479 0.812 10.331 1.00 91.50 335 SER A O 1
ATOM 2394 N N . ALA A 1 336 ? 7.762 1.649 8.265 1.00 91.19 336 ALA A N 1
ATOM 2395 C CA . ALA A 1 336 ? 8.941 0.845 7.949 1.00 91.19 336 ALA A CA 1
ATOM 2396 C C . ALA A 1 336 ? 10.116 1.168 8.887 1.00 91.19 336 ALA A C 1
ATOM 2398 O O . ALA A 1 336 ? 10.758 0.260 9.410 1.00 91.19 336 ALA A O 1
ATOM 2399 N N . ALA A 1 337 ? 10.366 2.453 9.161 1.00 93.56 337 ALA A N 1
ATOM 2400 C CA . ALA A 1 337 ? 11.417 2.860 10.087 1.00 93.56 337 ALA A CA 1
ATOM 2401 C C . ALA A 1 337 ? 11.161 2.357 11.518 1.00 93.56 337 ALA A C 1
ATOM 2403 O O . ALA A 1 337 ? 12.071 1.814 12.130 1.00 93.56 337 ALA A O 1
ATOM 2404 N N . ILE A 1 338 ? 9.935 2.459 12.043 1.00 92.38 338 ILE A N 1
ATOM 2405 C CA . ILE A 1 338 ? 9.594 1.928 13.376 1.00 92.38 338 ILE A CA 1
ATOM 2406 C C . ILE A 1 338 ? 9.714 0.398 13.401 1.00 92.38 338 ILE A C 1
ATOM 2408 O O . ILE A 1 338 ? 10.218 -0.161 14.372 1.00 92.38 338 ILE A O 1
ATOM 2412 N N . ALA A 1 339 ? 9.280 -0.289 12.341 1.00 90.31 339 ALA A N 1
ATOM 2413 C CA . ALA A 1 339 ? 9.308 -1.747 12.274 1.00 90.31 339 ALA A CA 1
ATOM 2414 C C . ALA A 1 339 ? 10.733 -2.326 12.259 1.00 90.31 339 ALA A C 1
ATOM 2416 O O . ALA A 1 339 ? 10.929 -3.427 12.769 1.00 90.31 339 ALA A O 1
ATOM 2417 N N . HIS A 1 340 ? 11.721 -1.591 11.736 1.00 90.56 340 HIS A N 1
ATOM 2418 C CA . HIS A 1 340 ? 13.069 -2.119 11.486 1.00 90.56 340 HIS A CA 1
ATOM 2419 C C . HIS A 1 340 ? 14.219 -1.392 12.193 1.00 90.56 340 HIS A C 1
ATOM 2421 O O . HIS A 1 340 ? 15.325 -1.922 12.232 1.00 90.56 340 HIS A O 1
ATOM 2427 N N . ALA A 1 341 ? 13.998 -0.210 12.772 1.00 91.88 341 ALA A N 1
ATOM 2428 C CA . ALA A 1 341 ? 15.010 0.455 13.595 1.00 91.88 341 ALA A CA 1
ATOM 2429 C C . ALA A 1 341 ? 15.328 -0.360 14.855 1.00 91.88 341 ALA A C 1
ATOM 2431 O O . ALA A 1 341 ? 14.476 -1.144 15.269 1.00 91.88 341 ALA A O 1
ATOM 2432 N N . PRO A 1 342 ? 16.488 -0.175 15.508 1.00 92.38 342 PRO A N 1
ATOM 2433 C CA . PRO A 1 342 ? 16.715 -0.718 16.846 1.00 92.38 342 PRO A CA 1
ATOM 2434 C C . PRO A 1 342 ? 15.731 -0.116 17.867 1.00 92.38 342 PRO A C 1
ATOM 2436 O O . PRO A 1 342 ? 15.139 0.939 17.628 1.00 92.38 342 PRO A O 1
ATOM 2439 N N . ASP A 1 343 ? 15.522 -0.798 18.998 1.00 91.50 343 ASP A N 1
ATOM 2440 C CA . ASP A 1 343 ? 14.423 -0.479 19.928 1.00 91.50 343 ASP A CA 1
ATOM 2441 C C . ASP A 1 343 ? 14.465 0.961 20.461 1.00 91.50 343 ASP A C 1
ATOM 2443 O O . ASP A 1 343 ? 13.423 1.607 20.562 1.00 91.50 343 ASP A O 1
ATOM 2447 N N . ALA A 1 344 ? 15.656 1.500 20.742 1.00 92.25 344 ALA A N 1
ATOM 2448 C CA . ALA A 1 344 ? 15.809 2.868 21.238 1.00 92.25 344 ALA A CA 1
ATOM 2449 C C . ALA A 1 344 ? 15.334 3.912 20.211 1.00 92.25 344 ALA A C 1
ATOM 2451 O O . ALA A 1 344 ? 14.584 4.832 20.544 1.00 92.25 344 ALA A O 1
ATOM 2452 N N . GLU A 1 345 ? 15.734 3.770 18.948 1.00 94.50 345 GLU A N 1
ATOM 2453 C CA . GLU A 1 345 ? 15.342 4.682 17.877 1.00 94.50 345 GLU A CA 1
ATOM 2454 C C . GLU A 1 345 ? 13.883 4.485 17.457 1.00 94.50 345 GLU A C 1
ATOM 2456 O O . GLU A 1 345 ? 13.195 5.470 17.175 1.00 94.50 345 GLU A O 1
ATOM 2461 N N . ALA A 1 346 ? 13.387 3.243 17.463 1.00 92.75 346 ALA A N 1
ATOM 2462 C CA . ALA A 1 346 ? 11.974 2.947 17.247 1.00 92.75 346 ALA A CA 1
ATOM 2463 C C . ALA A 1 346 ? 11.106 3.620 18.321 1.00 92.75 346 ALA A C 1
ATOM 2465 O O . ALA A 1 346 ? 10.124 4.286 17.987 1.00 92.75 346 ALA A O 1
ATOM 2466 N N . ALA A 1 347 ? 11.503 3.524 19.594 1.00 91.25 347 ALA A N 1
ATOM 2467 C CA . ALA A 1 347 ? 10.820 4.188 20.699 1.00 91.25 347 ALA A CA 1
ATOM 2468 C C . ALA A 1 347 ? 10.869 5.719 20.563 1.00 91.25 347 ALA A C 1
ATOM 2470 O O . ALA A 1 347 ? 9.842 6.379 20.733 1.00 91.25 347 ALA A O 1
ATOM 2471 N N . ALA A 1 348 ? 12.017 6.301 20.201 1.00 93.38 348 ALA A N 1
ATOM 2472 C CA . ALA A 1 348 ? 12.146 7.745 19.988 1.00 93.38 348 ALA A CA 1
ATOM 2473 C C . ALA A 1 348 ? 11.250 8.253 18.843 1.00 93.38 348 ALA A C 1
ATOM 2475 O O . ALA A 1 348 ? 10.551 9.259 18.990 1.00 93.38 348 ALA A O 1
ATOM 2476 N N . LEU A 1 349 ? 11.223 7.533 17.718 1.00 93.81 349 LEU A N 1
ATOM 2477 C CA . LEU A 1 349 ? 10.380 7.853 16.569 1.00 93.81 349 LEU A CA 1
ATOM 2478 C C . LEU A 1 349 ? 8.888 7.718 16.905 1.00 93.81 349 LEU A C 1
ATOM 2480 O O . LEU A 1 349 ? 8.099 8.608 16.580 1.00 93.81 349 LEU A O 1
ATOM 2484 N N . ALA A 1 350 ? 8.507 6.647 17.606 1.00 93.88 350 ALA A N 1
ATOM 2485 C CA . ALA A 1 350 ? 7.143 6.447 18.082 1.00 93.88 350 ALA A CA 1
ATOM 2486 C C . ALA A 1 350 ? 6.720 7.556 19.058 1.00 93.88 350 ALA A C 1
ATOM 2488 O O . ALA A 1 350 ? 5.618 8.088 18.949 1.00 93.88 350 ALA A O 1
ATOM 2489 N N . SER A 1 351 ? 7.613 7.972 19.959 1.00 93.62 351 SER A N 1
ATOM 2490 C CA . SER A 1 351 ? 7.356 9.052 20.919 1.00 93.62 351 SER A CA 1
ATOM 2491 C C . SER A 1 351 ? 7.131 10.388 20.207 1.00 93.62 351 SER A C 1
ATOM 2493 O O . SER A 1 351 ? 6.199 11.118 20.539 1.00 93.62 351 SER A O 1
ATOM 2495 N N . ALA A 1 352 ? 7.915 10.686 19.165 1.00 94.12 352 ALA A N 1
ATOM 2496 C CA . ALA A 1 352 ? 7.731 11.883 18.346 1.00 94.12 352 ALA A CA 1
ATOM 2497 C C . ALA A 1 352 ? 6.362 11.914 17.634 1.00 94.12 352 ALA A C 1
ATOM 2499 O O . ALA A 1 352 ? 5.754 12.982 17.511 1.00 94.12 352 ALA A O 1
ATOM 2500 N N . LEU A 1 353 ? 5.853 10.759 17.189 1.00 94.81 353 LEU A N 1
ATOM 2501 C CA . LEU A 1 353 ? 4.499 10.648 16.635 1.00 94.81 353 LEU A CA 1
ATOM 2502 C C . LEU A 1 353 ? 3.424 10.781 17.715 1.00 94.81 353 LEU A C 1
ATOM 2504 O O . LEU A 1 353 ? 2.461 11.516 17.509 1.00 94.81 353 LEU A O 1
ATOM 2508 N N . ALA A 1 354 ? 3.605 10.127 18.863 1.00 93.25 354 ALA A N 1
ATOM 2509 C CA . ALA A 1 354 ? 2.657 10.160 19.972 1.00 93.25 354 ALA A CA 1
ATOM 2510 C C . ALA A 1 354 ? 2.438 11.584 20.509 1.00 93.25 354 ALA A C 1
ATOM 2512 O O . ALA A 1 354 ? 1.296 11.988 20.718 1.00 93.25 354 ALA A O 1
ATOM 2513 N N . LEU A 1 355 ? 3.504 12.389 20.616 1.00 93.88 355 LEU A N 1
ATOM 2514 C CA . LEU A 1 355 ? 3.427 13.807 21.006 1.00 93.88 355 LEU A CA 1
ATOM 2515 C C . LEU A 1 355 ? 2.532 14.650 20.084 1.00 93.88 355 LEU A C 1
ATOM 2517 O O . LEU A 1 355 ? 2.006 15.675 20.506 1.00 93.88 355 LEU A O 1
ATOM 2521 N N . ASN A 1 356 ? 2.351 14.221 18.832 1.00 94.25 356 ASN A N 1
ATOM 2522 C CA . ASN A 1 356 ? 1.540 14.909 17.830 1.00 94.25 356 ASN A CA 1
ATOM 2523 C C . ASN A 1 356 ? 0.287 14.104 17.444 1.00 94.25 356 ASN A C 1
ATOM 2525 O O . ASN A 1 356 ? -0.375 14.441 16.463 1.00 94.25 356 ASN A O 1
ATOM 2529 N N . ALA A 1 357 ? -0.059 13.041 18.183 1.00 93.06 357 ALA A N 1
ATOM 2530 C CA . ALA A 1 357 ? -1.086 12.083 17.774 1.00 93.06 357 ALA A CA 1
ATOM 2531 C C . ALA A 1 357 ? -2.442 12.750 17.513 1.00 93.06 357 ALA A C 1
ATOM 2533 O O . ALA A 1 357 ? -3.060 12.491 16.484 1.00 93.06 357 ALA A O 1
ATOM 2534 N N . ARG A 1 358 ? -2.866 13.676 18.383 1.00 93.62 358 ARG A N 1
ATOM 2535 C CA . ARG A 1 358 ? -4.121 14.421 18.204 1.00 93.62 358 ARG A CA 1
ATOM 2536 C C . ARG A 1 358 ? -4.145 15.217 16.896 1.00 93.62 358 ARG A C 1
ATOM 2538 O O . ARG A 1 358 ? -5.091 15.095 16.127 1.00 93.62 358 ARG A O 1
ATOM 2545 N N . GLU A 1 359 ? -3.100 15.999 16.618 1.00 92.88 359 GLU A N 1
ATOM 2546 C CA . GLU A 1 359 ? -2.995 16.773 15.370 1.00 92.88 359 GLU A CA 1
ATOM 2547 C C . GLU A 1 359 ? -2.989 15.840 14.147 1.00 92.88 359 GLU A C 1
ATOM 2549 O O . GLU A 1 359 ? -3.647 16.105 13.141 1.00 92.88 359 GLU A O 1
ATOM 2554 N N . LEU A 1 360 ? -2.273 14.716 14.238 1.00 92.69 360 LEU A N 1
ATOM 2555 C CA . LEU A 1 360 ? -2.168 13.740 13.156 1.00 92.69 360 LEU A CA 1
ATOM 2556 C C . LEU A 1 360 ? -3.490 13.023 12.868 1.00 92.69 360 LEU A C 1
ATOM 2558 O O . LEU A 1 360 ? -3.781 12.783 11.698 1.00 92.69 360 LEU A O 1
ATOM 2562 N N . LEU A 1 361 ? -4.296 12.722 13.889 1.00 91.75 361 LEU A N 1
ATOM 2563 C CA . LEU A 1 361 ? -5.630 12.132 13.730 1.00 91.75 361 LEU A CA 1
ATOM 2564 C C . LEU A 1 361 ? -6.585 13.066 12.987 1.00 91.75 361 LEU A C 1
ATOM 2566 O O . LEU A 1 361 ? -7.353 12.618 12.141 1.00 91.75 361 LEU A O 1
ATOM 2570 N N . LEU A 1 362 ? -6.507 14.366 13.267 1.00 88.69 362 LEU A N 1
ATOM 2571 C CA . LEU A 1 362 ? -7.335 15.373 12.603 1.00 88.69 362 LEU A CA 1
ATOM 2572 C C . LEU A 1 362 ? -6.838 15.698 11.184 1.00 88.69 362 LEU A C 1
ATOM 2574 O O . LEU A 1 362 ? -7.574 16.257 10.372 1.00 88.69 362 LEU A O 1
ATOM 2578 N N . HIS A 1 363 ? -5.601 15.324 10.849 1.00 88.44 363 HIS A N 1
ATOM 2579 C CA . HIS A 1 363 ? -5.038 15.543 9.525 1.00 88.44 363 HIS A CA 1
ATOM 2580 C C . HIS A 1 363 ? -5.409 14.402 8.549 1.00 88.44 363 HIS A C 1
ATOM 2582 O O . HIS A 1 363 ? -5.109 13.240 8.835 1.00 88.44 363 HIS A O 1
ATOM 2588 N N . PRO A 1 364 ? -5.912 14.686 7.325 1.00 81.31 364 PRO A N 1
ATOM 2589 C CA . PRO A 1 364 ? -6.397 13.665 6.378 1.00 81.31 364 PRO A CA 1
ATOM 2590 C C . PRO A 1 364 ? -5.403 12.550 6.018 1.00 81.31 364 PRO A C 1
ATOM 2592 O O . PRO A 1 364 ? -5.800 11.468 5.596 1.00 81.31 364 PRO A O 1
ATOM 2595 N N . ARG A 1 365 ? -4.101 12.834 6.139 1.00 83.81 365 ARG A N 1
ATOM 2596 C CA . ARG A 1 365 ? -3.000 11.900 5.836 1.00 83.81 365 ARG A CA 1
ATOM 2597 C C . ARG A 1 365 ? -2.211 11.447 7.067 1.00 83.81 365 ARG A C 1
ATOM 2599 O O . ARG A 1 365 ? -1.465 10.482 6.968 1.00 83.81 365 ARG A O 1
ATOM 2606 N N . GLY A 1 366 ? -2.358 12.146 8.198 1.00 86.75 366 GLY A N 1
ATOM 2607 C CA . GLY A 1 366 ? -1.530 11.926 9.389 1.00 86.75 366 GLY A CA 1
ATOM 2608 C C . GLY A 1 366 ? -1.902 10.652 10.142 1.00 86.75 366 GLY A C 1
ATOM 2609 O O . GLY A 1 366 ? -1.023 9.948 10.634 1.00 86.75 366 GLY A O 1
ATOM 2610 N N . ALA A 1 367 ? -3.194 10.324 10.169 1.00 90.19 367 ALA A N 1
ATOM 2611 C CA . ALA A 1 367 ? -3.724 9.209 10.943 1.00 90.19 367 ALA A CA 1
ATOM 2612 C C . ALA A 1 367 ? -3.137 7.842 10.546 1.00 90.19 367 ALA A C 1
ATOM 2614 O O . ALA A 1 367 ? -2.875 7.019 11.420 1.00 90.19 367 ALA A O 1
ATOM 2615 N N . SER A 1 368 ? -2.834 7.618 9.262 1.00 89.25 368 SER A N 1
ATOM 2616 C CA . SER A 1 368 ? -2.243 6.355 8.791 1.00 89.25 368 SER A CA 1
ATOM 2617 C C . SER A 1 368 ? -0.875 6.059 9.416 1.00 89.25 368 SER A C 1
ATOM 2619 O O . SER A 1 368 ? -0.497 4.899 9.539 1.00 89.25 368 SER A O 1
ATOM 2621 N N . ALA A 1 369 ? -0.115 7.084 9.827 1.00 91.06 369 ALA A N 1
ATOM 2622 C CA . ALA A 1 369 ? 1.167 6.878 10.504 1.00 91.06 369 ALA A CA 1
ATOM 2623 C C . ALA A 1 369 ? 0.988 6.312 11.924 1.00 91.06 369 ALA A C 1
ATOM 2625 O O . ALA A 1 369 ? 1.861 5.601 12.419 1.00 91.06 369 ALA A O 1
ATOM 2626 N N . LEU A 1 370 ? -0.148 6.597 12.570 1.00 92.56 370 LEU A N 1
ATOM 2627 C CA . LEU A 1 370 ? -0.466 6.065 13.894 1.00 92.56 370 LEU A CA 1
ATOM 2628 C C . LEU A 1 370 ? -0.872 4.589 13.832 1.00 92.56 370 LEU A C 1
ATOM 2630 O O . LEU A 1 370 ? -0.575 3.853 14.766 1.00 92.56 370 LEU A O 1
ATOM 2634 N N . GLU A 1 371 ? -1.457 4.119 12.722 1.00 88.38 371 GLU A N 1
ATOM 2635 C CA . GLU A 1 371 ? -1.719 2.684 12.514 1.00 88.38 371 GLU A CA 1
ATOM 2636 C C . GLU A 1 371 ? -0.419 1.861 12.607 1.00 88.38 371 GLU A C 1
ATOM 2638 O O . GLU A 1 371 ? -0.372 0.849 13.309 1.00 88.38 371 GLU A O 1
ATOM 2643 N N . GLY A 1 372 ? 0.664 2.328 11.972 1.00 85.06 372 GLY A N 1
ATOM 2644 C CA . GLY A 1 372 ? 1.981 1.684 12.053 1.00 85.06 372 GLY A CA 1
ATOM 2645 C C . GLY A 1 372 ? 2.594 1.709 13.457 1.00 85.06 372 GLY A C 1
ATOM 2646 O O . GLY A 1 372 ? 3.244 0.746 13.873 1.00 85.06 372 GLY A O 1
ATOM 2647 N N . LEU A 1 373 ? 2.341 2.779 14.218 1.00 91.19 373 LEU A N 1
ATOM 2648 C CA . LEU A 1 373 ? 2.738 2.880 15.623 1.00 91.19 373 LEU A CA 1
ATOM 2649 C C . LEU A 1 373 ? 1.992 1.851 16.484 1.00 91.19 373 LEU A C 1
ATOM 2651 O O . LEU A 1 373 ? 2.632 1.142 17.259 1.00 91.19 373 LEU A O 1
ATOM 2655 N N . PHE A 1 374 ? 0.674 1.702 16.310 1.00 90.75 374 PHE A N 1
ATOM 2656 C CA . PHE A 1 374 ? -0.109 0.693 17.033 1.00 90.75 374 PHE A CA 1
ATOM 2657 C C . PHE A 1 374 ? 0.305 -0.737 16.672 1.00 90.75 374 PHE A C 1
ATOM 2659 O O . PHE A 1 374 ? 0.430 -1.578 17.565 1.00 90.75 374 PHE A O 1
ATOM 2666 N N . ALA A 1 375 ? 0.609 -1.006 15.398 1.00 87.50 375 ALA A N 1
ATOM 2667 C CA . ALA A 1 375 ? 1.151 -2.297 14.968 1.00 87.50 375 ALA A CA 1
ATOM 2668 C C . ALA A 1 375 ? 2.501 -2.623 15.639 1.00 87.50 375 ALA A C 1
ATOM 2670 O O . ALA A 1 375 ? 2.806 -3.785 15.895 1.00 87.50 375 ALA A O 1
ATOM 2671 N N . SER A 1 376 ? 3.279 -1.595 15.991 1.00 86.81 376 SER A N 1
ATOM 2672 C CA . SER A 1 376 ? 4.596 -1.716 16.627 1.00 86.81 376 SER A CA 1
ATOM 2673 C C . SER A 1 376 ? 4.564 -1.535 18.153 1.00 86.81 376 SER A C 1
ATOM 2675 O O . SER A 1 376 ? 5.613 -1.352 18.773 1.00 86.81 376 SER A O 1
ATOM 2677 N N . ARG A 1 377 ? 3.384 -1.604 18.790 1.00 88.44 377 ARG A N 1
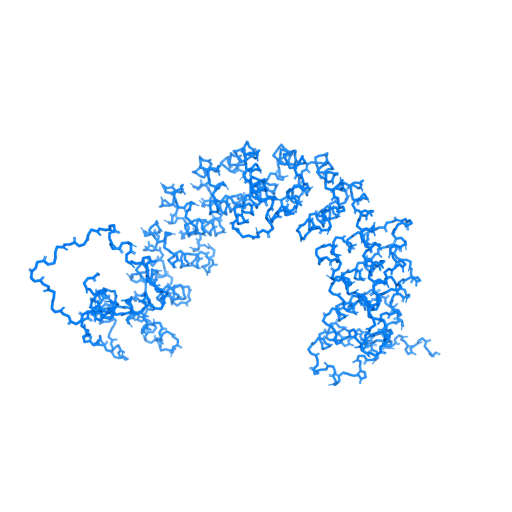ATOM 2678 C CA . ARG A 1 377 ? 3.192 -1.317 20.229 1.00 88.44 377 ARG A CA 1
ATOM 2679 C C . ARG A 1 377 ? 4.106 -2.102 21.169 1.00 88.44 377 ARG A C 1
ATOM 2681 O O . ARG A 1 377 ? 4.503 -1.574 22.199 1.00 88.44 377 ARG A O 1
ATOM 2688 N N . ALA A 1 378 ? 4.461 -3.339 20.813 1.00 88.50 378 ALA A N 1
ATOM 2689 C CA . ALA A 1 378 ? 5.340 -4.179 21.626 1.00 88.50 378 ALA A CA 1
ATOM 2690 C C . ALA A 1 378 ? 6.748 -3.577 21.772 1.00 88.50 378 ALA A C 1
ATOM 2692 O O . ALA A 1 378 ? 7.421 -3.825 22.766 1.00 88.50 378 ALA A O 1
ATOM 2693 N N . ARG A 1 379 ? 7.172 -2.764 20.796 1.00 87.62 379 ARG A N 1
ATOM 2694 C CA . ARG A 1 379 ? 8.488 -2.118 20.756 1.00 87.62 379 ARG A CA 1
ATOM 2695 C C . ARG A 1 379 ? 8.500 -0.741 21.418 1.00 87.62 379 ARG A C 1
ATOM 2697 O O . ARG A 1 379 ? 9.547 -0.280 21.852 1.00 87.62 379 ARG A O 1
ATOM 2704 N N . ALA A 1 380 ? 7.346 -0.076 21.483 1.00 90.12 380 ALA A N 1
ATOM 2705 C CA . ALA A 1 380 ? 7.206 1.272 22.031 1.00 90.12 380 ALA A CA 1
ATOM 2706 C C . ALA A 1 380 ? 5.906 1.414 22.851 1.00 90.12 380 ALA A C 1
ATOM 2708 O O . ALA A 1 380 ? 5.009 2.171 22.462 1.00 90.12 380 ALA A O 1
ATOM 2709 N N . PRO A 1 381 ? 5.774 0.690 23.979 1.00 91.69 381 PRO A N 1
ATOM 2710 C CA . PRO A 1 381 ? 4.520 0.611 24.729 1.00 91.69 381 PRO A CA 1
ATOM 2711 C C . PRO A 1 381 ? 4.070 1.969 25.279 1.00 91.69 381 PRO A C 1
ATOM 2713 O O . PRO A 1 381 ? 2.881 2.276 25.253 1.00 91.69 381 PRO A O 1
ATOM 2716 N N . ASP A 1 382 ? 4.997 2.820 25.721 1.00 92.56 382 ASP A N 1
ATOM 2717 C CA . ASP A 1 382 ? 4.671 4.142 26.273 1.00 92.56 382 ASP A CA 1
ATOM 2718 C C . ASP A 1 382 ? 4.125 5.094 25.209 1.00 92.56 382 ASP A C 1
ATOM 2720 O O . ASP A 1 382 ? 3.096 5.741 25.411 1.00 92.56 382 ASP A O 1
ATOM 2724 N N . ALA A 1 383 ? 4.766 5.120 24.039 1.00 91.25 383 ALA A N 1
ATOM 2725 C CA . ALA A 1 383 ? 4.297 5.896 22.899 1.00 91.25 383 ALA A CA 1
ATOM 2726 C C . ALA A 1 383 ? 2.939 5.387 22.393 1.00 91.25 383 ALA A C 1
ATOM 2728 O O . ALA A 1 383 ? 2.061 6.191 22.081 1.00 91.25 383 ALA A O 1
ATOM 2729 N N . ALA A 1 384 ? 2.741 4.064 22.360 1.00 90.88 384 ALA A N 1
ATOM 2730 C CA . ALA A 1 384 ? 1.457 3.457 22.022 1.00 90.88 384 ALA A CA 1
ATOM 2731 C C . ALA A 1 384 ? 0.359 3.858 23.010 1.00 90.88 384 ALA A C 1
ATOM 2733 O O . ALA A 1 384 ? -0.709 4.271 22.571 1.00 90.88 384 ALA A O 1
ATOM 2734 N N . ARG A 1 385 ? 0.625 3.833 24.322 1.00 92.38 385 ARG A N 1
ATOM 2735 C CA . ARG A 1 385 ? -0.332 4.290 25.344 1.00 92.38 385 ARG A CA 1
ATOM 2736 C C . ARG A 1 385 ? -0.706 5.761 25.168 1.00 92.38 385 ARG A C 1
ATOM 2738 O O . ARG A 1 385 ? -1.890 6.082 25.160 1.00 92.38 385 ARG A O 1
ATOM 2745 N N . ALA A 1 386 ? 0.275 6.638 24.958 1.00 91.62 386 ALA A N 1
ATOM 2746 C CA . ALA A 1 386 ? 0.018 8.059 24.720 1.00 91.62 386 ALA A CA 1
ATOM 2747 C C . ALA A 1 386 ? -0.793 8.303 23.430 1.00 91.62 386 ALA A C 1
ATOM 2749 O O . ALA A 1 386 ? -1.730 9.102 23.425 1.00 91.62 386 ALA A O 1
ATOM 2750 N N . ALA A 1 387 ? -0.480 7.587 22.345 1.00 91.38 387 ALA A N 1
ATOM 2751 C CA . ALA A 1 387 ? -1.239 7.662 21.098 1.00 91.38 387 ALA A CA 1
ATOM 2752 C C . ALA A 1 387 ? -2.667 7.104 21.246 1.00 91.38 387 ALA A C 1
ATOM 2754 O O . ALA A 1 387 ? -3.598 7.671 20.674 1.00 91.38 387 ALA A O 1
ATOM 2755 N N . THR A 1 388 ? -2.853 6.039 22.034 1.00 93.19 388 THR A N 1
ATOM 2756 C CA . THR A 1 388 ? -4.170 5.487 22.380 1.00 93.19 388 THR A CA 1
ATOM 2757 C C . THR A 1 388 ? -5.004 6.525 23.120 1.00 93.19 388 THR A C 1
ATOM 2759 O O . THR A 1 388 ? -6.110 6.816 22.676 1.00 93.19 388 THR A O 1
ATOM 2762 N N . ALA A 1 389 ? -4.469 7.147 24.175 1.00 92.88 389 ALA A N 1
ATOM 2763 C CA . ALA A 1 389 ? -5.171 8.189 24.929 1.00 92.88 389 ALA A CA 1
ATOM 2764 C C . ALA A 1 389 ? -5.614 9.350 24.018 1.00 92.88 389 ALA A C 1
ATOM 2766 O O . ALA A 1 389 ? -6.770 9.773 24.042 1.00 92.88 389 ALA A O 1
ATOM 2767 N N . ALA A 1 390 ? -4.726 9.811 23.127 1.00 92.44 390 ALA A N 1
ATOM 2768 C CA . ALA A 1 390 ? -5.060 10.845 22.148 1.00 92.44 390 ALA A CA 1
ATOM 2769 C C . ALA A 1 390 ? -6.166 10.406 21.168 1.00 92.44 390 ALA A C 1
ATOM 2771 O O . ALA A 1 390 ? -7.064 11.193 20.868 1.00 92.44 390 ALA A O 1
ATOM 2772 N N . ALA A 1 391 ? -6.123 9.163 20.679 1.00 92.50 391 ALA A N 1
ATOM 2773 C CA . ALA A 1 391 ? -7.135 8.616 19.776 1.00 92.50 391 ALA A CA 1
ATOM 2774 C C . ALA A 1 391 ? -8.507 8.477 20.440 1.00 92.50 391 ALA A C 1
ATOM 2776 O O . ALA A 1 391 ? -9.515 8.860 19.844 1.00 92.50 391 ALA A O 1
ATOM 2777 N N . LEU A 1 392 ? -8.546 7.990 21.680 1.00 92.75 392 LEU A N 1
ATOM 2778 C CA . LEU A 1 392 ? -9.781 7.888 22.453 1.00 92.75 392 LEU A CA 1
ATOM 2779 C C . LEU A 1 392 ? -10.342 9.274 22.803 1.00 92.75 392 LEU A C 1
ATOM 2781 O O . LEU A 1 392 ? -11.551 9.464 22.729 1.00 92.75 392 LEU A O 1
ATOM 2785 N N . GLY A 1 393 ? -9.488 10.262 23.085 1.00 91.94 393 GLY A N 1
ATOM 2786 C CA . GLY A 1 393 ? -9.913 11.652 23.283 1.00 91.94 393 GLY A CA 1
ATOM 2787 C C . GLY A 1 393 ? -10.546 12.276 22.033 1.00 91.94 393 GLY A C 1
ATOM 2788 O O . GLY A 1 393 ? -11.612 12.878 22.120 1.00 91.94 393 GLY A O 1
ATOM 2789 N N . VAL A 1 394 ? -9.945 12.082 20.851 1.00 91.62 394 VAL A N 1
ATOM 2790 C CA . VAL A 1 394 ? -10.527 12.548 19.574 1.00 91.62 394 VAL A CA 1
ATOM 2791 C C . VAL A 1 394 ? -11.865 11.859 19.287 1.00 91.62 394 VAL A C 1
ATOM 2793 O O . VAL A 1 394 ? -12.798 12.502 18.808 1.00 91.62 394 VAL A O 1
ATOM 2796 N N . LEU A 1 395 ? -11.984 10.567 19.602 1.00 92.12 395 LEU A N 1
ATOM 2797 C CA . LEU A 1 395 ? -13.256 9.852 19.508 1.00 92.12 395 LEU A CA 1
ATOM 2798 C C . LEU A 1 395 ? -14.310 10.446 20.455 1.00 92.12 395 LEU A C 1
ATOM 2800 O O . LEU A 1 395 ? -15.455 10.622 20.046 1.00 92.12 395 LEU A O 1
ATOM 2804 N N . ASP A 1 396 ? -13.936 10.760 21.696 1.00 90.75 396 ASP A N 1
ATOM 2805 C CA . ASP A 1 396 ? -14.831 11.337 22.704 1.00 90.75 396 ASP A CA 1
ATOM 2806 C C . ASP A 1 396 ? -15.432 12.668 22.231 1.00 90.75 396 ASP A C 1
ATOM 2808 O O . ASP A 1 396 ? -16.648 12.862 22.303 1.00 90.75 396 ASP A O 1
ATOM 2812 N N . GLU A 1 397 ? -14.581 13.539 21.679 1.00 90.06 397 GLU A N 1
ATOM 2813 C CA . GLU A 1 397 ? -14.959 14.828 21.091 1.00 90.06 397 GLU A CA 1
ATOM 2814 C C . GLU A 1 397 ? -15.876 14.643 19.874 1.00 90.06 397 GLU A C 1
ATOM 2816 O O . GLU A 1 397 ? -16.927 15.280 19.789 1.00 90.06 397 GLU A O 1
ATOM 2821 N N . ALA A 1 398 ? -15.529 13.728 18.962 1.00 87.75 398 ALA A N 1
ATOM 2822 C CA . ALA A 1 398 ? -16.316 13.465 17.758 1.00 87.75 398 ALA A CA 1
ATOM 2823 C C . ALA A 1 398 ? -17.703 12.879 18.083 1.00 87.75 398 ALA A C 1
ATOM 2825 O O . ALA A 1 398 ? -18.706 13.275 17.483 1.00 87.75 398 ALA A O 1
ATOM 2826 N N . LEU A 1 399 ? -17.790 11.969 19.061 1.00 86.44 399 LEU A N 1
ATOM 2827 C CA . LEU A 1 399 ? -19.065 11.417 19.527 1.00 86.44 399 LEU A CA 1
ATOM 2828 C C . LEU A 1 399 ? -19.915 12.473 20.247 1.00 86.44 399 LEU A C 1
ATOM 2830 O O . LEU A 1 399 ? -21.133 12.471 20.065 1.00 86.44 399 LEU A O 1
ATOM 2834 N N . GLY A 1 400 ? -19.300 13.376 21.019 1.00 85.25 400 GLY A N 1
ATOM 2835 C CA . GLY A 1 400 ? -19.990 14.501 21.658 1.00 85.25 400 GLY A CA 1
ATOM 2836 C C . GLY A 1 400 ? -20.578 15.477 20.636 1.00 85.25 400 GLY A C 1
ATOM 2837 O O . GLY A 1 400 ? -21.785 15.717 20.633 1.00 85.25 400 GLY A O 1
ATOM 2838 N N . ALA A 1 401 ? -19.757 15.950 19.694 1.00 80.19 401 ALA A N 1
ATOM 2839 C CA . ALA A 1 401 ? -20.185 16.867 18.634 1.00 80.19 401 ALA A CA 1
ATOM 2840 C C . ALA A 1 401 ? -21.296 16.270 17.751 1.00 80.19 401 ALA A C 1
ATOM 2842 O O . ALA A 1 401 ? -22.260 16.951 17.393 1.00 80.19 401 ALA A O 1
ATOM 2843 N N . SER A 1 402 ? -21.194 14.975 17.441 1.00 71.31 402 SER A N 1
ATOM 2844 C CA . SER A 1 402 ? -22.209 14.245 16.679 1.00 71.31 402 SER A CA 1
ATOM 2845 C C . SER A 1 402 ? -23.547 14.122 17.434 1.00 71.31 402 SER A C 1
ATOM 2847 O O . SER A 1 402 ? -24.598 14.124 16.792 1.00 71.31 402 SER A O 1
ATOM 2849 N N . GLY A 1 403 ? -23.522 14.055 18.773 1.00 66.19 403 GLY A N 1
ATOM 2850 C CA . GLY A 1 403 ? -24.719 13.970 19.619 1.00 66.19 403 GLY A CA 1
ATOM 2851 C C . GLY A 1 403 ? -25.404 15.315 19.899 1.00 66.19 403 GLY A C 1
ATOM 2852 O O . GLY A 1 403 ? -26.630 15.373 19.958 1.00 66.19 403 GLY A O 1
ATOM 2853 N N . GLU A 1 404 ? -24.644 16.405 20.039 1.00 62.69 404 GLU A N 1
ATOM 2854 C CA . GLU A 1 404 ? -25.192 17.745 20.320 1.00 62.69 404 GLU A CA 1
ATOM 2855 C C . GLU A 1 404 ? -25.801 18.418 19.078 1.00 62.69 404 GLU A C 1
ATOM 2857 O O . GLU A 1 404 ? -26.772 19.174 19.177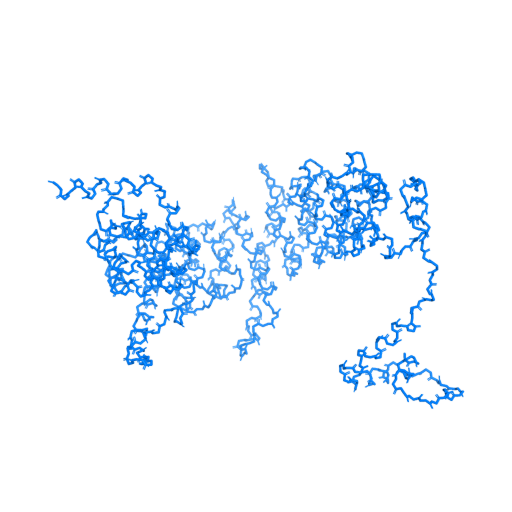 1.00 62.69 404 GLU A O 1
ATOM 2862 N N . ALA A 1 405 ? -25.278 18.117 17.886 1.00 55.75 405 ALA A N 1
ATOM 2863 C CA . ALA A 1 405 ? -25.745 18.679 16.623 1.00 55.75 405 ALA A CA 1
ATOM 2864 C C . ALA A 1 405 ? -27.025 17.988 16.118 1.00 55.75 405 ALA A C 1
ATOM 2866 O O . ALA A 1 405 ? -27.030 17.324 15.083 1.00 55.75 405 ALA A O 1
ATOM 2867 N N . THR A 1 406 ? -28.134 18.162 16.835 1.00 52.41 406 THR A N 1
ATOM 2868 C CA . THR A 1 406 ? -29.454 17.693 16.394 1.00 52.41 406 THR A CA 1
ATOM 2869 C C . THR A 1 406 ? -30.053 18.661 15.374 1.00 52.41 406 THR A C 1
ATOM 2871 O O . THR A 1 406 ? -30.782 19.598 15.701 1.00 52.41 406 THR A O 1
ATOM 2874 N N . ALA A 1 407 ? -29.768 18.436 14.091 1.00 51.78 407 ALA A N 1
ATOM 2875 C CA . ALA A 1 407 ? -30.616 18.998 13.048 1.00 51.78 407 ALA A CA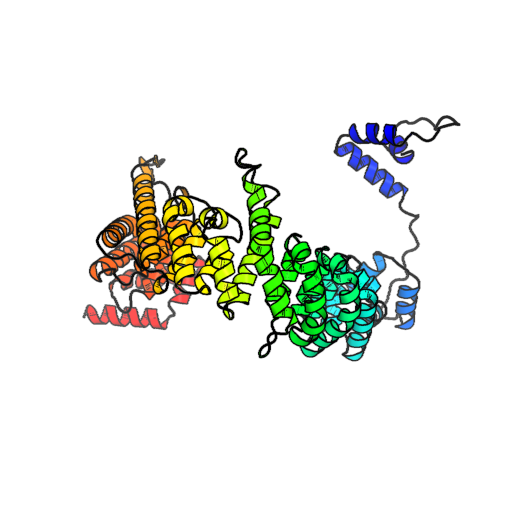 1
ATOM 2876 C C . ALA A 1 407 ? -31.976 18.288 13.127 1.00 51.78 407 ALA A C 1
ATOM 2878 O O . ALA A 1 407 ? -32.037 17.060 13.090 1.00 51.78 407 ALA A O 1
ATOM 2879 N N . ARG A 1 408 ? -33.078 19.034 13.263 1.00 50.41 408 ARG A N 1
ATOM 2880 C CA . ARG A 1 408 ? -34.413 18.436 13.135 1.00 50.41 408 ARG A CA 1
ATOM 2881 C C . ARG A 1 408 ? -34.606 18.046 11.671 1.00 50.41 408 ARG A C 1
ATOM 2883 O O . ARG A 1 408 ? -34.542 18.911 10.798 1.00 50.41 408 ARG A O 1
ATOM 2890 N N . GLY A 1 409 ? -34.798 16.756 11.409 1.00 54.09 409 GLY A N 1
ATOM 2891 C CA . GLY A 1 409 ? -35.202 16.262 10.097 1.00 54.09 409 GLY A CA 1
ATOM 2892 C C . GLY A 1 409 ? -36.576 16.800 9.691 1.00 54.09 409 GLY A C 1
ATOM 2893 O O . GLY A 1 409 ? -37.270 17.435 10.487 1.00 54.09 409 GLY A O 1
ATOM 2894 N N . VAL A 1 410 ? -36.982 16.517 8.451 1.00 50.50 410 VAL A N 1
ATOM 2895 C CA . VAL A 1 410 ? -38.282 16.936 7.885 1.00 50.50 410 VAL A CA 1
ATOM 2896 C C . VAL A 1 410 ? -39.465 16.456 8.746 1.00 50.50 410 VAL A C 1
ATOM 2898 O O . VAL A 1 410 ? -40.468 17.156 8.841 1.00 50.50 410 VAL A O 1
ATOM 2901 N N . ASP A 1 411 ? -39.285 15.353 9.479 1.00 53.97 411 ASP A N 1
ATOM 2902 C CA . ASP A 1 411 ? -40.288 14.770 10.382 1.00 53.97 411 ASP A CA 1
ATOM 2903 C C . ASP A 1 411 ? -40.087 15.153 11.864 1.00 53.97 411 ASP A C 1
ATOM 2905 O O . ASP A 1 411 ? -40.665 14.548 12.763 1.00 53.97 411 ASP A O 1
ATOM 2909 N N . GLY A 1 412 ? -39.222 16.129 12.161 1.00 54.62 412 GLY A N 1
ATOM 2910 C CA . GLY A 1 412 ? -38.935 16.577 13.530 1.00 54.62 412 GLY A CA 1
ATOM 2911 C C . GLY A 1 412 ? -38.029 15.647 14.348 1.00 54.62 412 GLY A C 1
ATOM 2912 O O . GLY A 1 412 ? -37.627 16.024 15.450 1.00 54.62 412 GLY A O 1
ATOM 2913 N N . ALA A 1 413 ? -37.655 14.479 13.816 1.00 52.75 413 ALA A N 1
ATOM 2914 C CA . ALA A 1 413 ? -36.700 13.576 14.451 1.00 52.75 413 ALA A CA 1
ATOM 2915 C C . ALA A 1 413 ? -35.280 14.183 14.446 1.00 52.75 413 ALA A C 1
ATOM 2917 O O . ALA A 1 413 ? -34.851 14.719 13.418 1.00 52.75 413 ALA A O 1
ATOM 2918 N N . PRO A 1 414 ? -34.538 14.123 15.565 1.00 55.44 414 PRO A N 1
ATOM 2919 C CA . PRO A 1 414 ? -33.149 14.559 15.600 1.00 55.44 414 PRO A CA 1
ATOM 2920 C C . PRO A 1 414 ? -32.302 13.675 14.673 1.00 55.44 414 PRO A C 1
ATOM 2922 O O . PRO A 1 414 ? -32.187 12.471 14.885 1.00 55.44 414 PRO A O 1
ATOM 2925 N N . LEU A 1 415 ? -31.706 14.275 13.644 1.00 58.03 415 LEU A N 1
ATOM 2926 C CA . LEU A 1 415 ? -30.677 13.641 12.827 1.00 58.03 415 LEU A CA 1
ATOM 2927 C C . LEU A 1 415 ? -29.325 14.002 13.438 1.00 58.03 415 LEU A C 1
ATOM 2929 O O . LEU A 1 415 ? -28.877 15.146 13.333 1.00 58.03 415 LEU A O 1
ATOM 2933 N N . ALA A 1 416 ? -28.700 13.034 14.102 1.00 65.19 416 ALA A N 1
ATOM 2934 C CA . ALA A 1 416 ? -27.318 13.159 14.534 1.00 65.19 416 ALA A CA 1
ATOM 2935 C C . ALA A 1 416 ? -26.407 13.333 13.310 1.00 65.19 416 ALA A C 1
ATOM 2937 O O . ALA A 1 416 ? -26.650 12.762 12.239 1.00 65.19 416 ALA A O 1
ATOM 2938 N N . ARG A 1 417 ? -25.354 14.144 13.448 1.00 75.62 417 ARG A N 1
ATOM 2939 C CA . ARG A 1 417 ? -24.367 14.284 12.371 1.00 75.62 417 ARG A CA 1
ATOM 2940 C C . ARG A 1 417 ? -23.613 12.965 12.196 1.00 75.62 417 ARG A C 1
ATOM 2942 O O . ARG A 1 417 ? -23.171 12.404 13.201 1.00 75.62 417 ARG A O 1
ATOM 2949 N N . PRO A 1 418 ? -23.413 12.487 10.955 1.00 80.56 418 PRO A N 1
ATOM 2950 C CA . PRO A 1 418 ? -22.668 11.259 10.717 1.00 80.56 418 PRO A CA 1
ATOM 2951 C C . PRO A 1 418 ? -21.237 11.420 11.228 1.00 80.56 418 PRO A C 1
ATOM 2953 O O . PRO A 1 418 ? -20.610 12.457 11.006 1.00 80.56 418 PRO A O 1
ATOM 2956 N N . LEU A 1 419 ? -20.703 10.394 11.893 1.00 82.88 419 LEU A N 1
ATOM 2957 C CA . LEU A 1 419 ? -19.346 10.450 12.441 1.00 82.88 419 LEU A CA 1
ATOM 2958 C C . LEU A 1 419 ? -18.304 10.680 11.339 1.00 82.88 419 LEU A C 1
ATOM 2960 O O . LEU A 1 419 ? -17.301 11.346 11.570 1.00 82.88 419 LEU A O 1
ATOM 2964 N N . SER A 1 420 ? -18.560 10.201 10.122 1.00 82.50 420 SER A N 1
ATOM 2965 C CA . SER A 1 420 ? -17.710 10.452 8.955 1.00 82.50 420 SER A CA 1
ATOM 2966 C C . SER A 1 420 ? -17.586 11.924 8.544 1.00 82.50 420 SER A C 1
ATOM 2968 O O . SER A 1 420 ? -16.650 12.259 7.817 1.00 82.50 420 SER A O 1
ATOM 2970 N N . ALA A 1 421 ? -18.476 12.809 9.012 1.00 80.94 421 ALA A N 1
ATOM 2971 C CA . ALA A 1 421 ? -18.314 14.255 8.854 1.00 80.94 421 ALA A CA 1
ATOM 2972 C C . ALA A 1 421 ? -17.251 14.833 9.802 1.00 80.94 421 ALA A C 1
ATOM 2974 O O . ALA A 1 421 ? -16.605 15.819 9.459 1.00 80.94 421 ALA A O 1
ATOM 2975 N N . GLU A 1 422 ? -17.053 14.204 10.962 1.00 83.12 422 GLU A N 1
ATOM 2976 C CA . GLU A 1 422 ? -16.140 14.664 12.015 1.00 83.12 422 GLU A CA 1
ATOM 2977 C C . GLU A 1 422 ? -14.807 13.892 11.996 1.00 83.12 422 GLU A C 1
ATOM 2979 O O . GLU A 1 422 ? -13.763 14.414 12.387 1.00 83.12 422 GLU A O 1
ATOM 2984 N N . LEU A 1 423 ? -14.814 12.644 11.513 1.00 86.00 423 LEU A N 1
ATOM 2985 C CA . LEU A 1 423 ? -13.680 11.732 11.593 1.00 86.00 423 LEU A CA 1
ATOM 2986 C C . LEU A 1 423 ? -13.402 11.046 10.249 1.00 86.00 423 LEU A C 1
ATOM 2988 O O . LEU A 1 423 ? -14.214 10.276 9.728 1.00 86.00 423 LEU A O 1
ATOM 2992 N N . SER A 1 424 ? -12.205 11.278 9.701 1.00 89.25 424 SER A N 1
ATOM 2993 C CA . SER A 1 424 ? -11.766 10.624 8.462 1.00 89.25 424 SER A CA 1
ATOM 2994 C C . SER A 1 424 ? -11.660 9.100 8.620 1.00 89.25 424 SER A C 1
ATOM 2996 O O . SER A 1 424 ? -11.411 8.592 9.711 1.00 89.25 424 SER A O 1
ATOM 2998 N N . VAL A 1 425 ? -11.754 8.353 7.515 1.00 89.31 425 VAL A N 1
ATOM 2999 C CA . VAL A 1 425 ? -11.614 6.881 7.524 1.00 89.31 425 VAL A CA 1
ATOM 3000 C C . VAL A 1 425 ? -10.261 6.429 8.092 1.00 89.31 425 VAL A C 1
ATOM 3002 O O . VAL A 1 425 ? -10.189 5.418 8.786 1.00 89.31 425 VAL A O 1
ATOM 3005 N N . HIS A 1 426 ? -9.181 7.171 7.833 1.00 88.25 426 HIS A N 1
ATOM 3006 C CA . HIS A 1 426 ? -7.858 6.859 8.387 1.00 88.25 426 HIS A CA 1
ATOM 3007 C C . HIS A 1 426 ? -7.804 7.098 9.899 1.00 88.25 426 HIS A C 1
ATOM 3009 O O . HIS A 1 426 ? -7.273 6.277 10.642 1.00 88.25 426 HIS A O 1
ATOM 3015 N N . ALA A 1 427 ? -8.417 8.183 10.375 1.00 89.69 427 ALA A N 1
ATOM 3016 C CA . ALA A 1 427 ? -8.573 8.421 11.805 1.00 89.69 427 ALA A CA 1
ATOM 3017 C C . ALA A 1 427 ? -9.434 7.332 12.460 1.00 89.69 427 ALA A C 1
ATOM 3019 O O . ALA A 1 427 ? -9.068 6.832 13.518 1.00 89.69 427 ALA A O 1
ATOM 3020 N N . ALA A 1 428 ? -10.500 6.875 11.794 1.00 92.25 428 ALA A N 1
ATOM 3021 C CA . ALA A 1 428 ? -11.342 5.778 12.273 1.00 92.25 428 ALA A CA 1
ATOM 3022 C C . ALA A 1 428 ? -10.559 4.471 12.435 1.00 92.25 428 ALA A C 1
ATOM 3024 O O . ALA A 1 428 ? -10.762 3.749 13.405 1.00 92.25 428 ALA A O 1
ATOM 3025 N N . ARG A 1 429 ? -9.629 4.169 11.521 1.00 92.12 429 ARG A N 1
ATOM 3026 C CA . ARG A 1 429 ? -8.748 2.994 11.627 1.00 92.12 429 ARG A CA 1
ATOM 3027 C C . ARG A 1 429 ? -7.752 3.104 12.776 1.00 92.12 429 ARG A C 1
ATOM 3029 O O . ARG A 1 429 ? -7.546 2.122 13.486 1.00 92.12 429 ARG A O 1
ATOM 3036 N N . ALA A 1 430 ? -7.171 4.283 12.987 1.00 91.81 430 ALA A N 1
ATOM 3037 C CA . ALA A 1 430 ? -6.305 4.531 14.135 1.00 91.81 430 ALA A CA 1
ATOM 3038 C C . ALA A 1 430 ? -7.084 4.389 15.458 1.00 91.81 430 ALA A C 1
ATOM 3040 O O . ALA A 1 430 ? -6.622 3.718 16.375 1.00 91.81 430 ALA A O 1
ATOM 3041 N N . VAL A 1 431 ? -8.304 4.931 15.529 1.00 92.94 431 VAL A N 1
ATOM 3042 C CA . VAL A 1 431 ? -9.204 4.780 16.685 1.00 92.94 431 VAL A CA 1
ATOM 3043 C C . VAL A 1 431 ? -9.624 3.323 16.892 1.00 92.94 431 VAL A C 1
ATOM 3045 O O . VAL A 1 431 ? -9.611 2.844 18.019 1.00 92.94 431 VAL A O 1
ATOM 3048 N N . ARG A 1 432 ? -9.937 2.583 15.823 1.00 94.00 432 ARG A N 1
ATOM 3049 C CA . ARG A 1 432 ? -10.210 1.137 15.866 1.00 94.00 432 ARG A CA 1
ATOM 3050 C C . ARG A 1 432 ? -9.057 0.373 16.521 1.00 94.00 432 ARG A C 1
ATOM 3052 O O . ARG A 1 432 ? -9.295 -0.444 17.404 1.00 94.00 432 ARG A O 1
ATOM 3059 N N . ALA A 1 433 ? -7.817 0.658 16.116 1.00 90.81 433 ALA A N 1
ATOM 3060 C CA . ALA A 1 433 ? -6.629 0.050 16.714 1.00 90.81 433 ALA A CA 1
ATOM 3061 C C . ALA A 1 433 ? -6.443 0.461 18.187 1.00 90.81 433 ALA A C 1
ATOM 3063 O O . ALA A 1 433 ? -6.101 -0.378 19.018 1.00 90.81 433 ALA A O 1
ATOM 3064 N N . ALA A 1 434 ? -6.723 1.725 18.522 1.00 91.38 434 ALA A N 1
ATOM 3065 C CA . ALA A 1 434 ? -6.692 2.219 19.895 1.00 91.38 434 ALA A CA 1
ATOM 3066 C C . ALA A 1 434 ? -7.745 1.535 20.785 1.00 91.38 434 ALA A C 1
ATOM 3068 O O . ALA A 1 434 ? -7.417 1.131 21.891 1.00 91.38 434 ALA A O 1
ATOM 3069 N N . LEU A 1 435 ? -8.980 1.336 20.311 1.00 90.94 435 LEU A N 1
ATOM 3070 C CA . LEU A 1 435 ? -10.059 0.662 21.054 1.00 90.94 435 LEU A CA 1
ATOM 3071 C C . LEU A 1 435 ? -9.785 -0.822 21.304 1.00 90.94 435 LEU A C 1
ATOM 3073 O O . LEU A 1 435 ? -10.123 -1.338 22.372 1.00 90.94 435 LEU A O 1
ATOM 3077 N N . ALA A 1 436 ? -9.145 -1.492 20.345 1.00 87.81 436 ALA A N 1
ATOM 3078 C CA . ALA A 1 436 ? -8.764 -2.895 20.476 1.00 87.81 436 ALA A CA 1
ATOM 3079 C C . ALA A 1 436 ? -7.692 -3.124 21.561 1.00 87.81 436 ALA A C 1
ATOM 3081 O O . ALA A 1 436 ? -7.457 -4.259 21.982 1.00 87.81 436 ALA A O 1
ATOM 3082 N N . HIS A 1 437 ? -6.999 -2.061 21.981 1.00 84.38 437 HIS A N 1
ATOM 3083 C CA . HIS A 1 437 ? -5.848 -2.111 22.888 1.00 84.38 437 HIS A CA 1
ATOM 3084 C C . HIS A 1 437 ? -5.943 -1.130 24.062 1.00 84.38 437 HIS A C 1
ATOM 3086 O O . HIS A 1 437 ? -4.993 -1.013 24.834 1.00 84.38 437 HIS A O 1
ATOM 3092 N N . GLY A 1 438 ? -7.035 -0.376 24.154 1.00 82.38 438 GLY A N 1
ATOM 3093 C CA . GLY A 1 438 ? -7.226 0.650 25.162 1.00 82.38 438 GLY A CA 1
ATOM 3094 C C . GLY A 1 438 ? -7.617 0.008 26.476 1.00 82.38 438 GLY A C 1
ATOM 3095 O O . GLY A 1 438 ? -8.674 -0.609 26.554 1.00 82.38 438 GLY A O 1
ATOM 3096 N N . SER A 1 439 ? -6.768 0.193 27.483 1.00 81.69 439 SER A N 1
ATOM 3097 C CA . SER A 1 439 ? -6.956 -0.362 28.817 1.00 81.69 439 SER A CA 1
ATOM 3098 C C . SER A 1 439 ? -7.256 0.707 29.857 1.00 81.69 439 SER A C 1
ATOM 3100 O O . SER A 1 439 ? -6.820 1.853 29.728 1.00 81.69 439 SER A O 1
ATOM 3102 N N . GLY A 1 440 ? -7.928 0.312 30.935 1.00 88.00 440 GLY A N 1
ATOM 3103 C CA . GLY A 1 440 ? -8.234 1.190 32.066 1.00 88.00 440 GLY A CA 1
ATOM 3104 C C . GLY A 1 440 ? -9.449 2.096 31.835 1.00 88.00 440 GLY A C 1
ATOM 3105 O O . GLY A 1 440 ? -10.302 1.821 30.993 1.00 88.00 440 GLY A O 1
ATOM 3106 N N . GLU A 1 441 ? -9.546 3.178 32.612 1.00 87.06 441 GLU A N 1
ATOM 3107 C CA . GLU A 1 441 ? -10.746 4.032 32.653 1.00 87.06 441 GLU A CA 1
ATOM 3108 C C . GLU A 1 441 ? -11.054 4.728 31.321 1.00 87.06 441 GLU A C 1
ATOM 3110 O O . GLU A 1 441 ? -12.221 4.865 30.953 1.00 87.06 441 GLU A O 1
ATOM 3115 N N . GLU A 1 442 ? -10.027 5.157 30.584 1.00 87.06 442 GLU A N 1
ATOM 3116 C CA . GLU A 1 442 ? -10.198 5.807 29.279 1.00 87.06 442 GLU A CA 1
ATOM 3117 C C . GLU A 1 442 ? -10.763 4.832 28.240 1.00 87.06 442 GLU A C 1
ATOM 3119 O O . GLU A 1 442 ? -11.709 5.172 27.527 1.00 87.06 442 GLU A O 1
ATOM 3124 N N . GLY A 1 443 ? -10.232 3.603 28.204 1.00 88.00 443 GLY A N 1
ATOM 3125 C CA . GLY A 1 443 ? -10.736 2.521 27.359 1.00 88.00 443 GLY A CA 1
ATOM 3126 C C . GLY A 1 443 ? -12.188 2.186 27.689 1.00 88.00 443 GLY A C 1
ATOM 3127 O O . GLY A 1 443 ? -13.045 2.251 26.811 1.00 88.00 443 GLY A O 1
ATOM 3128 N N . ALA A 1 444 ? -12.487 1.947 28.969 1.00 88.88 444 ALA A N 1
ATOM 3129 C CA . ALA A 1 444 ? -13.836 1.627 29.434 1.00 88.88 444 ALA A CA 1
ATOM 3130 C C . ALA A 1 444 ? -14.854 2.740 29.119 1.00 88.88 444 ALA A C 1
ATOM 3132 O O . ALA A 1 444 ? -15.975 2.465 28.687 1.00 88.88 444 ALA A O 1
ATOM 3133 N N . ARG A 1 445 ? -14.464 4.012 29.280 1.00 90.75 445 ARG A N 1
ATOM 3134 C CA . ARG A 1 445 ? -15.309 5.162 28.929 1.00 90.75 445 ARG A CA 1
ATOM 3135 C C . ARG A 1 445 ? -15.590 5.216 27.430 1.00 90.75 445 ARG A C 1
ATOM 3137 O O . ARG A 1 445 ? -16.740 5.414 27.035 1.00 90.75 445 ARG A O 1
ATOM 3144 N N . ALA A 1 446 ? -14.560 5.037 26.604 1.00 90.50 446 ALA A N 1
ATOM 3145 C CA . ALA A 1 446 ? -14.713 5.024 25.156 1.00 90.50 446 ALA A CA 1
ATOM 3146 C C . ALA A 1 446 ? -15.591 3.848 24.697 1.00 90.50 446 ALA A C 1
ATOM 3148 O O . ALA A 1 446 ? -16.492 4.043 23.882 1.00 90.50 446 ALA A O 1
ATOM 3149 N N . HIS A 1 447 ? -15.397 2.656 25.273 1.00 92.75 447 HIS A N 1
ATOM 3150 C CA . HIS A 1 447 ? -16.236 1.479 25.028 1.00 92.75 447 HIS A CA 1
ATOM 3151 C C . HIS A 1 447 ? -17.703 1.761 25.348 1.00 92.75 447 HIS A C 1
ATOM 3153 O O . HIS A 1 447 ? -18.553 1.544 24.489 1.00 92.75 447 HIS A O 1
ATOM 3159 N N . ALA A 1 448 ? -18.002 2.314 26.527 1.00 91.69 448 ALA A N 1
ATOM 3160 C CA . ALA A 1 448 ? -19.369 2.642 26.931 1.00 91.69 448 ALA A CA 1
ATOM 3161 C C . ALA A 1 448 ? -20.042 3.650 25.980 1.00 91.69 448 ALA A C 1
ATOM 3163 O O . ALA A 1 448 ? -21.209 3.488 25.624 1.00 91.69 448 ALA A O 1
ATOM 3164 N N . ARG A 1 449 ? -19.309 4.673 25.514 1.00 91.50 449 ARG A N 1
ATOM 3165 C CA . ARG A 1 449 ? -19.847 5.657 24.559 1.00 91.50 449 ARG A CA 1
ATOM 3166 C C . ARG A 1 449 ? -20.104 5.074 23.173 1.00 91.50 449 ARG A C 1
ATOM 3168 O O . ARG A 1 449 ? -21.130 5.388 22.572 1.00 91.50 449 ARG A O 1
ATOM 3175 N N . VAL A 1 450 ? -19.194 4.241 22.664 1.00 92.69 450 VAL A N 1
ATOM 3176 C CA . VAL A 1 450 ? -19.396 3.548 21.380 1.00 92.69 450 VAL A CA 1
ATOM 3177 C C . VAL A 1 450 ? -20.567 2.575 21.491 1.00 92.69 450 VAL A C 1
ATOM 3179 O O . VAL A 1 450 ? -21.419 2.561 20.607 1.00 92.69 450 VAL A O 1
ATOM 3182 N N . LEU A 1 451 ? -20.653 1.819 22.590 1.00 92.69 451 LEU A N 1
ATOM 3183 C CA . LEU A 1 451 ? -21.736 0.875 22.868 1.00 92.69 451 LEU A CA 1
ATOM 3184 C C . LEU A 1 451 ? -23.109 1.557 22.840 1.00 92.69 451 LEU A C 1
ATOM 3186 O O . LEU A 1 451 ? -24.004 1.098 22.133 1.00 92.69 451 LEU A O 1
ATOM 3190 N N . ALA A 1 452 ? -23.241 2.706 23.510 1.00 91.62 452 ALA A N 1
ATOM 3191 C CA . ALA A 1 452 ? -24.481 3.482 23.557 1.00 91.62 452 ALA A CA 1
ATOM 3192 C C . ALA A 1 452 ? -24.985 3.941 22.173 1.00 91.62 452 ALA A C 1
ATOM 3194 O O . ALA A 1 452 ? -26.162 4.264 22.022 1.00 91.62 452 ALA A O 1
ATOM 3195 N N . ARG A 1 453 ? -24.108 3.978 21.159 1.00 92.38 453 ARG A N 1
ATOM 3196 C CA . ARG A 1 453 ? -24.417 4.437 19.794 1.00 92.38 453 ARG A CA 1
ATOM 3197 C C . ARG A 1 453 ? -24.106 3.399 18.716 1.00 92.38 453 ARG A C 1
ATOM 3199 O O . ARG A 1 453 ? -24.079 3.730 17.532 1.00 92.38 453 ARG A O 1
ATOM 3206 N N . ALA A 1 454 ? -23.878 2.142 19.089 1.00 92.81 454 ALA A N 1
ATOM 3207 C CA . ALA A 1 454 ? -23.317 1.141 18.185 1.00 92.81 454 ALA A CA 1
ATOM 3208 C C . ALA A 1 454 ? -24.155 0.924 16.914 1.00 92.81 454 ALA A C 1
ATOM 3210 O O . ALA A 1 454 ? -23.607 0.841 15.817 1.00 92.81 454 ALA A O 1
ATOM 3211 N N . SER A 1 455 ? -25.485 0.878 17.039 1.00 90.19 455 SER A N 1
ATOM 3212 C CA . SER A 1 455 ? -26.382 0.666 15.898 1.00 90.19 455 SER A CA 1
ATOM 3213 C C . SER A 1 455 ? -26.364 1.826 14.902 1.00 90.19 455 SER A C 1
ATOM 3215 O O . SER A 1 455 ? -26.449 1.596 13.695 1.00 90.19 455 SER A O 1
ATOM 3217 N N . GLU A 1 456 ? -26.268 3.062 15.392 1.00 89.69 456 GLU A N 1
ATOM 3218 C CA . GLU A 1 456 ? -26.150 4.281 14.589 1.00 89.69 456 GLU A CA 1
ATOM 3219 C C . GLU A 1 456 ? -24.800 4.313 13.860 1.00 89.69 456 GLU A C 1
ATOM 3221 O O . GLU A 1 456 ? -24.741 4.452 12.636 1.00 89.69 456 GLU A O 1
ATOM 3226 N N . LEU A 1 457 ? -23.719 4.083 14.611 1.00 93.62 457 LEU A N 1
ATOM 3227 C CA . LEU A 1 457 ? -22.354 4.065 14.097 1.00 93.62 457 LEU A CA 1
ATOM 3228 C C . LEU A 1 457 ? -22.145 2.974 13.042 1.00 93.62 457 LEU A C 1
ATOM 3230 O O . LEU A 1 457 ? -21.415 3.197 12.082 1.00 93.62 457 LEU A O 1
ATOM 3234 N N . ALA A 1 458 ? -22.803 1.822 13.172 1.00 94.88 458 ALA A N 1
ATOM 3235 C CA . ALA A 1 458 ? -22.627 0.694 12.261 1.00 94.88 458 ALA A CA 1
ATOM 3236 C C . ALA A 1 458 ? -23.040 0.980 10.801 1.00 94.88 458 ALA A C 1
ATOM 3238 O O . ALA A 1 458 ? -22.582 0.278 9.902 1.00 94.88 458 ALA A O 1
ATOM 3239 N N . THR A 1 459 ? -23.859 2.008 10.550 1.00 93.00 459 THR A N 1
ATOM 3240 C CA . THR A 1 459 ? -24.229 2.453 9.187 1.00 93.00 459 THR A CA 1
ATOM 3241 C C . THR A 1 459 ? -23.333 3.563 8.626 1.00 93.00 459 THR A C 1
ATOM 3243 O O . THR A 1 459 ? -23.428 3.916 7.452 1.00 93.00 459 THR A O 1
ATOM 3246 N N . ASP A 1 460 ? -22.437 4.119 9.441 1.00 92.81 460 ASP A N 1
ATOM 3247 C CA . ASP A 1 460 ? -21.475 5.142 9.028 1.00 92.81 460 ASP A CA 1
ATOM 3248 C C . ASP A 1 460 ? -20.130 4.489 8.641 1.00 92.81 460 ASP A C 1
ATOM 3250 O O . ASP A 1 460 ? -19.675 3.587 9.339 1.00 92.81 460 ASP A O 1
ATOM 3254 N N . PRO A 1 461 ? -19.438 4.911 7.564 1.00 92.69 461 PRO A N 1
ATOM 3255 C CA . PRO A 1 461 ? -18.158 4.313 7.166 1.00 92.69 461 PRO A CA 1
ATOM 3256 C C . PRO A 1 461 ? -17.078 4.363 8.255 1.00 92.69 461 PRO A C 1
ATOM 3258 O O . PRO A 1 461 ? -16.315 3.406 8.402 1.00 92.69 461 PRO A O 1
ATOM 3261 N N . SER A 1 462 ? -16.989 5.471 8.996 1.00 93.00 462 SER A N 1
ATOM 3262 C CA . SER A 1 462 ? -16.030 5.642 10.092 1.00 93.00 462 SER A CA 1
ATOM 3263 C C . SER A 1 462 ? -16.542 4.957 11.362 1.00 93.00 462 SER A C 1
ATOM 3265 O O . SER A 1 462 ? -15.785 4.256 12.032 1.00 93.00 462 SER A O 1
ATOM 3267 N N . GLY A 1 463 ? -17.837 5.087 11.656 1.00 94.50 463 GLY A N 1
ATOM 3268 C CA . GLY A 1 463 ? -18.495 4.433 12.786 1.00 94.50 463 GLY A CA 1
ATOM 3269 C C . GLY A 1 463 ? -18.418 2.905 12.729 1.00 94.50 463 GLY A C 1
ATOM 3270 O O . GLY A 1 463 ? -18.089 2.274 13.728 1.00 94.50 463 GLY A O 1
ATOM 3271 N N . ALA A 1 464 ? -18.607 2.301 11.557 1.00 95.00 464 ALA A N 1
ATOM 3272 C CA . ALA A 1 464 ? -18.524 0.858 11.358 1.00 95.00 464 ALA A CA 1
ATOM 3273 C C . ALA A 1 464 ? -17.132 0.303 11.690 1.00 95.00 464 ALA A C 1
ATOM 3275 O O . ALA A 1 464 ? -17.022 -0.761 12.296 1.00 95.00 464 ALA A O 1
ATOM 3276 N N . LEU A 1 465 ? -16.065 1.038 11.354 1.00 94.44 465 LEU A N 1
ATOM 3277 C CA . LEU A 1 465 ? -14.695 0.669 11.730 1.00 94.44 465 LEU A CA 1
ATOM 3278 C C . LEU A 1 465 ? -14.482 0.720 13.246 1.00 94.44 465 LEU A C 1
ATOM 3280 O O . LEU A 1 465 ? -13.754 -0.104 13.793 1.00 94.44 465 LEU A O 1
ATOM 3284 N N . ILE A 1 466 ? -15.109 1.678 13.923 1.00 95.38 466 ILE A N 1
ATOM 3285 C CA . ILE A 1 466 ? -15.017 1.852 15.376 1.00 95.38 466 ILE A CA 1
ATOM 3286 C C . ILE A 1 466 ? -15.784 0.741 16.098 1.00 95.38 466 ILE A C 1
ATOM 3288 O O . ILE A 1 466 ? -15.252 0.161 17.041 1.00 95.38 466 ILE A O 1
ATOM 3292 N N . VAL A 1 467 ? -16.984 0.390 15.622 1.00 95.62 467 VAL A N 1
ATOM 3293 C CA . VAL A 1 467 ? -17.756 -0.749 16.147 1.00 95.62 467 VAL A CA 1
ATOM 3294 C C . VAL A 1 467 ? -17.000 -2.063 15.936 1.00 95.62 467 VAL A C 1
ATOM 3296 O O . VAL A 1 467 ? -16.927 -2.875 16.853 1.00 95.62 467 VAL A O 1
ATOM 3299 N N . ASP A 1 468 ? -16.371 -2.254 14.773 1.00 92.94 468 ASP A N 1
ATOM 3300 C CA . ASP A 1 468 ? -15.501 -3.411 14.523 1.00 92.94 468 ASP A CA 1
ATOM 3301 C C . ASP A 1 468 ? -14.298 -3.451 15.485 1.00 92.94 468 ASP A C 1
ATOM 3303 O O . ASP A 1 468 ? -13.930 -4.512 15.980 1.00 92.94 468 ASP A O 1
ATOM 3307 N N . GLY A 1 469 ? -13.715 -2.294 15.815 1.00 90.25 469 GLY A N 1
ATOM 3308 C CA . GLY A 1 469 ? -12.654 -2.190 16.825 1.00 90.25 469 GLY A CA 1
ATOM 3309 C C . GLY A 1 469 ? -13.108 -2.537 18.237 1.00 90.25 469 GLY A C 1
ATOM 3310 O O . GLY A 1 469 ? -12.350 -3.151 18.982 1.00 90.25 469 GLY A O 1
ATOM 3311 N N . LEU A 1 470 ? -14.343 -2.171 18.588 1.00 93.19 470 LEU A N 1
ATOM 3312 C CA . LEU A 1 470 ? -14.954 -2.539 19.862 1.00 93.19 470 LEU A CA 1
ATOM 3313 C C . LEU A 1 470 ? -15.196 -4.052 19.940 1.00 93.19 470 LEU A C 1
ATOM 3315 O O . LEU A 1 470 ? -14.842 -4.659 20.945 1.00 93.19 470 LEU A O 1
ATOM 3319 N N . LEU A 1 471 ? -15.723 -4.664 18.871 1.00 90.69 471 LEU A N 1
ATOM 3320 C CA . LEU A 1 471 ? -15.897 -6.120 18.778 1.00 90.69 471 LEU A CA 1
ATOM 3321 C C . LEU A 1 471 ? -14.561 -6.861 18.921 1.00 90.69 471 LEU A C 1
ATOM 3323 O O . LEU A 1 471 ? -14.490 -7.851 19.638 1.00 90.69 471 LEU A O 1
ATOM 3327 N N . ALA A 1 472 ? -13.501 -6.352 18.289 1.00 88.44 472 ALA A N 1
ATOM 3328 C CA . ALA A 1 472 ? -12.160 -6.931 18.349 1.00 88.44 472 ALA A CA 1
ATOM 3329 C C . ALA A 1 472 ? -11.398 -6.639 19.659 1.00 88.44 472 ALA A C 1
ATOM 3331 O O . ALA A 1 472 ? -10.239 -7.047 19.791 1.00 88.44 472 ALA A O 1
ATOM 3332 N N . SER A 1 473 ? -11.991 -5.905 20.606 1.00 87.38 473 SER A N 1
ATOM 3333 C CA . SER A 1 473 ? -11.323 -5.544 21.854 1.00 87.38 473 SER A CA 1
ATOM 3334 C C . SER A 1 473 ? -11.196 -6.748 22.780 1.00 87.38 473 SER A C 1
ATOM 3336 O O . SER A 1 473 ? -12.175 -7.405 23.119 1.00 87.38 473 SER A O 1
ATOM 3338 N N . VAL A 1 474 ? -9.966 -7.016 23.223 1.00 80.62 474 VAL A N 1
ATOM 3339 C CA . VAL A 1 474 ? -9.660 -8.130 24.138 1.00 80.62 474 VAL A CA 1
ATOM 3340 C C . VAL A 1 474 ? -10.148 -7.841 25.562 1.00 80.62 474 VAL A C 1
ATOM 3342 O O . VAL A 1 474 ? -10.314 -8.760 26.356 1.00 80.62 474 VAL A O 1
ATOM 3345 N N . GLU A 1 475 ? -10.381 -6.570 25.889 1.00 81.31 475 GLU A N 1
ATOM 3346 C CA . GLU A 1 475 ? -10.742 -6.127 27.239 1.00 81.31 475 GLU A CA 1
ATOM 3347 C C . GLU A 1 475 ? -12.237 -5.844 27.411 1.00 81.31 475 GLU A C 1
ATOM 3349 O O . GLU A 1 475 ? -12.658 -5.457 28.500 1.00 81.31 475 GLU A O 1
ATOM 3354 N N . LEU A 1 476 ? -13.052 -6.029 26.365 1.00 83.38 476 LEU A N 1
ATOM 3355 C CA . LEU A 1 476 ? -14.488 -5.796 26.464 1.00 83.38 476 LEU A CA 1
ATOM 3356 C C . LEU A 1 476 ? -15.126 -6.880 27.353 1.00 83.38 476 LEU A C 1
ATOM 3358 O O . LEU A 1 476 ? -15.064 -8.059 26.997 1.00 83.38 476 LEU A O 1
ATOM 3362 N N . PRO A 1 477 ? -15.754 -6.526 28.491 1.00 87.25 477 PRO A N 1
ATOM 3363 C CA . PRO A 1 477 ? -16.385 -7.517 29.356 1.00 87.25 477 PRO A CA 1
ATOM 3364 C C . PRO A 1 477 ? -17.489 -8.278 28.617 1.00 87.25 477 PRO A C 1
ATOM 3366 O O . PRO A 1 477 ? -18.248 -7.664 27.867 1.00 87.25 477 PRO A O 1
ATOM 3369 N N . ASP A 1 478 ? -17.663 -9.573 28.897 1.00 87.12 478 ASP A N 1
ATOM 3370 C CA . ASP A 1 478 ? -18.686 -10.415 28.247 1.00 87.12 478 ASP A CA 1
ATOM 3371 C C . ASP A 1 478 ? -20.091 -9.792 28.287 1.00 87.12 478 ASP A C 1
ATOM 3373 O O . ASP A 1 478 ? -20.842 -9.867 27.317 1.00 87.12 478 ASP A O 1
ATOM 3377 N N . ALA A 1 479 ? -20.435 -9.110 29.385 1.00 88.19 479 ALA A N 1
ATOM 3378 C CA . ALA A 1 479 ? -21.700 -8.392 29.522 1.00 88.19 479 ALA A CA 1
ATOM 3379 C C . ALA A 1 479 ? -21.846 -7.238 28.510 1.00 88.19 479 ALA A C 1
ATOM 3381 O O . ALA A 1 479 ? -22.908 -7.088 27.903 1.00 88.19 479 ALA A O 1
ATOM 3382 N N . ALA A 1 480 ? -20.782 -6.457 28.299 1.00 88.31 480 ALA A N 1
ATOM 3383 C CA . ALA A 1 480 ? -20.751 -5.365 27.329 1.00 88.31 480 ALA A CA 1
ATOM 3384 C C . ALA A 1 480 ? -20.722 -5.899 25.890 1.00 88.31 480 ALA A C 1
ATOM 3386 O O . ALA A 1 480 ? -21.408 -5.364 25.022 1.00 88.31 480 ALA A O 1
ATOM 3387 N N . THR A 1 481 ? -20.010 -7.003 25.643 1.00 89.81 481 THR A N 1
ATOM 3388 C CA . THR A 1 481 ? -20.054 -7.727 24.365 1.00 89.81 481 THR A CA 1
ATOM 3389 C C . THR A 1 481 ? -21.473 -8.211 24.064 1.00 89.81 481 THR A C 1
ATOM 3391 O O . THR A 1 481 ? -21.993 -7.971 22.977 1.00 89.81 481 THR A O 1
ATOM 3394 N N . ALA A 1 482 ? -22.154 -8.828 25.032 1.00 88.31 482 ALA A N 1
ATOM 3395 C CA . ALA A 1 482 ? -23.536 -9.272 24.871 1.00 88.31 482 ALA A CA 1
ATOM 3396 C C . ALA A 1 482 ? -24.503 -8.098 24.644 1.00 88.31 482 ALA A C 1
ATOM 3398 O O . ALA A 1 482 ? -25.449 -8.221 23.869 1.00 88.31 482 ALA A O 1
ATOM 3399 N N . GLU A 1 483 ? -24.289 -6.959 25.304 1.00 91.19 483 GLU A N 1
ATOM 3400 C CA . GLU A 1 483 ? -25.057 -5.734 25.063 1.00 91.19 483 GLU A CA 1
ATOM 3401 C C . GLU A 1 483 ? -24.842 -5.182 23.653 1.00 91.19 483 GLU A C 1
ATOM 3403 O O . GLU A 1 483 ? -25.817 -4.862 22.972 1.00 91.19 483 GLU A O 1
ATOM 3408 N N . LEU A 1 484 ? -23.595 -5.163 23.182 1.00 92.69 484 LEU A N 1
ATOM 3409 C CA . LEU A 1 484 ? -23.247 -4.745 21.829 1.00 92.69 484 LEU A CA 1
ATOM 3410 C C . LEU A 1 484 ? -23.940 -5.625 20.790 1.00 92.69 484 LEU A C 1
ATOM 3412 O O . LEU A 1 484 ? -24.591 -5.118 19.878 1.00 92.69 484 LEU A O 1
ATOM 3416 N N . LEU A 1 485 ? -23.846 -6.946 20.957 1.00 91.50 485 LEU A N 1
ATOM 3417 C CA . LEU A 1 485 ? -24.494 -7.911 20.075 1.00 91.50 485 LEU A CA 1
ATOM 3418 C C . LEU A 1 485 ? -26.019 -7.740 20.082 1.00 91.50 485 LEU A C 1
ATOM 3420 O O . LEU A 1 485 ? -26.618 -7.713 19.011 1.00 91.50 485 LEU A O 1
ATOM 3424 N N . ARG A 1 486 ? -26.648 -7.529 21.248 1.00 90.06 486 ARG A N 1
ATOM 3425 C CA . ARG A 1 486 ? -28.092 -7.232 21.345 1.00 90.06 486 ARG A CA 1
ATOM 3426 C C . ARG A 1 486 ? -28.471 -5.947 20.610 1.00 90.06 486 ARG A C 1
ATOM 3428 O O . ARG A 1 486 ? -29.460 -5.938 19.879 1.00 90.06 486 ARG A O 1
ATOM 3435 N N . ALA A 1 487 ? -27.695 -4.876 20.772 1.00 91.06 487 ALA A N 1
ATOM 3436 C CA . ALA A 1 487 ? -27.951 -3.598 20.109 1.00 91.06 487 ALA A CA 1
ATOM 3437 C C . ALA A 1 487 ? -27.842 -3.708 18.577 1.00 91.06 487 ALA A C 1
ATOM 3439 O O . ALA A 1 487 ? -28.673 -3.159 17.847 1.00 91.06 487 ALA A O 1
ATOM 3440 N N . LEU A 1 488 ? -26.843 -4.449 18.085 1.00 92.94 488 LEU A N 1
ATOM 3441 C CA . LEU A 1 488 ? -26.669 -4.723 16.658 1.00 92.94 488 LEU A CA 1
ATOM 3442 C C . LEU A 1 488 ? -27.774 -5.641 16.119 1.00 92.94 488 LEU A C 1
ATOM 3444 O O . LEU A 1 488 ? -28.318 -5.363 15.051 1.00 92.94 488 LEU A O 1
ATOM 3448 N N . ALA A 1 489 ? -28.157 -6.675 16.874 1.00 89.06 489 ALA A N 1
ATOM 3449 C CA . ALA A 1 489 ? -29.236 -7.592 16.517 1.00 89.06 489 ALA A CA 1
ATOM 3450 C C . ALA A 1 489 ? -30.587 -6.879 16.388 1.00 89.06 489 ALA A C 1
ATOM 3452 O O . ALA A 1 489 ? -31.292 -7.072 15.401 1.00 89.06 489 ALA A O 1
ATOM 3453 N N . ALA A 1 490 ? -30.905 -5.973 17.318 1.00 89.56 490 ALA A N 1
ATOM 3454 C CA . ALA A 1 490 ? -32.115 -5.153 17.261 1.00 89.56 490 ALA A CA 1
ATOM 3455 C C . ALA A 1 490 ? -32.182 -4.243 16.018 1.00 89.56 490 ALA A C 1
ATOM 3457 O O . ALA A 1 490 ? -33.253 -3.770 15.653 1.00 89.56 490 ALA A O 1
ATOM 3458 N N . SER A 1 491 ? -31.043 -3.995 15.361 1.00 92.56 491 SER A N 1
ATOM 3459 C CA . SER A 1 491 ? -30.940 -3.173 14.149 1.00 92.56 491 SER A CA 1
ATOM 3460 C C . SER A 1 491 ? -30.594 -3.984 12.894 1.00 92.56 491 SER A C 1
ATOM 3462 O O . SER A 1 491 ? -30.270 -3.390 11.864 1.00 92.56 491 SER A O 1
ATOM 3464 N N . ALA A 1 492 ? -30.645 -5.319 12.956 1.00 89.25 492 ALA A N 1
ATOM 3465 C CA . ALA A 1 492 ? -30.125 -6.196 11.909 1.00 89.25 492 ALA A CA 1
ATOM 3466 C C . ALA A 1 492 ? -30.746 -5.941 10.532 1.00 89.25 492 ALA A C 1
ATOM 3468 O O . ALA A 1 492 ? -30.018 -5.904 9.544 1.00 89.25 492 ALA A O 1
ATOM 3469 N N . GLU A 1 493 ? -32.052 -5.672 10.468 1.00 88.19 493 GLU A N 1
ATOM 3470 C CA . GLU A 1 493 ? -32.742 -5.369 9.211 1.00 88.19 493 GLU A CA 1
ATOM 3471 C C . GLU A 1 493 ? -32.138 -4.163 8.492 1.00 88.19 493 GLU A C 1
ATOM 3473 O O . GLU A 1 493 ? -31.779 -4.239 7.316 1.00 88.19 493 GLU A O 1
ATOM 3478 N N . ARG A 1 494 ? -31.945 -3.064 9.227 1.00 90.19 494 ARG A N 1
ATOM 3479 C CA . ARG A 1 494 ? -31.319 -1.854 8.692 1.00 90.19 494 ARG A CA 1
ATOM 3480 C C . ARG A 1 494 ? -29.867 -2.111 8.291 1.00 90.19 494 ARG A C 1
ATOM 3482 O O . ARG A 1 494 ? -29.420 -1.620 7.260 1.00 90.19 494 ARG A O 1
ATOM 3489 N N . LEU A 1 495 ? -29.125 -2.857 9.107 1.00 91.38 495 LEU A N 1
ATOM 3490 C CA . LEU A 1 495 ? -27.706 -3.117 8.869 1.00 91.38 495 LEU A CA 1
ATOM 3491 C C . LEU A 1 495 ? -27.471 -4.059 7.679 1.00 91.38 495 LEU A C 1
ATOM 3493 O O . LEU A 1 495 ? -26.508 -3.863 6.947 1.00 91.38 495 LEU A O 1
ATOM 3497 N N . ALA A 1 496 ? -28.343 -5.039 7.442 1.00 87.94 496 ALA A N 1
ATOM 3498 C CA . ALA A 1 496 ? -28.188 -6.029 6.375 1.00 87.94 496 ALA A CA 1
ATOM 3499 C C . ALA A 1 496 ? -28.328 -5.439 4.960 1.00 87.94 496 ALA A C 1
ATOM 3501 O O . ALA A 1 496 ? -27.767 -5.977 4.000 1.00 87.94 496 ALA A O 1
ATOM 3502 N N . VAL A 1 497 ? -29.057 -4.329 4.823 1.00 86.00 497 VAL A N 1
ATOM 3503 C CA . VAL A 1 497 ? -29.207 -3.601 3.552 1.00 86.00 497 VAL A CA 1
ATOM 3504 C C . VAL A 1 497 ? -28.195 -2.463 3.392 1.00 86.00 497 VAL A C 1
ATOM 3506 O O . VAL A 1 497 ? -28.012 -1.959 2.285 1.00 86.00 497 VAL A O 1
ATOM 3509 N N . ASP A 1 498 ? -27.491 -2.087 4.462 1.00 91.00 498 ASP A N 1
ATOM 3510 C CA . ASP A 1 498 ? -26.447 -1.069 4.418 1.00 91.00 498 ASP A CA 1
ATOM 3511 C C . ASP A 1 498 ? -25.069 -1.660 4.065 1.00 91.00 498 ASP A C 1
ATOM 3513 O O . ASP A 1 498 ? -24.669 -2.729 4.530 1.00 91.00 498 ASP A O 1
ATOM 3517 N N . LYS A 1 499 ? -24.294 -0.936 3.249 1.00 91.19 499 LYS A N 1
ATOM 3518 C CA . LYS A 1 499 ? -22.975 -1.393 2.774 1.00 91.19 499 LYS A CA 1
ATOM 3519 C C . LYS A 1 499 ? -21.910 -1.488 3.870 1.00 91.19 499 LYS A C 1
ATOM 3521 O O . LYS A 1 499 ? -20.932 -2.209 3.685 1.00 91.19 499 LYS A O 1
ATOM 3526 N N . HIS A 1 500 ? -22.059 -0.750 4.966 1.00 92.62 500 HIS A N 1
ATOM 3527 C CA . HIS A 1 500 ? -21.168 -0.800 6.124 1.00 92.62 500 HIS A CA 1
ATOM 3528 C C . HIS A 1 500 ? -21.760 -1.675 7.227 1.00 92.62 500 HIS A C 1
ATOM 3530 O O . HIS A 1 500 ? -21.046 -2.510 7.786 1.00 92.62 500 HIS A O 1
ATOM 3536 N N . GLY A 1 501 ? -23.071 -1.565 7.450 1.00 93.25 501 GLY A N 1
ATOM 3537 C CA . GLY A 1 501 ? -23.806 -2.371 8.418 1.00 93.25 501 GLY A CA 1
ATOM 3538 C C . GLY A 1 501 ? -23.634 -3.869 8.185 1.00 93.25 501 GLY A C 1
ATOM 3539 O O . GLY A 1 501 ? -23.397 -4.610 9.137 1.00 93.25 501 GLY A O 1
ATOM 3540 N N . VAL A 1 502 ? -23.630 -4.312 6.925 1.00 89.81 502 VAL A N 1
ATOM 3541 C CA . VAL A 1 502 ? -23.429 -5.724 6.575 1.00 89.81 502 VAL A CA 1
ATOM 3542 C C . VAL A 1 502 ? -22.055 -6.245 7.016 1.00 89.81 502 VAL A C 1
ATOM 3544 O O . VAL A 1 502 ? -21.930 -7.383 7.470 1.00 89.81 502 VAL A O 1
ATOM 3547 N N . CYS A 1 503 ? -21.017 -5.404 6.947 1.00 90.00 503 CYS A N 1
ATOM 3548 C CA . CYS A 1 503 ? -19.674 -5.752 7.406 1.00 90.00 503 CYS A CA 1
ATOM 3549 C C . CYS A 1 503 ? -19.628 -5.874 8.934 1.00 90.00 503 CYS A C 1
ATOM 3551 O O . CYS A 1 503 ? -19.017 -6.812 9.445 1.00 90.00 503 CYS A O 1
ATOM 3553 N N . VAL A 1 504 ? -20.305 -4.967 9.648 1.00 93.50 504 VAL A N 1
ATOM 3554 C CA . VAL A 1 504 ? -20.411 -5.000 11.115 1.00 93.50 504 VAL A CA 1
ATOM 3555 C C . VAL A 1 504 ? -21.196 -6.225 11.580 1.00 93.50 504 VAL A C 1
ATOM 3557 O O . VAL A 1 504 ? -20.745 -6.916 12.488 1.00 93.50 504 VAL A O 1
ATOM 3560 N N . LEU A 1 505 ? -22.319 -6.553 10.932 1.00 91.12 505 LEU A N 1
ATOM 3561 C CA . LEU A 1 505 ? -23.080 -7.771 11.234 1.00 91.12 505 LEU A CA 1
ATOM 3562 C C . LEU A 1 505 ? -22.229 -9.025 11.046 1.00 91.12 505 LEU A C 1
ATOM 3564 O O . LEU A 1 505 ? -22.236 -9.904 11.904 1.00 91.12 505 LEU A O 1
ATOM 3568 N N . ARG A 1 506 ? -21.448 -9.094 9.962 1.00 87.56 506 ARG A N 1
ATOM 3569 C CA . ARG A 1 506 ? -20.533 -10.217 9.733 1.00 87.56 506 ARG A CA 1
ATOM 3570 C C . ARG A 1 506 ? -19.492 -10.336 10.848 1.00 87.56 506 ARG A C 1
ATOM 3572 O O . ARG A 1 506 ? -19.230 -11.439 11.319 1.00 87.56 506 ARG A O 1
ATOM 3579 N N . ALA A 1 507 ? -18.904 -9.218 11.271 1.00 87.81 507 ALA A N 1
ATOM 3580 C CA . ALA A 1 507 ? -17.940 -9.198 12.369 1.00 87.81 507 ALA A CA 1
ATOM 3581 C C . ALA A 1 507 ? -18.580 -9.622 13.703 1.00 87.81 507 ALA A C 1
ATOM 3583 O O . ALA A 1 507 ? -18.005 -10.442 14.418 1.00 87.81 507 ALA A O 1
ATOM 3584 N N . ALA A 1 508 ? -19.786 -9.129 14.000 1.00 90.00 508 ALA A N 1
ATOM 3585 C CA . ALA A 1 508 ? -20.555 -9.475 15.194 1.00 90.00 508 ALA A CA 1
ATOM 3586 C C . ALA A 1 508 ? -20.880 -10.976 15.252 1.00 90.00 508 ALA A C 1
ATOM 3588 O O . ALA A 1 508 ? -20.672 -11.615 16.282 1.00 90.00 508 ALA A O 1
ATOM 3589 N N . LEU A 1 509 ? -21.306 -11.560 14.128 1.00 85.25 509 LEU A N 1
ATOM 3590 C CA . LEU A 1 509 ? -21.580 -12.996 14.012 1.00 85.25 509 LEU A CA 1
ATOM 3591 C C . LEU A 1 509 ? -20.316 -13.838 14.232 1.00 85.25 509 LEU A C 1
ATOM 3593 O O . LEU A 1 509 ? -20.369 -14.842 14.934 1.00 85.25 509 LEU A O 1
ATOM 3597 N N . ALA A 1 510 ? -19.164 -13.396 13.717 1.00 83.19 510 ALA A N 1
ATOM 3598 C CA . ALA A 1 510 ? -17.887 -14.072 13.952 1.00 83.19 510 ALA A CA 1
ATOM 3599 C C . ALA A 1 510 ? -17.427 -14.018 15.426 1.00 83.19 510 ALA A C 1
ATOM 3601 O O . ALA A 1 510 ? -16.718 -14.919 15.882 1.00 83.19 510 ALA A O 1
ATOM 3602 N N . HIS A 1 511 ? -17.815 -12.973 16.168 1.00 81.56 511 HIS A N 1
ATOM 3603 C CA . HIS A 1 511 ? -17.470 -12.796 17.585 1.00 81.56 511 HIS A CA 1
ATOM 3604 C C . HIS A 1 511 ? -18.438 -13.496 18.535 1.00 81.56 511 HIS A C 1
ATOM 3606 O O . HIS A 1 511 ? -18.034 -13.886 19.629 1.00 81.56 511 HIS A O 1
ATOM 3612 N N . ALA A 1 512 ? -19.679 -13.732 18.113 1.00 78.31 512 ALA A N 1
ATOM 3613 C CA . ALA A 1 512 ? -20.632 -14.576 18.819 1.00 78.31 512 ALA A CA 1
ATOM 3614 C C . ALA A 1 512 ? -20.211 -16.061 18.722 1.00 78.31 512 ALA A C 1
ATOM 3616 O O . ALA A 1 512 ? -20.892 -16.880 18.104 1.00 78.31 512 ALA A O 1
ATOM 3617 N N . ARG A 1 513 ? -19.053 -16.428 19.301 1.00 58.62 513 ARG A N 1
ATOM 3618 C CA . ARG A 1 513 ? -18.543 -17.809 19.391 1.00 58.62 513 ARG A CA 1
ATOM 3619 C C . ARG A 1 513 ? -19.436 -18.628 20.328 1.00 58.62 513 ARG A C 1
ATOM 3621 O O . ARG A 1 513 ? -19.079 -18.914 21.461 1.00 58.62 513 ARG A O 1
ATOM 3628 N N . GLY A 1 514 ? -20.599 -19.008 19.803 1.00 61.47 514 GLY A N 1
ATOM 3629 C CA . GLY A 1 514 ? -21.683 -19.669 20.518 1.00 61.47 514 GLY A CA 1
ATOM 3630 C C . GLY A 1 514 ? -22.496 -18.688 21.355 1.00 61.47 514 GLY A C 1
ATOM 3631 O O . GLY A 1 514 ? -22.119 -18.416 22.482 1.00 61.47 514 GLY A O 1
ATOM 3632 N N . ALA A 1 515 ? -23.612 -18.175 20.831 1.00 52.19 515 ALA A N 1
ATOM 3633 C CA . ALA A 1 515 ? -24.599 -17.489 21.663 1.00 52.19 515 ALA A CA 1
ATOM 3634 C C . ALA A 1 515 ? -25.939 -17.311 20.942 1.00 52.19 515 ALA A C 1
ATOM 3636 O O . ALA A 1 515 ? -25.994 -16.757 19.841 1.00 52.19 515 ALA A O 1
ATOM 3637 N N . ASP A 1 516 ? -27.016 -17.664 21.639 1.00 64.88 516 ASP A N 1
ATOM 3638 C CA . ASP A 1 516 ? -28.413 -17.368 21.298 1.00 64.88 516 ASP A CA 1
ATOM 3639 C C . ASP A 1 516 ? -28.675 -15.873 21.042 1.00 64.88 516 ASP A C 1
ATOM 3641 O O . ASP A 1 516 ? -29.664 -15.499 20.424 1.00 64.88 516 ASP A O 1
ATOM 3645 N N . THR A 1 517 ? -27.768 -14.986 21.462 1.00 73.38 517 THR A N 1
ATOM 3646 C CA . THR A 1 517 ? -27.892 -13.529 21.318 1.00 73.38 517 THR A CA 1
ATOM 3647 C C . THR A 1 517 ? -27.990 -13.065 19.865 1.00 73.38 517 THR A C 1
ATOM 3649 O O . THR A 1 517 ? -28.670 -12.081 19.586 1.00 73.38 517 THR A O 1
ATOM 3652 N N . MET A 1 518 ? -27.329 -13.769 18.939 1.00 79.62 518 MET A N 1
ATOM 3653 C CA . MET A 1 518 ? -27.422 -13.490 17.501 1.00 79.62 518 MET A CA 1
ATOM 3654 C C . MET A 1 518 ? -28.368 -14.456 16.772 1.00 79.62 518 MET A C 1
ATOM 3656 O O . MET A 1 518 ? -28.546 -14.312 15.563 1.00 79.62 518 MET A O 1
ATOM 3660 N N . ALA A 1 519 ? -29.012 -15.399 17.477 1.00 79.06 519 ALA A N 1
ATOM 3661 C CA . ALA A 1 519 ? -30.010 -16.290 16.881 1.00 79.06 519 ALA A CA 1
ATOM 3662 C C . ALA A 1 519 ? -31.159 -15.520 16.201 1.00 79.06 519 ALA A C 1
ATOM 3664 O O . ALA A 1 519 ? -31.457 -15.859 15.058 1.00 79.06 519 ALA A O 1
ATOM 3665 N N . PRO A 1 520 ? -31.694 -14.413 16.767 1.00 79.88 520 PRO A N 1
ATOM 3666 C CA . PRO A 1 520 ? -32.716 -13.615 16.084 1.00 79.88 520 PRO A CA 1
ATOM 3667 C C . PRO A 1 520 ? -32.249 -13.036 14.744 1.00 79.88 520 PRO A C 1
ATOM 3669 O O . PRO A 1 520 ? -33.033 -12.910 13.811 1.00 79.88 520 PRO A O 1
ATOM 3672 N N . VAL A 1 521 ? -30.961 -12.696 14.617 1.00 80.12 521 VAL A N 1
ATOM 3673 C CA . VAL A 1 521 ? -30.392 -12.195 13.354 1.00 80.12 521 VAL A CA 1
ATOM 3674 C C . VAL A 1 521 ? -30.314 -13.313 12.325 1.00 80.12 521 VAL A C 1
ATOM 3676 O O . VAL A 1 521 ? -30.643 -13.105 11.162 1.00 80.12 521 VAL A O 1
ATOM 3679 N N . VAL A 1 522 ? -29.887 -14.501 12.753 1.00 79.69 522 VAL A N 1
ATOM 3680 C CA . VAL A 1 522 ? -29.798 -15.687 11.896 1.00 79.69 522 VAL A CA 1
ATOM 3681 C C . VAL A 1 522 ? -31.189 -16.133 11.431 1.00 79.69 522 VAL A C 1
ATOM 3683 O O . VAL A 1 522 ? -31.371 -16.418 10.248 1.00 79.69 522 VAL A O 1
ATOM 3686 N N . GLU A 1 523 ? -32.178 -16.137 12.325 1.00 81.25 523 GLU A N 1
ATOM 3687 C CA . GLU A 1 523 ? -33.578 -16.434 12.002 1.00 81.25 523 GLU A CA 1
ATOM 3688 C C . GLU A 1 523 ? -34.162 -15.398 11.037 1.00 81.25 523 GLU A C 1
ATOM 3690 O O . GLU A 1 523 ? -34.689 -15.779 9.994 1.00 81.25 523 GLU A O 1
ATOM 3695 N N . TRP A 1 524 ? -33.963 -14.101 11.298 1.00 82.62 524 TRP A N 1
ATOM 3696 C CA . TRP A 1 524 ? -34.396 -13.026 10.400 1.00 82.62 524 TRP A CA 1
ATOM 3697 C C . TRP A 1 524 ? -33.785 -13.153 8.993 1.00 82.62 524 TRP A C 1
ATOM 3699 O O . TRP A 1 524 ? -34.489 -13.014 7.991 1.00 82.62 524 TRP A O 1
ATOM 3709 N N . LEU A 1 525 ? -32.485 -13.469 8.896 1.00 78.19 525 LEU A N 1
ATOM 3710 C CA . LEU A 1 525 ? -31.808 -13.694 7.612 1.00 78.19 525 LEU A CA 1
ATOM 3711 C C . LEU A 1 525 ? -32.411 -14.877 6.842 1.00 78.19 525 LEU A C 1
ATOM 3713 O O . LEU A 1 525 ? -32.487 -14.829 5.614 1.00 78.19 525 LEU A O 1
ATOM 3717 N N . ARG A 1 526 ? -32.845 -15.926 7.548 1.00 78.88 526 ARG A N 1
ATOM 3718 C CA . ARG A 1 526 ? -33.477 -17.111 6.956 1.00 78.88 526 ARG A CA 1
ATOM 3719 C C . ARG A 1 526 ? -34.909 -16.832 6.507 1.00 78.88 526 ARG A C 1
ATOM 3721 O O . ARG A 1 526 ? -35.272 -17.183 5.390 1.00 78.88 526 ARG A O 1
ATOM 3728 N N . GLU A 1 527 ? -35.727 -16.207 7.351 1.00 82.69 527 GLU A N 1
ATOM 3729 C CA . GLU A 1 527 ? -37.125 -15.886 7.023 1.00 82.69 527 GLU A CA 1
ATOM 3730 C C . GLU A 1 527 ? -37.233 -15.000 5.780 1.00 82.69 527 GLU A C 1
ATOM 3732 O O . GLU A 1 527 ? -38.181 -15.117 5.004 1.00 82.69 527 GLU A O 1
ATOM 3737 N N . ARG A 1 528 ? -36.225 -14.152 5.559 1.00 79.12 528 ARG A N 1
ATOM 3738 C CA . ARG A 1 528 ? -36.183 -13.200 4.447 1.00 79.12 528 ARG A CA 1
ATOM 3739 C C . ARG A 1 528 ? -35.221 -13.604 3.344 1.00 79.12 528 ARG A C 1
ATOM 3741 O O . ARG A 1 528 ? -34.929 -12.783 2.480 1.00 79.12 528 ARG A O 1
ATOM 3748 N N . GLU A 1 529 ? -34.762 -14.854 3.320 1.00 79.19 529 GLU A N 1
ATOM 3749 C CA . GLU A 1 529 ? -33.795 -15.353 2.340 1.00 79.19 529 GLU A CA 1
ATOM 3750 C C . GLU A 1 529 ? -34.203 -14.961 0.907 1.00 79.19 529 GLU A C 1
ATOM 3752 O O . GLU A 1 529 ? -33.461 -14.266 0.213 1.00 79.19 529 GLU A O 1
ATOM 3757 N N . ALA A 1 530 ? -35.436 -15.275 0.499 1.00 78.44 530 ALA A N 1
ATOM 3758 C CA . ALA A 1 530 ? -35.952 -14.968 -0.838 1.00 78.44 530 ALA A CA 1
ATOM 3759 C C . ALA A 1 530 ? -35.948 -13.462 -1.194 1.00 78.44 530 ALA A C 1
ATOM 3761 O O . ALA A 1 530 ? -35.736 -13.104 -2.356 1.00 78.44 530 ALA A O 1
ATOM 3762 N N . GLU A 1 531 ? -36.153 -12.579 -0.213 1.00 76.75 531 GLU A N 1
ATOM 3763 C CA . GLU A 1 531 ? -36.093 -11.119 -0.383 1.00 76.75 531 GLU A CA 1
ATOM 3764 C C . GLU A 1 531 ? -34.636 -10.636 -0.443 1.00 76.75 531 GLU A C 1
ATOM 3766 O O . GLU A 1 531 ? -34.258 -9.846 -1.311 1.00 76.75 531 GLU A O 1
ATOM 3771 N N . LEU A 1 532 ? -33.784 -11.166 0.438 1.00 70.62 532 LEU A N 1
ATOM 3772 C CA . LEU A 1 532 ? -32.369 -10.817 0.549 1.00 70.62 532 LEU A CA 1
ATOM 3773 C C . LEU A 1 532 ? -31.552 -11.274 -0.662 1.00 70.62 532 LEU A C 1
ATOM 3775 O O . LEU A 1 532 ? -30.577 -10.612 -1.015 1.00 70.62 532 LEU A O 1
ATOM 3779 N N . PHE A 1 533 ? -31.966 -12.335 -1.359 1.00 71.62 533 PHE A N 1
ATOM 3780 C CA . PHE A 1 533 ? -31.346 -12.762 -2.619 1.00 71.62 533 PHE A CA 1
ATOM 3781 C C . PHE A 1 533 ? -31.462 -11.713 -3.740 1.00 71.62 533 PHE A C 1
ATOM 3783 O O . PHE A 1 533 ? -30.667 -11.744 -4.685 1.00 71.62 533 PHE A O 1
ATOM 3790 N N . GLN A 1 534 ? -32.385 -10.750 -3.622 1.00 76.69 534 GLN A N 1
ATOM 3791 C CA . GLN A 1 534 ? -32.461 -9.588 -4.515 1.00 76.69 534 GLN A CA 1
ATOM 3792 C C . GLN A 1 534 ? -31.425 -8.510 -4.149 1.00 76.69 534 GLN A C 1
ATOM 3794 O O . GLN A 1 534 ? -31.029 -7.711 -5.001 1.00 76.69 534 GLN A O 1
ATOM 3799 N N . HIS A 1 535 ? -30.932 -8.505 -2.906 1.00 77.12 535 HIS A N 1
ATOM 3800 C CA . HIS A 1 535 ? -29.958 -7.543 -2.405 1.00 77.12 535 HIS A CA 1
ATOM 3801 C C . HIS A 1 535 ? -28.552 -8.158 -2.334 1.00 77.12 535 HIS A C 1
ATOM 3803 O O . HIS A 1 535 ? -28.217 -8.930 -1.436 1.00 77.12 535 HIS A O 1
ATOM 3809 N N . ARG A 1 536 ? -27.673 -7.772 -3.271 1.00 81.19 536 ARG A N 1
ATOM 3810 C CA . ARG A 1 536 ? -26.316 -8.341 -3.424 1.00 81.19 536 ARG A CA 1
ATOM 3811 C C . ARG A 1 536 ? -25.522 -8.438 -2.112 1.00 81.19 536 ARG A C 1
ATOM 3813 O O . ARG A 1 536 ? -24.783 -9.400 -1.932 1.00 81.19 536 ARG A O 1
ATOM 3820 N N . LEU A 1 537 ? -25.640 -7.443 -1.234 1.00 75.81 537 LEU A N 1
ATOM 3821 C CA . LEU A 1 537 ? -24.896 -7.385 0.030 1.00 75.81 537 LEU A CA 1
ATOM 3822 C C . LEU A 1 537 ? -25.447 -8.353 1.082 1.00 75.81 537 LEU A C 1
ATOM 3824 O O . LEU A 1 537 ? -24.672 -9.047 1.732 1.00 75.81 537 LEU A O 1
ATOM 3828 N N . ALA A 1 538 ? -26.770 -8.459 1.200 1.00 72.88 538 ALA A N 1
ATOM 3829 C CA . ALA A 1 538 ? -27.391 -9.379 2.146 1.00 72.88 538 ALA A CA 1
ATOM 3830 C C . ALA A 1 538 ? -27.132 -10.837 1.746 1.00 72.88 538 ALA A C 1
ATOM 3832 O O . ALA A 1 538 ? -26.836 -11.673 2.597 1.00 72.88 538 ALA A O 1
ATOM 3833 N N . ARG A 1 539 ? -27.106 -11.116 0.437 1.00 75.56 539 ARG A N 1
ATOM 3834 C CA . ARG A 1 539 ? -26.653 -12.407 -0.089 1.00 75.56 539 ARG A CA 1
ATOM 3835 C C . ARG A 1 539 ? -25.215 -12.738 0.324 1.00 75.56 539 ARG A C 1
ATOM 3837 O O . ARG A 1 539 ? -24.957 -13.851 0.756 1.00 75.56 539 ARG A O 1
ATOM 3844 N N . GLN A 1 540 ? -24.287 -11.779 0.249 1.00 77.94 540 GLN A N 1
ATOM 3845 C CA . GLN A 1 540 ? -22.905 -11.998 0.704 1.00 77.94 540 GLN A CA 1
ATOM 3846 C C . GLN A 1 540 ? -22.814 -12.300 2.207 1.00 77.94 540 GLN A C 1
ATOM 3848 O O . GLN A 1 540 ? -21.945 -13.069 2.610 1.00 77.94 540 GLN A O 1
ATOM 3853 N N . LEU A 1 541 ? -23.682 -11.701 3.030 1.00 76.62 541 LEU A N 1
ATOM 3854 C CA . LEU A 1 541 ? -23.768 -11.998 4.462 1.00 76.62 541 LEU A CA 1
ATOM 3855 C C . LEU A 1 541 ? -24.282 -13.421 4.711 1.00 76.62 541 LEU A C 1
ATOM 3857 O O . LEU A 1 541 ? -23.682 -14.143 5.501 1.00 76.62 541 LEU A O 1
ATOM 3861 N N . TYR A 1 542 ? -25.341 -13.825 4.004 1.00 73.44 542 TYR A N 1
ATOM 3862 C CA . TYR A 1 542 ? -25.901 -15.177 4.071 1.00 73.44 542 TYR A CA 1
ATOM 3863 C C . TYR A 1 542 ? -24.875 -16.236 3.629 1.00 73.44 542 TYR A C 1
ATOM 3865 O O . TYR A 1 542 ? -24.617 -17.194 4.355 1.00 73.44 542 TYR A O 1
ATOM 3873 N N . ASP A 1 543 ? -24.206 -16.014 2.491 1.00 74.69 543 ASP A N 1
ATOM 3874 C CA . ASP A 1 543 ? -23.163 -16.907 1.969 1.00 74.69 543 ASP A CA 1
ATOM 3875 C C . ASP A 1 543 ? -21.978 -17.037 2.949 1.00 74.69 543 ASP A C 1
ATOM 3877 O O . ASP A 1 543 ? -21.413 -18.120 3.101 1.00 74.69 543 ASP A O 1
ATOM 3881 N N . ALA A 1 544 ? -21.602 -15.945 3.631 1.00 70.25 544 ALA A N 1
ATOM 3882 C CA . ALA A 1 544 ? -20.483 -15.925 4.575 1.00 70.25 544 ALA A CA 1
ATOM 3883 C C . ALA A 1 544 ? -20.755 -16.691 5.876 1.00 70.25 544 ALA A C 1
ATOM 3885 O O . ALA A 1 544 ? -19.798 -17.116 6.520 1.00 70.25 544 ALA A O 1
ATOM 3886 N N . LEU A 1 545 ? -22.022 -16.863 6.260 1.00 69.94 545 LEU A N 1
ATOM 3887 C CA . LEU A 1 545 ? -22.393 -17.695 7.403 1.00 69.94 545 LEU A CA 1
ATOM 3888 C C . LEU A 1 545 ? -22.278 -19.185 7.070 1.00 69.94 545 LEU A C 1
ATOM 3890 O O . LEU A 1 545 ? -22.000 -19.984 7.950 1.00 69.94 545 LEU A O 1
ATOM 3894 N N . GLY A 1 546 ? -22.448 -19.573 5.804 1.00 65.19 546 GLY A N 1
ATOM 3895 C CA . GLY A 1 546 ? -22.500 -20.975 5.400 1.00 65.19 546 GLY A CA 1
ATOM 3896 C C . GLY A 1 546 ? -23.718 -21.704 5.989 1.00 65.19 546 GLY A C 1
ATOM 3897 O O . GLY A 1 546 ? -24.084 -21.541 7.154 1.00 65.19 546 GLY A O 1
ATOM 3898 N N . SER A 1 547 ? -24.357 -22.570 5.198 1.00 57.34 547 SER A N 1
ATOM 3899 C CA . SER A 1 547 ? -25.571 -23.279 5.641 1.00 57.34 547 SER A CA 1
ATOM 3900 C C . SER A 1 547 ? -25.366 -24.046 6.957 1.00 57.34 547 SER A C 1
ATOM 3902 O O . SER A 1 547 ? -26.239 -24.047 7.817 1.00 57.34 547 SER A O 1
ATOM 3904 N N . ALA A 1 548 ? -24.175 -24.615 7.164 1.00 59.34 548 ALA A N 1
ATOM 3905 C CA . ALA A 1 548 ? -23.855 -25.445 8.321 1.00 59.34 548 ALA A CA 1
ATOM 3906 C C . ALA A 1 548 ? -23.611 -24.680 9.641 1.00 59.34 548 ALA A C 1
ATOM 3908 O O . ALA A 1 548 ? -23.716 -25.291 10.705 1.00 59.34 548 ALA A O 1
ATOM 3909 N N . GLU A 1 549 ? -23.225 -23.396 9.639 1.00 59.09 549 GLU A N 1
ATOM 3910 C CA . GLU A 1 549 ? -23.127 -22.623 10.899 1.00 59.09 549 GLU A CA 1
ATOM 3911 C C . GLU A 1 549 ? -24.475 -22.039 11.298 1.00 59.09 549 GLU A C 1
ATOM 3913 O O . GLU A 1 549 ? -24.805 -22.064 12.484 1.00 59.09 549 GLU A O 1
ATOM 3918 N N . VAL A 1 550 ? -25.280 -21.626 10.314 1.00 57.34 550 VAL A N 1
ATOM 3919 C CA . VAL A 1 550 ? -26.690 -21.257 10.503 1.00 57.34 550 VAL A CA 1
ATOM 3920 C C . VAL A 1 550 ? -27.462 -22.423 11.123 1.00 57.34 550 VAL A C 1
ATOM 3922 O O . VAL A 1 550 ? -28.102 -22.265 12.160 1.00 57.34 550 VAL A O 1
ATOM 3925 N N . GLU A 1 551 ? -27.323 -23.622 10.559 1.00 57.41 551 GLU A N 1
ATOM 3926 C CA . GLU A 1 551 ? -27.989 -24.830 11.054 1.00 57.41 551 GLU A CA 1
ATOM 3927 C C . GLU A 1 551 ? -27.511 -25.212 12.469 1.00 57.41 551 GLU A C 1
ATOM 3929 O O . GLU A 1 551 ? -28.320 -25.513 13.343 1.00 57.41 551 GLU A O 1
ATOM 3934 N N . ARG A 1 552 ? -26.206 -25.093 12.761 1.00 63.59 552 ARG A N 1
ATOM 3935 C CA . ARG A 1 552 ? -25.651 -25.328 14.111 1.00 63.59 552 ARG A CA 1
ATOM 3936 C C . ARG A 1 552 ? -26.041 -24.271 15.146 1.00 63.59 552 ARG A C 1
ATOM 3938 O O . ARG A 1 552 ? -26.012 -24.573 16.340 1.00 63.59 552 ARG A O 1
ATOM 3945 N N . ALA A 1 553 ? -26.303 -23.030 14.743 1.00 55.38 553 ALA A N 1
ATOM 3946 C CA . ALA A 1 553 ? -26.787 -21.986 15.645 1.00 55.38 553 ALA A CA 1
ATOM 3947 C C . ALA A 1 553 ? -28.245 -22.254 16.049 1.00 55.38 553 ALA A C 1
ATOM 3949 O O . ALA A 1 553 ? -28.561 -22.215 17.233 1.00 55.38 553 ALA A O 1
ATOM 3950 N N . ILE A 1 554 ? -29.086 -22.644 15.087 1.00 52.88 554 ILE A N 1
ATOM 3951 C CA . ILE A 1 554 ? -30.506 -22.959 15.303 1.00 52.88 554 ILE A CA 1
ATOM 3952 C C . ILE A 1 554 ? -30.681 -24.203 16.179 1.00 52.88 554 ILE A C 1
ATOM 3954 O O . ILE A 1 554 ? -31.446 -24.190 17.138 1.00 52.88 554 ILE A O 1
ATOM 3958 N N . THR A 1 555 ? -29.940 -25.282 15.912 1.00 57.59 555 THR A N 1
ATOM 3959 C CA . THR A 1 555 ? -30.050 -26.508 16.724 1.00 57.59 555 THR A CA 1
ATOM 3960 C C . THR A 1 555 ? -29.673 -26.263 18.191 1.00 57.59 555 THR A C 1
ATOM 3962 O O . THR A 1 555 ? -30.176 -26.946 19.080 1.00 57.59 555 THR A O 1
ATOM 3965 N N . ARG A 1 556 ? -28.818 -25.265 18.463 1.00 58.16 556 ARG A N 1
ATOM 3966 C CA . ARG A 1 556 ? -28.462 -24.852 19.827 1.00 58.16 556 ARG A CA 1
ATOM 3967 C C . ARG A 1 556 ? -29.539 -23.984 20.485 1.00 58.16 556 ARG A C 1
ATOM 3969 O O . ARG A 1 556 ? -29.843 -24.252 21.642 1.00 58.16 556 ARG A O 1
ATOM 3976 N N . SER A 1 557 ? -30.157 -23.043 19.766 1.00 46.91 557 SER A N 1
ATOM 3977 C CA . SER A 1 557 ? -31.227 -22.203 20.333 1.00 46.91 557 SER A CA 1
ATOM 3978 C C . SER A 1 557 ? -32.504 -22.999 20.617 1.00 46.91 557 SER A C 1
ATOM 3980 O O . SER A 1 557 ? -33.102 -22.859 21.683 1.00 46.91 557 SER A O 1
ATOM 3982 N N . VAL A 1 558 ? -32.883 -23.910 19.714 1.00 47.19 558 VAL A N 1
ATOM 3983 C CA . VAL A 1 558 ? -34.046 -24.797 19.891 1.00 47.19 558 VAL A CA 1
ATOM 3984 C C . VAL A 1 558 ? -33.808 -25.810 21.016 1.00 47.19 558 VAL A C 1
ATOM 3986 O O . VAL A 1 558 ? -34.736 -26.139 21.748 1.00 47.19 558 VAL A O 1
ATOM 3989 N N . GLY A 1 559 ? -32.567 -26.276 21.191 1.00 49.31 559 GLY A N 1
ATOM 3990 C CA . GLY A 1 559 ? -32.190 -27.183 22.278 1.00 49.31 559 GLY A CA 1
ATOM 3991 C C . GLY A 1 559 ? -32.047 -26.523 23.655 1.00 49.31 559 GLY A C 1
ATOM 3992 O O . GLY A 1 559 ? -32.068 -27.238 24.647 1.00 49.31 559 GLY A O 1
ATOM 3993 N N . ALA A 1 560 ? -31.894 -25.196 23.731 1.00 43.62 560 ALA A N 1
ATOM 3994 C CA . ALA A 1 560 ? -31.821 -24.444 24.990 1.00 43.62 560 ALA A CA 1
ATOM 3995 C C . ALA A 1 560 ? -33.194 -23.940 25.482 1.00 43.62 560 ALA A C 1
ATOM 3997 O O . ALA A 1 560 ? -33.339 -23.599 26.655 1.00 43.62 560 ALA A O 1
ATOM 3998 N N . ALA A 1 561 ? -34.191 -23.877 24.591 1.00 38.44 561 ALA A N 1
ATOM 3999 C CA . ALA A 1 561 ? -35.568 -23.487 24.903 1.00 38.44 561 ALA A CA 1
ATOM 4000 C C . ALA A 1 561 ? -36.485 -24.669 25.293 1.00 38.44 561 ALA A C 1
ATOM 4002 O O . ALA A 1 561 ? -37.611 -24.436 25.738 1.00 38.44 561 ALA A O 1
ATOM 4003 N N . ALA A 1 562 ? -36.016 -25.910 25.110 1.00 39.72 562 ALA A N 1
ATOM 4004 C CA . ALA A 1 562 ? -36.667 -27.158 25.522 1.00 39.72 562 ALA A CA 1
ATOM 4005 C C . ALA A 1 562 ? -36.044 -27.685 26.819 1.00 39.72 562 ALA A C 1
ATOM 4007 O O . ALA A 1 562 ? -36.808 -28.232 27.648 1.00 39.72 562 ALA A O 1
#

Sequence (562 aa):
MLLLARALGSEGAPPAGARALSKATARRVVRKLNKADWYRARRAIERASEPAPRPPPPLITSSSSAEDVAALARAERGSEAVCATLGRALTKNNEPVRSLIVHAACAIPAKYACDRFASRVLADVLLRAATPTERSAALDELAAHSARLMWHGRASTVLRACLADLPADAASDFAARIAPHVVTQLPAIGRNRFGAAVVAACLAAAPRAFAEQMVAPLVLDARALALDGSGAALVCAALRARPDGARLAAAAELEATLVASLPELLAAAMDGVEKNAGEAAPHDDAPRSSSLLAVVAELALATAASDGGARAVASALAPRAARVARRADGAAALSAAIAHAPDAEAAALASALALNARELLLHPRGASALEGLFASRARAPDAARAATAAALGVLDEALGASGEATARGVDGAPLARPLSAELSVHAARAVRAALAHGSGEEGARAHARVLARASELATDPSGALIVDGLLASVELPDAATAELLRALAASAERLAVDKHGVCVLRAALAHARGADTMAPVVEWLREREAELFQHRLARQLYDALGSAEVERAITRSVGAAA

Radius of gyration: 32.0 Å; chains: 1; bounding box: 70×68×87 Å

pLDDT: mean 78.84, std 15.93, range [38.44, 95.62]